Protein AF-A0A9W8YPA5-F1 (afdb_monomer_lite)

Foldseek 3Di:
DDDDDDDDDDDPDQPFDQDQNDTDGDDPCPDDDDPDDDDDDDDDDDDDDDDDDDDDDDDDDDDDDDDDDDDDDDDDDDDDDDDDDDDDDDDDDDDDDDDDDDDDDDDDDDDDDDDDDDDDDDDDDDDDDDDDDDDDDDDDDDDDDDDDDDDDDDDDDDDDDDDDDDDDDDDDDDDDDDDDDDDDDDDDPPDPPPPPPDPPDPDPDPPPPFPPDPAKDKWKKKFFADPPVPGPPPFPFWDQAPNTIITIDIDICDPVCVVVPFAEEEEQADADPAWDQDRRDGPDIGGPLQRLSVNFCVQVDPGRIYGYCRRTQDPDDLCNQQVLLCLLVVQLRHPEYEYAWAFPDLVLLVLLQDPDDLVPDDLVVLVSNLVRQLPIQSLQALVVLLSLLSHPWYKYFHSPDDPPDPPDPDDTRIHILLSNLVSLVVSVVSNCVVVVHALLVCCVPRVSSNLSNVSSVCNSPDHQQLFALLLQLLSSLSHDDPDQVSLLSSSQSRNDSDGDGSVDDDPDLQVSQVVSVVSCVVSQAPQLLQFLAQADLDPLRLSHHGSGRGHGQFSADKDRFGWGWDQDPVRWIWIFQKFKFAFDPAAAPQALVLLQVCCVPRPPPDGCDDGRLVNLQVVVVSRVSRVRQADSDWTHTNFHIKTFRYDDPNPAWIKIFHPRMARPFGGKIWTWDADPSGIHTTITTTGGDRDSVSIGIGTDD

Organism: NCBI:txid1191159

Secondary structure (DSSP, 8-state):
---------------EEEETTEEEE------PPP----------------------------------------------------------------------------------------------------------------------------------------------------------------------------TT---SSTT-EEEEEEEEPPPGGG--TT---EEEETTEEEEEEEEEE-TTTTTTSPP-EEE-----S-EEE-SSSTT-EEETTHHHHHHHHHHH---S-EE-HHHHS-SS-THHHHHHHHHHHHHHHSSEEEEEE--SSHHHHHHHHS---GGGS-HHHHHHHHHHHHH-HHHHBHHHHHHHHH-S-EEEEETT---SSTT---PPPEEEHHHHHHHHHHHHHHHHHHHT--HHHHHHHSHHHHHHHHHHHHHHH--TTTS-HHHHHHHHTTSB-S-HHHHHHHHHHHH------TTS--SSHHHHHHHHHHHHHHTT--GGGSBSSPBP-STT-TTSBPSS---BS--S---S----EEE-TTS-EEEEEEEEEE-BSS--HHHHHHHHHHHHHHSTT----S-HHHHHHHHHHHHHHTT--S-S--EE-SSEEEEESS---TTS-EEEEESSS-BTTEEEEEEEEEETTEEEEEEEEEEE---GGG-EEEE--

pLDDT: mean 71.4, std 28.91, range [20.55, 98.69]

Sequence (701 aa):
MRTNTFIHSCLVLATTYTVYGLTIPVGHNTTQPAIANGPHSGPDCANVTIPTNSTNVDVNFKAAKAKPKPKTTPKTTPKKTTTSKTTTTSKTTSVAKPTTTSKTTSKTTSLAKTTAKTTSTTSSKPVSTSSAATDRGLRSTSTKASKSLALPTSLLSSVASVATSLLGGGGVGGSVPSATSTASGAVETLNPFIPVTELAVNATTPADGTLDGPDNLRLRLIVPAPPTDDMPALVNATVVLNGREWYITELFKTPENAATFPNYTAISYRWYDGRLPNPFFDGFLMSNLTLPSLASAMRNSDQEAFWIDCFSIPATNPLKGAILDLLSNIFSAAHEVIVPLGLKDRDTMAILANGTDLATLPETTLQSVMSDLNQEEWVNSIWTYKESLSAKTYTFTDRDFTSYNETSSVTEPSAKETKFFNKVSSVSQAYMTTMGLNDFDMRLEMRNVDALVELGLDRTLNAAYERSVFTSMASLDRRFVESEGNFFWGLYGAITEDLIPADKPHATLAEKYDRFFDACEAKNDYSFIYTSTTRRNTTGRTFYPKSANLDSILNWPTSPAYQTANVTADGSIKLDGIVSLPKKDTLGTVGQNFIEEWFSTNVPNITANGTDASVAAKVFQIIQKMDFKGSDQYILTNDGIFFPQQEVPTTNATVLVTSQLGWSFGAPGLAQFTLDNGTNYIPGAFVGSVVKSKAKSIVMA

Radius of gyration: 34.25 Å; chains: 1; bounding box: 108×103×109 Å

Structure (mmCIF, N/CA/C/O backbone):
data_AF-A0A9W8YPA5-F1
#
_entry.id   AF-A0A9W8YPA5-F1
#
loop_
_atom_site.group_PDB
_atom_site.id
_atom_site.type_symbol
_atom_site.label_atom_id
_atom_site.label_alt_id
_atom_site.label_comp_id
_atom_site.label_asym_id
_atom_site.label_entity_id
_atom_site.label_seq_id
_atom_site.pdbx_PDB_ins_code
_atom_site.Cartn_x
_atom_site.Cartn_y
_atom_site.Cartn_z
_atom_site.occupancy
_atom_site.B_iso_or_equiv
_atom_site.auth_seq_id
_atom_site.auth_comp_id
_atom_site.auth_asym_id
_atom_site.auth_atom_id
_atom_site.pdbx_PDB_model_num
ATOM 1 N N . MET A 1 1 ? -4.539 48.429 15.811 1.00 28.52 1 MET A N 1
ATOM 2 C CA . MET A 1 1 ? -3.369 48.987 15.099 1.00 28.52 1 MET A CA 1
ATOM 3 C C . MET A 1 1 ? -2.247 47.968 15.171 1.00 28.52 1 MET A C 1
ATOM 5 O O . MET A 1 1 ? -1.956 47.482 16.254 1.00 28.52 1 MET A O 1
ATOM 9 N N . ARG A 1 2 ? -1.747 47.569 13.998 1.00 27.94 2 ARG A N 1
ATOM 10 C CA . ARG A 1 2 ? -0.699 46.565 13.759 1.00 27.94 2 ARG A CA 1
ATOM 11 C C . ARG A 1 2 ? 0.693 47.181 13.932 1.00 27.94 2 ARG A C 1
ATOM 13 O O . ARG A 1 2 ? 0.823 48.335 13.550 1.00 27.94 2 ARG A O 1
ATOM 20 N N . THR A 1 3 ? 1.650 46.365 14.401 1.00 21.91 3 THR A N 1
ATOM 21 C CA . THR A 1 3 ? 3.144 46.371 14.281 1.00 21.91 3 THR A CA 1
ATOM 22 C C . THR A 1 3 ? 3.690 45.764 15.584 1.00 21.91 3 THR A C 1
ATOM 24 O O . THR A 1 3 ? 3.171 46.118 16.634 1.00 21.91 3 THR A O 1
ATOM 27 N N . ASN A 1 4 ? 4.659 44.854 15.695 1.00 21.94 4 ASN A N 1
ATOM 28 C CA . ASN A 1 4 ? 5.790 44.332 14.910 1.00 21.94 4 ASN A CA 1
ATOM 29 C C . ASN A 1 4 ? 5.958 42.834 15.331 1.00 21.94 4 ASN A C 1
ATOM 31 O O . ASN A 1 4 ? 5.315 42.416 16.287 1.00 21.94 4 ASN A O 1
ATOM 35 N N . THR A 1 5 ? 6.729 41.931 14.717 1.00 22.69 5 THR A N 1
ATOM 36 C CA . THR A 1 5 ? 8.128 42.034 14.281 1.00 22.69 5 THR A CA 1
ATOM 37 C C . THR A 1 5 ? 8.460 40.824 13.396 1.00 22.69 5 THR A C 1
ATOM 39 O O . THR A 1 5 ? 8.180 39.687 13.767 1.00 22.69 5 THR A O 1
ATOM 42 N N . PHE A 1 6 ? 9.076 41.079 12.241 1.00 22.08 6 PHE A N 1
ATOM 43 C CA . PHE A 1 6 ? 9.699 40.091 11.356 1.00 22.08 6 PHE A CA 1
ATOM 44 C C . PHE A 1 6 ? 11.031 39.616 11.963 1.00 22.08 6 PHE A C 1
ATOM 46 O O . PHE A 1 6 ? 11.869 40.450 12.304 1.00 22.08 6 PHE A O 1
ATOM 53 N N . ILE A 1 7 ? 11.261 38.303 12.035 1.00 22.06 7 ILE A N 1
ATOM 54 C CA . ILE A 1 7 ? 12.593 37.723 12.261 1.00 22.06 7 ILE A CA 1
ATOM 55 C C . ILE A 1 7 ? 13.003 36.998 10.977 1.00 22.06 7 ILE A C 1
ATOM 57 O O . ILE A 1 7 ? 12.414 35.989 10.606 1.00 22.06 7 ILE A O 1
ATOM 61 N N . HIS A 1 8 ? 14.016 37.540 10.299 1.00 21.11 8 HIS A N 1
ATOM 62 C CA . HIS A 1 8 ? 14.831 36.809 9.333 1.00 21.11 8 HIS A CA 1
ATOM 63 C C . HIS A 1 8 ? 15.805 35.920 10.112 1.00 21.11 8 HIS A C 1
ATOM 65 O O . HIS A 1 8 ? 16.559 36.404 10.957 1.00 21.11 8 HIS A O 1
ATOM 71 N N . SER A 1 9 ? 15.817 34.625 9.827 1.00 22.59 9 SER A N 1
ATOM 72 C CA . SER A 1 9 ? 16.901 33.726 10.215 1.00 22.59 9 SER A CA 1
ATOM 73 C C . SER A 1 9 ? 17.075 32.697 9.110 1.00 22.59 9 SER A C 1
ATOM 75 O O . SER A 1 9 ? 16.120 32.030 8.724 1.00 22.59 9 SER A O 1
ATOM 77 N N . CYS A 1 10 ? 18.294 32.631 8.572 1.00 20.55 10 CYS A N 1
ATOM 78 C CA . CYS A 1 10 ? 18.728 31.645 7.595 1.00 20.55 10 CYS A CA 1
ATOM 79 C C . CYS A 1 10 ? 18.519 30.241 8.171 1.00 20.55 10 CYS A C 1
ATOM 81 O O . CYS A 1 10 ? 19.287 29.797 9.024 1.00 20.55 10 CYS A O 1
ATOM 83 N N . LEU A 1 11 ? 17.464 29.572 7.716 1.00 20.84 11 LEU A N 1
ATOM 84 C CA . LEU A 1 11 ? 17.171 28.184 8.026 1.00 20.84 11 LEU A CA 1
ATOM 85 C C . LEU A 1 11 ? 17.600 27.354 6.816 1.00 20.84 11 LEU A C 1
ATOM 87 O O . LEU A 1 11 ? 17.140 27.588 5.700 1.00 20.84 11 LEU A O 1
ATOM 91 N N . VAL A 1 12 ? 18.497 26.398 7.036 1.00 21.91 12 VAL A N 1
ATOM 92 C CA . VAL A 1 12 ? 18.694 25.282 6.109 1.00 21.91 12 VAL A CA 1
ATOM 93 C C . VAL A 1 12 ? 17.328 24.605 5.972 1.00 21.91 12 VAL A C 1
ATOM 95 O O . VAL A 1 12 ? 16.783 24.130 6.968 1.00 21.91 12 VAL A O 1
ATOM 98 N N . LEU A 1 13 ? 16.736 24.659 4.777 1.00 25.56 13 LEU A N 1
ATOM 99 C CA . LEU A 1 13 ? 15.423 24.088 4.477 1.00 25.56 13 LEU A CA 1
ATOM 100 C C . LEU A 1 13 ? 15.491 22.563 4.629 1.00 25.56 13 LEU A C 1
ATOM 102 O O . LEU A 1 13 ? 15.842 21.855 3.692 1.00 25.56 13 LEU A O 1
ATOM 106 N N . ALA A 1 14 ? 15.153 22.053 5.811 1.00 28.27 14 ALA A N 1
ATOM 107 C CA . ALA A 1 14 ? 14.615 20.709 5.921 1.00 28.27 14 ALA A CA 1
ATOM 108 C C . ALA A 1 14 ? 13.191 20.775 5.360 1.00 28.27 14 ALA A C 1
ATOM 110 O O . ALA A 1 14 ? 12.298 21.343 5.990 1.00 28.27 14 ALA A O 1
ATOM 111 N N . THR A 1 15 ? 12.985 20.280 4.143 1.00 43.06 15 THR A N 1
ATOM 112 C CA . THR A 1 15 ? 11.649 20.172 3.557 1.00 43.06 15 THR A CA 1
ATOM 113 C C . THR A 1 15 ? 10.856 19.202 4.430 1.00 43.06 15 THR A C 1
ATOM 115 O O . THR A 1 15 ? 11.193 18.029 4.517 1.00 43.06 15 THR A O 1
ATOM 118 N N . THR A 1 16 ? 9.843 19.667 5.151 1.00 39.44 16 THR A N 1
ATOM 119 C CA . THR A 1 16 ? 8.891 18.773 5.820 1.00 39.44 16 THR A CA 1
ATOM 120 C C . THR A 1 16 ? 7.701 18.587 4.900 1.00 39.44 16 THR A C 1
ATOM 122 O O . THR A 1 16 ? 7.065 19.576 4.532 1.00 39.44 16 THR A O 1
ATOM 125 N N . TYR A 1 17 ? 7.388 17.347 4.541 1.00 45.62 17 TYR A N 1
ATOM 126 C CA . TYR A 1 17 ? 6.157 17.037 3.822 1.00 45.62 17 TYR A CA 1
ATOM 127 C C . TYR A 1 17 ? 5.062 16.758 4.841 1.00 45.62 17 TYR A C 1
ATOM 129 O O . TYR A 1 17 ? 5.274 15.992 5.779 1.00 45.62 17 TYR A O 1
ATOM 137 N N . THR A 1 18 ? 3.907 17.396 4.674 1.00 49.38 18 THR A N 1
ATOM 138 C CA . THR A 1 18 ? 2.695 17.003 5.393 1.00 49.38 18 THR A CA 1
ATOM 139 C C . THR A 1 18 ? 1.778 16.335 4.387 1.00 49.38 18 THR A C 1
ATOM 141 O O . THR A 1 18 ? 1.303 17.000 3.473 1.00 49.38 18 THR A O 1
ATOM 144 N N . VAL A 1 19 ? 1.569 15.030 4.536 1.00 56.84 19 VAL A N 1
ATOM 145 C CA . VAL A 1 19 ? 0.597 14.265 3.744 1.00 56.84 19 VAL A CA 1
ATOM 146 C C . VAL A 1 19 ? -0.425 13.713 4.737 1.00 56.84 19 VAL A C 1
ATOM 148 O O . VAL A 1 19 ? -0.029 13.114 5.736 1.00 56.84 19 VAL A O 1
ATOM 151 N N . TYR A 1 20 ? -1.720 13.981 4.545 1.00 54.31 20 TYR A N 1
ATOM 152 C CA . TYR A 1 20 ? -2.794 13.565 5.468 1.00 54.31 20 TYR A CA 1
ATOM 153 C C . TYR A 1 20 ? -2.621 14.031 6.928 1.00 54.31 20 TYR A C 1
ATOM 155 O O . TYR A 1 20 ? -3.011 13.344 7.877 1.00 54.31 20 TYR A O 1
ATOM 163 N N . GLY A 1 21 ? -1.989 15.192 7.135 1.00 56.94 21 GLY A N 1
ATOM 164 C CA . GLY A 1 21 ? -1.672 15.713 8.472 1.00 56.94 21 GLY A CA 1
ATOM 165 C C . GLY A 1 21 ? -0.482 15.034 9.167 1.00 56.94 21 GLY A C 1
ATOM 166 O O . GLY A 1 21 ? -0.150 15.401 10.292 1.00 56.94 21 GLY A O 1
ATOM 167 N N . LEU A 1 22 ? 0.195 14.080 8.518 1.00 54.84 22 LEU A N 1
ATOM 168 C CA . LEU A 1 22 ? 1.447 13.498 9.004 1.00 54.84 22 LEU A CA 1
ATOM 169 C C . LEU A 1 22 ? 2.622 14.355 8.528 1.00 54.84 22 LEU A C 1
ATOM 171 O O . LEU A 1 22 ? 2.995 14.307 7.358 1.00 54.84 22 LEU A O 1
ATOM 175 N N . THR A 1 23 ? 3.209 15.146 9.428 1.00 52.50 23 THR A N 1
ATOM 176 C CA . THR A 1 23 ? 4.437 15.895 9.136 1.00 52.50 23 THR A CA 1
ATOM 177 C C . THR A 1 23 ? 5.644 14.971 9.235 1.00 52.50 23 THR A C 1
ATOM 179 O O . THR A 1 23 ? 5.987 14.488 10.315 1.00 52.50 23 THR A O 1
ATOM 182 N N . ILE A 1 24 ? 6.314 14.754 8.108 1.00 49.38 24 ILE A N 1
ATOM 183 C CA . ILE A 1 24 ? 7.494 13.899 8.007 1.00 49.38 24 ILE A CA 1
ATOM 184 C C . ILE A 1 24 ? 8.727 14.776 7.776 1.00 49.38 24 ILE A C 1
ATOM 186 O O . ILE A 1 24 ? 8.766 15.541 6.805 1.00 49.38 24 ILE A O 1
ATOM 190 N N . PRO A 1 25 ? 9.747 14.690 8.646 1.00 39.53 25 PRO A N 1
ATOM 191 C CA . PRO A 1 25 ? 11.025 15.334 8.396 1.00 39.53 25 PRO A CA 1
ATOM 192 C C . PRO A 1 25 ? 11.759 14.597 7.273 1.00 39.53 25 PRO A C 1
ATOM 194 O O . PRO A 1 25 ? 12.055 13.410 7.398 1.00 39.53 25 PRO A O 1
ATOM 197 N N . VAL A 1 26 ? 12.094 15.295 6.184 1.00 41.19 26 VAL A N 1
ATOM 198 C CA . VAL A 1 26 ? 13.008 14.750 5.173 1.00 41.19 26 VAL A CA 1
ATOM 199 C C . VAL A 1 26 ? 14.410 14.768 5.763 1.00 41.19 26 VAL A C 1
ATOM 201 O O . VAL A 1 26 ? 15.096 15.791 5.782 1.00 41.19 26 VAL A O 1
ATOM 204 N N . GLY A 1 27 ? 14.840 13.622 6.282 1.00 36.97 27 GLY A N 1
ATOM 205 C CA . GLY A 1 27 ? 16.255 13.377 6.495 1.00 36.97 27 GLY A CA 1
ATOM 206 C C . GLY A 1 27 ? 16.931 13.255 5.134 1.00 36.97 27 GLY A C 1
ATOM 207 O O . GLY A 1 27 ? 16.564 12.391 4.341 1.00 36.97 27 GLY A O 1
ATOM 208 N N . HIS A 1 28 ? 17.940 14.081 4.854 1.00 32.62 28 HIS A N 1
ATOM 209 C CA . HIS A 1 28 ? 18.928 13.741 3.832 1.00 32.62 28 HIS A CA 1
ATOM 210 C C . HIS A 1 28 ? 19.694 12.505 4.319 1.00 32.62 28 HIS A C 1
ATOM 212 O O . HIS A 1 28 ? 20.737 12.615 4.957 1.00 32.62 28 HIS A O 1
ATOM 218 N N . ASN A 1 29 ? 19.145 11.317 4.075 1.00 32.53 29 ASN A N 1
ATOM 219 C CA . ASN A 1 29 ? 19.810 10.059 4.372 1.00 32.53 29 ASN A CA 1
ATOM 220 C C . ASN A 1 29 ? 20.784 9.755 3.225 1.00 32.53 29 ASN A C 1
ATOM 222 O O . ASN A 1 29 ? 20.465 9.033 2.289 1.00 32.53 29 ASN A O 1
ATOM 226 N N . THR A 1 30 ? 21.984 10.339 3.270 1.00 31.34 30 THR A N 1
ATOM 227 C CA . THR A 1 30 ? 23.103 9.962 2.383 1.00 31.34 30 THR A CA 1
ATOM 228 C C . THR A 1 30 ? 23.998 8.879 2.987 1.00 31.34 30 THR A C 1
ATOM 230 O O . THR A 1 30 ? 25.139 8.715 2.568 1.00 31.34 30 THR A O 1
ATOM 233 N N . THR A 1 31 ? 23.514 8.113 3.963 1.00 31.66 31 THR A N 1
ATOM 234 C CA . THR A 1 31 ? 24.258 6.975 4.516 1.00 31.66 31 THR A CA 1
ATOM 235 C C . THR A 1 31 ? 23.343 5.772 4.673 1.00 31.66 31 THR A C 1
ATOM 237 O O . THR A 1 31 ? 22.636 5.643 5.669 1.00 31.66 31 THR A O 1
ATOM 240 N N . GLN A 1 32 ? 23.385 4.876 3.684 1.00 33.22 32 GLN A N 1
ATOM 241 C CA . GLN A 1 32 ? 23.069 3.466 3.902 1.00 33.22 32 GLN A CA 1
ATOM 242 C C . GLN A 1 32 ? 24.050 2.880 4.936 1.00 33.22 32 GLN A C 1
ATOM 244 O O . GLN A 1 32 ? 25.225 3.267 4.946 1.00 33.22 32 GLN A O 1
ATOM 249 N N . PRO A 1 33 ? 23.621 1.940 5.793 1.00 28.73 33 PRO A N 1
ATOM 250 C CA . PRO A 1 33 ? 24.537 1.221 6.663 1.00 28.73 33 PRO A CA 1
ATOM 251 C C . PRO A 1 33 ? 25.428 0.303 5.816 1.00 28.73 33 PRO A C 1
ATOM 253 O O . PRO A 1 33 ? 24.956 -0.625 5.162 1.00 28.73 33 PRO A O 1
ATOM 256 N N . ALA A 1 34 ? 26.735 0.564 5.833 1.00 27.72 34 ALA A N 1
ATOM 257 C CA . ALA A 1 34 ? 27.724 -0.368 5.318 1.00 27.72 34 ALA A CA 1
ATOM 258 C C . ALA A 1 34 ? 27.703 -1.641 6.178 1.00 27.72 34 ALA A C 1
ATOM 260 O O . ALA A 1 34 ? 27.959 -1.593 7.383 1.00 27.72 34 ALA A O 1
ATOM 261 N N . ILE A 1 35 ? 27.415 -2.780 5.552 1.00 28.59 35 ILE A N 1
ATOM 262 C CA . ILE A 1 35 ? 27.630 -4.098 6.148 1.00 28.59 35 ILE A CA 1
ATOM 263 C C . ILE A 1 35 ? 29.146 -4.270 6.308 1.00 28.59 35 ILE A C 1
ATOM 265 O O . ILE A 1 35 ? 29.886 -4.370 5.330 1.00 28.59 35 ILE A O 1
ATOM 269 N N . ALA A 1 36 ? 29.615 -4.239 7.553 1.00 26.89 36 ALA A N 1
ATOM 270 C CA . ALA A 1 36 ? 31.018 -4.401 7.898 1.00 26.89 36 ALA A CA 1
ATOM 271 C C . ALA A 1 36 ? 31.411 -5.886 7.863 1.00 26.89 36 ALA A C 1
ATOM 273 O O . ALA A 1 36 ? 30.930 -6.667 8.678 1.00 26.89 36 ALA A O 1
ATOM 274 N N . ASN A 1 37 ? 32.345 -6.249 6.982 1.00 28.20 37 ASN A N 1
ATOM 275 C CA . ASN A 1 37 ? 33.154 -7.462 7.110 1.00 28.20 37 ASN A CA 1
ATOM 276 C C . ASN A 1 37 ? 34.641 -7.074 7.131 1.00 28.20 37 ASN A C 1
ATOM 278 O O . ASN A 1 37 ? 35.075 -6.195 6.391 1.00 28.20 37 ASN A O 1
ATOM 282 N N . GLY A 1 38 ? 35.374 -7.684 8.068 1.00 26.16 38 GLY A N 1
ATOM 283 C CA . GLY A 1 38 ? 36.734 -7.334 8.487 1.00 26.16 38 GLY A CA 1
ATOM 284 C C . GLY A 1 38 ? 37.875 -7.776 7.548 1.00 26.16 38 GLY A C 1
ATOM 285 O O . GLY A 1 38 ? 37.683 -7.884 6.344 1.00 26.16 38 GLY A O 1
ATOM 286 N N . PRO A 1 39 ? 39.104 -7.944 8.075 1.00 30.05 39 PRO A N 1
ATOM 287 C CA . PRO A 1 39 ? 40.247 -7.140 7.649 1.00 30.05 39 PRO A CA 1
ATOM 288 C C . PRO A 1 39 ? 41.161 -7.855 6.649 1.00 30.05 39 PRO A C 1
ATOM 290 O O . PRO A 1 39 ? 41.503 -9.019 6.841 1.00 30.05 39 PRO A O 1
ATOM 293 N N . HIS A 1 40 ? 41.678 -7.114 5.665 1.00 28.56 40 HIS A N 1
ATOM 294 C CA . HIS A 1 40 ? 42.859 -7.525 4.910 1.00 28.56 40 HIS A CA 1
ATOM 295 C C . HIS A 1 40 ? 43.855 -6.379 4.709 1.00 28.56 40 HIS A C 1
ATOM 297 O O . HIS A 1 40 ? 43.523 -5.199 4.651 1.00 28.56 40 HIS A O 1
ATOM 303 N N . SER A 1 41 ? 45.113 -6.793 4.706 1.00 27.45 41 SER A N 1
ATOM 304 C CA . SER A 1 41 ? 46.341 -6.053 4.943 1.00 27.45 41 SER A CA 1
ATOM 305 C C . SER A 1 41 ? 47.120 -5.800 3.644 1.00 27.45 41 SER A C 1
ATOM 307 O O . SER A 1 41 ? 47.632 -6.768 3.096 1.00 27.45 41 SER A O 1
ATOM 309 N N . GLY A 1 42 ? 47.261 -4.520 3.253 1.00 23.14 42 GLY A N 1
ATOM 310 C CA . GLY A 1 42 ? 48.307 -3.893 2.398 1.00 23.14 42 GLY A CA 1
ATOM 311 C C . GLY A 1 42 ? 48.637 -4.488 1.007 1.00 23.14 42 GLY A C 1
ATOM 312 O O . GLY A 1 42 ? 48.106 -5.532 0.648 1.00 23.14 42 GLY A O 1
ATOM 313 N N . PRO A 1 43 ? 49.591 -3.902 0.240 1.00 32.22 43 PRO A N 1
ATOM 314 C CA . PRO A 1 43 ? 50.113 -2.525 0.244 1.00 32.22 43 PRO A CA 1
ATOM 315 C C . PRO A 1 43 ? 50.081 -1.825 -1.150 1.00 32.22 43 PRO A C 1
ATOM 317 O O . PRO A 1 43 ? 49.846 -2.458 -2.170 1.00 32.22 43 PRO A O 1
ATOM 320 N N . ASP A 1 44 ? 50.349 -0.511 -1.132 1.00 24.59 44 ASP A N 1
ATOM 321 C CA . ASP A 1 44 ? 50.907 0.385 -2.170 1.00 24.59 44 ASP A CA 1
ATOM 322 C C . ASP A 1 44 ? 50.496 0.268 -3.654 1.00 24.59 44 ASP A C 1
ATOM 324 O O . ASP A 1 44 ? 50.835 -0.695 -4.330 1.00 24.59 44 ASP A O 1
ATOM 328 N N . CYS A 1 45 ? 49.957 1.369 -4.211 1.00 23.88 45 CYS A N 1
ATOM 329 C CA . CYS A 1 45 ? 50.590 2.080 -5.337 1.00 23.88 45 CYS A CA 1
ATOM 330 C C . CYS A 1 45 ? 49.879 3.394 -5.745 1.00 23.88 45 CYS A C 1
ATOM 332 O O . CYS A 1 45 ? 48.682 3.431 -5.999 1.00 23.88 45 CYS A O 1
ATOM 334 N N . ALA A 1 46 ? 50.723 4.416 -5.931 1.00 25.78 46 ALA A N 1
ATOM 335 C CA . ALA A 1 46 ? 50.689 5.475 -6.949 1.00 25.78 46 ALA A CA 1
ATOM 336 C C . ALA A 1 46 ? 49.711 6.671 -6.845 1.00 25.78 46 ALA A C 1
ATOM 338 O O . ALA A 1 46 ? 48.504 6.595 -7.044 1.00 25.78 46 ALA A O 1
ATOM 339 N N . ASN A 1 47 ? 50.353 7.832 -6.666 1.00 25.70 47 ASN A N 1
ATOM 340 C CA . ASN A 1 47 ? 49.878 9.194 -6.890 1.00 25.70 47 ASN A CA 1
ATOM 341 C C . ASN A 1 47 ? 49.270 9.405 -8.287 1.00 25.70 47 ASN A C 1
ATOM 343 O O . ASN A 1 47 ? 49.917 9.091 -9.286 1.00 25.70 47 ASN A O 1
ATOM 347 N N . VAL A 1 48 ? 48.133 10.104 -8.357 1.00 24.94 48 VAL A N 1
ATOM 348 C CA . VAL A 1 48 ? 47.713 10.846 -9.556 1.00 24.94 48 VAL A CA 1
ATOM 349 C C . VAL A 1 48 ? 47.261 12.248 -9.149 1.00 24.94 48 VAL A C 1
ATOM 351 O O . VAL A 1 48 ? 46.357 12.439 -8.339 1.00 24.94 48 VAL A O 1
ATOM 354 N N . THR A 1 49 ? 47.956 13.232 -9.706 1.00 23.91 49 THR A N 1
ATOM 355 C CA . THR A 1 49 ? 47.725 14.672 -9.588 1.00 23.91 49 THR A CA 1
ATOM 356 C C . THR A 1 49 ? 46.603 15.098 -10.540 1.00 23.91 49 THR A C 1
ATOM 358 O O . THR A 1 49 ? 46.629 14.723 -11.708 1.00 23.91 49 THR A O 1
ATOM 361 N N . ILE A 1 50 ? 45.656 15.921 -10.077 1.00 27.03 50 ILE A N 1
ATOM 362 C CA . ILE A 1 50 ? 44.646 16.573 -10.932 1.00 27.03 50 ILE A CA 1
ATOM 363 C C . ILE A 1 50 ? 45.002 18.065 -11.054 1.00 27.03 50 ILE A C 1
ATOM 365 O O . ILE A 1 50 ? 45.215 18.710 -10.023 1.00 27.03 50 ILE A O 1
ATOM 369 N N . PRO A 1 51 ? 45.076 18.639 -12.270 1.00 27.91 51 PRO A N 1
ATOM 370 C CA . PRO A 1 51 ? 45.356 20.054 -12.456 1.00 27.91 51 PRO A CA 1
ATOM 371 C C . PRO A 1 51 ? 44.088 20.899 -12.276 1.00 27.91 51 PRO A C 1
ATOM 373 O O . PRO A 1 51 ? 43.040 20.633 -12.860 1.00 27.91 51 PRO A O 1
ATOM 376 N N . THR A 1 52 ? 44.212 21.969 -11.496 1.00 28.81 52 THR A N 1
ATOM 377 C CA . THR A 1 52 ? 43.249 23.071 -11.439 1.00 28.81 52 THR A CA 1
ATOM 378 C C . THR A 1 52 ? 43.483 24.011 -12.616 1.00 28.81 52 THR A C 1
ATOM 380 O O . THR A 1 52 ? 44.566 24.586 -12.713 1.00 28.81 52 THR A O 1
ATOM 383 N N . ASN A 1 53 ? 42.468 24.226 -13.454 1.00 27.48 53 ASN A N 1
ATOM 384 C CA . ASN A 1 53 ? 42.413 25.387 -14.336 1.00 27.48 53 ASN A CA 1
ATOM 385 C C . ASN A 1 53 ? 41.155 26.211 -14.061 1.00 27.48 53 ASN A C 1
ATOM 387 O O . ASN A 1 53 ? 40.037 25.713 -13.977 1.00 27.48 53 ASN A O 1
ATOM 391 N N . SER A 1 54 ? 41.431 27.493 -13.875 1.00 26.67 54 SER A N 1
ATOM 392 C CA . SER A 1 54 ? 40.569 28.613 -13.547 1.00 26.67 54 SER A CA 1
ATOM 393 C C . SER A 1 54 ? 39.741 29.109 -14.729 1.00 26.67 54 SER A C 1
ATOM 395 O O . SER A 1 54 ? 40.284 29.226 -15.823 1.00 26.67 54 SER A O 1
ATOM 397 N N . THR A 1 55 ? 38.549 29.634 -14.445 1.00 27.67 55 THR A N 1
ATOM 398 C CA . THR A 1 55 ? 38.096 30.919 -15.008 1.00 27.67 55 THR A CA 1
ATOM 399 C C . THR A 1 55 ? 37.207 31.638 -13.997 1.00 27.67 55 THR A C 1
ATOM 401 O O . THR A 1 55 ? 36.188 31.112 -13.560 1.00 27.67 55 THR A O 1
ATOM 404 N N . ASN A 1 56 ? 37.646 32.842 -13.628 1.00 25.83 56 ASN A N 1
ATOM 405 C CA . ASN A 1 56 ? 36.934 33.839 -12.836 1.00 25.83 56 ASN A CA 1
ATOM 406 C C . ASN A 1 56 ? 35.765 34.444 -13.623 1.00 25.83 56 ASN A C 1
ATOM 408 O O . ASN A 1 56 ? 35.948 34.765 -14.795 1.00 25.83 56 ASN A O 1
ATOM 412 N N . VAL A 1 57 ? 34.670 34.766 -12.928 1.00 24.94 57 VAL A N 1
ATOM 413 C CA . VAL A 1 57 ? 34.007 36.077 -13.043 1.00 24.94 57 VAL A CA 1
ATOM 414 C C . VAL A 1 57 ? 33.578 36.515 -11.636 1.00 24.94 57 VAL A C 1
ATOM 416 O O . VAL A 1 57 ? 32.786 35.847 -10.977 1.00 24.94 57 VAL A O 1
ATOM 419 N N . ASP A 1 58 ? 34.154 37.631 -11.190 1.00 24.23 58 ASP A N 1
ATOM 420 C CA . ASP A 1 58 ? 33.866 38.366 -9.955 1.00 24.23 58 ASP A CA 1
ATOM 421 C C . ASP A 1 58 ? 32.493 39.049 -9.984 1.00 24.23 58 ASP A C 1
ATOM 423 O O . ASP A 1 58 ? 32.179 39.689 -10.984 1.00 24.23 58 ASP A O 1
ATOM 427 N N . VAL A 1 59 ? 31.792 39.106 -8.837 1.00 24.22 59 VAL A N 1
ATOM 428 C CA . VAL A 1 59 ? 31.198 40.365 -8.334 1.00 24.22 59 VAL A CA 1
ATOM 429 C C . VAL A 1 59 ? 31.231 40.417 -6.791 1.00 24.22 59 VAL A C 1
ATOM 431 O O . VAL A 1 59 ? 30.770 39.522 -6.090 1.00 24.22 59 VAL A O 1
ATOM 434 N N . ASN A 1 60 ? 31.797 41.520 -6.294 1.00 22.62 60 ASN A N 1
ATOM 435 C CA . ASN A 1 60 ? 32.019 41.974 -4.913 1.00 22.62 60 ASN A CA 1
ATOM 436 C C . ASN A 1 60 ? 30.752 42.158 -4.037 1.00 22.62 60 ASN A C 1
ATOM 438 O O . ASN A 1 60 ? 29.735 42.614 -4.543 1.00 22.62 60 ASN A O 1
ATOM 442 N N . PHE A 1 61 ? 30.863 42.016 -2.699 1.00 23.81 61 PHE A N 1
ATOM 443 C CA . PHE A 1 61 ? 31.094 43.151 -1.767 1.00 23.81 61 PHE A CA 1
ATOM 444 C C . PHE A 1 61 ? 31.204 42.752 -0.265 1.00 23.81 61 PHE A C 1
ATOM 446 O O . PHE A 1 61 ? 30.271 42.246 0.343 1.00 23.81 61 PHE A O 1
ATOM 453 N N . LYS A 1 62 ? 32.360 43.121 0.319 1.00 24.83 62 LYS A N 1
ATOM 454 C CA . LYS A 1 62 ? 32.667 43.629 1.685 1.00 24.83 62 LYS A CA 1
ATOM 455 C C . LYS A 1 62 ? 32.143 42.916 2.954 1.00 24.83 62 LYS A C 1
ATOM 457 O O . LYS A 1 62 ? 31.024 43.134 3.397 1.00 24.83 62 LYS A O 1
ATOM 462 N N . ALA A 1 63 ? 33.091 42.326 3.694 1.00 23.77 63 ALA A N 1
ATOM 463 C CA . ALA A 1 63 ? 33.049 42.167 5.152 1.00 23.77 63 ALA A CA 1
ATOM 464 C C . ALA A 1 63 ? 34.064 43.113 5.830 1.00 23.77 63 ALA A C 1
ATOM 466 O O . ALA A 1 63 ? 35.232 43.173 5.434 1.00 23.77 63 ALA A O 1
ATOM 467 N N . ALA A 1 64 ? 33.631 43.841 6.863 1.00 26.06 64 ALA A N 1
ATOM 468 C CA . ALA A 1 64 ? 34.494 44.663 7.710 1.00 26.06 64 ALA A CA 1
ATOM 469 C C . ALA A 1 64 ? 34.970 43.865 8.938 1.00 26.06 64 ALA A C 1
ATOM 471 O O . ALA A 1 64 ? 34.175 43.286 9.674 1.00 26.06 64 ALA A O 1
ATOM 472 N N . LYS A 1 65 ? 36.290 43.859 9.156 1.00 27.91 65 LYS A N 1
ATOM 473 C CA . LYS A 1 65 ? 36.975 43.346 10.352 1.00 27.91 65 LYS A CA 1
ATOM 474 C C . LYS A 1 65 ? 36.887 44.353 11.503 1.00 27.91 65 LYS A C 1
ATOM 476 O O . LYS A 1 65 ? 37.129 45.536 11.283 1.00 27.91 65 LYS A O 1
ATOM 481 N N . ALA A 1 66 ? 36.776 43.862 12.737 1.00 26.89 66 ALA A N 1
ATOM 482 C CA . ALA A 1 66 ? 37.367 44.523 13.901 1.00 26.89 66 ALA A CA 1
ATOM 483 C C . ALA A 1 66 ? 37.916 43.493 14.904 1.00 26.89 66 ALA A C 1
ATOM 485 O O . ALA A 1 66 ? 37.378 42.403 15.074 1.00 26.89 66 ALA A O 1
ATOM 486 N N . LYS A 1 67 ? 39.065 43.849 15.482 1.00 29.47 67 LYS A N 1
ATOM 487 C CA . LYS A 1 67 ? 40.017 43.044 16.264 1.00 29.47 67 LYS A CA 1
ATOM 488 C C . LYS A 1 67 ? 39.695 43.009 17.781 1.00 29.47 67 LYS A C 1
ATOM 490 O O . LYS A 1 67 ? 38.861 43.783 18.234 1.00 29.47 67 LYS A O 1
ATOM 495 N N . PRO A 1 68 ? 40.396 42.157 18.566 1.00 47.28 68 PRO A N 1
ATOM 496 C CA . PRO A 1 68 ? 40.069 41.790 19.954 1.00 47.28 68 PRO A CA 1
ATOM 497 C C . PRO A 1 68 ? 40.970 42.442 21.031 1.00 47.28 68 PRO A C 1
ATOM 499 O O . PRO A 1 68 ? 42.045 42.934 20.682 1.00 47.28 68 PRO A O 1
ATOM 502 N N . LYS A 1 69 ? 40.568 42.325 22.322 1.00 28.12 69 LYS A N 1
ATOM 503 C CA . LYS A 1 69 ? 41.349 42.199 23.606 1.00 28.12 69 LYS A CA 1
ATOM 504 C C . LYS A 1 69 ? 40.617 42.893 24.805 1.00 28.12 69 LYS A C 1
ATOM 506 O O . LYS A 1 69 ? 39.763 43.723 24.537 1.00 28.12 69 LYS A O 1
ATOM 511 N N . PRO A 1 70 ? 41.012 42.722 26.098 1.00 40.75 70 PRO A N 1
ATOM 512 C CA . PRO A 1 70 ? 41.177 41.485 26.891 1.00 40.75 70 PRO A CA 1
ATOM 513 C C . PRO A 1 70 ? 40.699 41.586 28.387 1.00 40.75 70 PRO A C 1
ATOM 515 O O . PRO A 1 70 ? 40.458 42.667 28.899 1.00 40.75 70 PRO A O 1
ATOM 518 N N . LYS A 1 71 ? 40.687 40.431 29.090 1.00 31.94 71 LYS A N 1
ATOM 519 C CA . LYS A 1 71 ? 40.900 40.147 30.548 1.00 31.94 71 LYS A CA 1
ATOM 520 C C . LYS A 1 71 ? 40.308 41.059 31.655 1.00 31.94 71 LYS A C 1
ATOM 522 O O . LYS A 1 71 ? 40.715 42.204 31.779 1.00 31.94 71 LYS A O 1
ATOM 527 N N . THR A 1 72 ? 39.619 40.453 32.640 1.00 28.12 72 THR A N 1
ATOM 528 C CA . THR A 1 72 ? 40.017 40.394 34.083 1.00 28.12 72 THR A CA 1
ATOM 529 C C . THR A 1 72 ? 38.994 39.628 34.958 1.00 28.12 72 THR A C 1
ATOM 531 O O . THR A 1 72 ? 37.789 39.774 34.802 1.00 28.12 72 THR A O 1
ATOM 534 N N . THR A 1 73 ? 39.495 38.786 35.869 1.00 30.00 73 THR A N 1
ATOM 535 C CA . THR A 1 73 ? 38.820 38.066 36.987 1.00 30.00 73 THR A CA 1
ATOM 536 C C . THR A 1 73 ? 38.953 38.885 38.303 1.00 30.00 73 THR A C 1
ATOM 538 O O . THR A 1 73 ? 39.620 39.918 38.257 1.00 30.00 73 THR A O 1
ATOM 541 N N . PRO A 1 74 ? 38.603 38.408 39.529 1.00 50.56 74 PRO A N 1
ATOM 542 C CA . PRO A 1 74 ? 37.427 37.692 40.088 1.00 50.56 74 PRO A CA 1
ATOM 543 C C . PRO A 1 74 ? 36.914 38.327 41.430 1.00 50.56 74 PRO A C 1
ATOM 545 O O . PRO A 1 74 ? 37.562 39.226 41.959 1.00 50.56 74 PRO A O 1
ATOM 548 N N . LYS A 1 75 ? 35.834 37.811 42.070 1.00 29.69 75 LYS A N 1
ATOM 549 C CA . LYS A 1 75 ? 35.608 37.928 43.547 1.00 29.69 75 LYS A CA 1
ATOM 550 C C . LYS A 1 75 ? 34.565 36.940 44.153 1.00 29.69 75 LYS A C 1
ATOM 552 O O . LYS A 1 75 ? 33.375 37.054 43.902 1.00 29.69 75 LYS A O 1
ATOM 557 N N . THR A 1 76 ? 35.077 35.984 44.947 1.00 28.78 76 THR A N 1
ATOM 558 C CA . THR A 1 76 ? 34.730 35.567 46.345 1.00 28.78 76 THR A CA 1
ATOM 559 C C . THR A 1 76 ? 33.289 35.260 46.854 1.00 28.78 76 THR A C 1
ATOM 561 O O . THR A 1 76 ? 32.546 36.194 47.128 1.00 28.78 76 THR A O 1
ATOM 564 N N . THR A 1 77 ? 33.037 33.950 47.127 1.00 30.22 77 THR A N 1
ATOM 565 C CA . THR A 1 77 ? 32.613 33.222 48.391 1.00 30.22 77 THR A CA 1
ATOM 566 C C . THR A 1 77 ? 31.350 33.605 49.223 1.00 30.22 77 THR A C 1
ATOM 568 O O . THR A 1 77 ? 30.869 34.720 49.084 1.00 30.22 77 THR A O 1
ATOM 571 N N . PRO A 1 78 ? 30.888 32.819 50.255 1.00 47.38 78 PRO A N 1
ATOM 572 C CA . PRO A 1 78 ? 30.853 31.347 50.527 1.00 47.38 78 PRO A CA 1
ATOM 573 C C . PRO A 1 78 ? 29.547 30.809 51.221 1.00 47.38 78 PRO A C 1
ATOM 575 O O . PRO A 1 78 ? 28.815 31.584 51.830 1.00 47.38 78 PRO A O 1
ATOM 578 N N . LYS A 1 79 ? 29.345 29.468 51.282 1.00 29.61 79 LYS A N 1
ATOM 579 C CA . LYS A 1 79 ? 28.765 28.619 52.391 1.00 29.61 79 LYS A CA 1
ATOM 580 C C . LYS A 1 79 ? 28.195 27.301 51.811 1.00 29.61 79 LYS A C 1
ATOM 582 O O . LYS A 1 79 ? 27.684 27.333 50.709 1.00 29.61 79 LYS A O 1
ATOM 587 N N . LYS A 1 80 ? 28.151 26.127 52.456 1.00 30.67 80 LYS A N 1
ATOM 588 C CA . LYS A 1 80 ? 28.641 25.583 53.736 1.00 30.67 80 LYS A CA 1
ATOM 589 C C . LYS A 1 80 ? 28.587 24.040 53.619 1.00 30.67 80 LYS A C 1
ATOM 591 O O . LYS A 1 80 ? 27.657 23.493 53.046 1.00 30.67 80 LYS A O 1
ATOM 596 N N . THR A 1 81 ? 29.608 23.410 54.182 1.00 29.38 81 THR A N 1
ATOM 597 C CA . THR A 1 81 ? 29.823 22.029 54.655 1.00 29.38 81 THR A CA 1
ATOM 598 C C . THR A 1 81 ? 28.608 21.104 54.843 1.00 29.38 81 THR A C 1
ATOM 600 O O . THR A 1 81 ? 27.686 21.480 55.558 1.00 29.38 81 THR A O 1
ATOM 603 N N . THR A 1 82 ? 28.707 19.827 54.435 1.00 31.30 82 THR A N 1
ATOM 604 C CA . THR A 1 82 ? 28.755 18.679 55.379 1.00 31.30 82 THR A CA 1
ATOM 605 C C . THR A 1 82 ? 29.340 17.410 54.738 1.00 31.30 82 THR A C 1
ATOM 607 O O . THR A 1 82 ? 29.365 17.237 53.526 1.00 31.30 82 THR A O 1
ATOM 610 N N . THR A 1 83 ? 29.881 16.575 55.613 1.00 30.09 83 THR A N 1
ATOM 611 C CA . THR A 1 83 ? 30.896 15.533 55.456 1.00 30.09 83 THR A CA 1
ATOM 612 C C . THR A 1 83 ? 30.279 14.138 55.297 1.00 30.09 83 THR A C 1
ATOM 614 O O . THR A 1 83 ? 29.310 13.834 55.982 1.00 30.09 83 THR A O 1
ATOM 617 N N . SER A 1 84 ? 30.904 13.237 54.534 1.00 29.16 84 SER A N 1
ATOM 618 C CA . SER A 1 84 ? 31.276 11.891 55.023 1.00 29.16 84 SER A CA 1
ATOM 619 C C . SER A 1 84 ? 32.110 11.124 53.987 1.00 29.16 84 SER A C 1
ATOM 621 O O . SER A 1 84 ? 31.735 10.954 52.833 1.00 29.16 84 SER A O 1
ATOM 623 N N . LYS A 1 85 ? 33.293 10.692 54.434 1.00 30.94 85 LYS A N 1
ATOM 624 C CA . LYS A 1 85 ? 34.165 9.703 53.793 1.00 30.94 85 LYS A CA 1
ATOM 625 C C . LYS A 1 85 ? 33.669 8.309 54.166 1.00 30.94 85 LYS A C 1
ATOM 627 O O . LYS A 1 85 ? 33.463 8.069 55.352 1.00 30.94 85 LYS A O 1
ATOM 632 N N . THR A 1 86 ? 33.681 7.357 53.237 1.00 28.86 86 THR A N 1
ATOM 633 C CA . THR A 1 86 ? 34.238 6.020 53.511 1.00 28.86 86 THR A CA 1
ATOM 634 C C . THR A 1 86 ? 34.810 5.426 52.224 1.00 28.86 86 THR A C 1
ATOM 636 O O . THR A 1 86 ? 34.314 5.658 51.126 1.00 28.86 86 THR A O 1
ATOM 639 N N . THR A 1 87 ? 35.933 4.749 52.400 1.00 28.77 87 THR A N 1
ATOM 640 C CA . THR A 1 87 ? 36.952 4.373 51.427 1.00 28.77 87 THR A CA 1
ATOM 641 C C . THR A 1 87 ? 36.715 2.959 50.876 1.00 28.77 87 THR A C 1
ATOM 643 O O . THR A 1 87 ? 36.268 2.088 51.612 1.00 28.77 87 THR A O 1
ATOM 646 N N . THR A 1 88 ? 37.124 2.744 49.617 1.00 27.78 88 THR A N 1
ATOM 647 C CA . THR A 1 88 ? 37.701 1.507 49.027 1.00 27.78 88 THR A CA 1
ATOM 648 C C . THR A 1 88 ? 37.051 0.152 49.310 1.00 27.78 88 THR A C 1
ATOM 650 O O . THR A 1 88 ? 37.246 -0.411 50.379 1.00 27.78 88 THR A O 1
ATOM 653 N N . THR A 1 89 ? 36.521 -0.496 48.267 1.00 28.55 89 THR A N 1
ATOM 654 C CA . THR A 1 89 ? 37.138 -1.674 47.604 1.00 28.55 89 THR A CA 1
ATOM 655 C C . THR A 1 89 ? 36.218 -2.175 46.486 1.00 28.55 89 THR A C 1
ATOM 657 O O . THR A 1 89 ? 35.089 -2.568 46.748 1.00 28.55 89 THR A O 1
ATOM 660 N N . SER A 1 90 ? 36.701 -2.245 45.246 1.00 29.36 90 SER A N 1
ATOM 661 C CA . SER A 1 90 ? 36.093 -3.100 44.219 1.00 29.36 90 SER A CA 1
ATOM 662 C C . SER A 1 90 ? 37.191 -3.875 43.503 1.00 29.36 90 SER A C 1
ATOM 664 O O . SER A 1 90 ? 38.004 -3.344 42.750 1.00 29.36 90 SER A O 1
ATOM 666 N N . LYS A 1 91 ? 37.222 -5.160 43.860 1.00 29.17 91 LYS A N 1
ATOM 667 C CA . LYS A 1 91 ? 38.013 -6.231 43.271 1.00 29.17 91 LYS A CA 1
ATOM 668 C C . LYS A 1 91 ? 37.627 -6.434 41.809 1.00 29.17 91 LYS A C 1
ATOM 670 O O . LYS A 1 91 ? 36.455 -6.580 41.474 1.00 29.17 91 LYS A O 1
ATOM 675 N N . THR A 1 92 ? 38.656 -6.542 40.987 1.00 30.81 92 THR A N 1
ATOM 676 C CA . THR A 1 92 ? 38.696 -7.289 39.735 1.00 30.81 92 THR A CA 1
ATOM 677 C C . THR A 1 92 ? 38.295 -8.743 39.993 1.00 30.81 92 THR A C 1
ATOM 679 O O . THR A 1 92 ? 38.893 -9.407 40.839 1.00 30.81 92 THR A O 1
ATOM 682 N N . THR A 1 93 ? 37.326 -9.256 39.236 1.00 29.69 93 THR A N 1
ATOM 683 C CA . THR A 1 93 ? 37.095 -10.702 39.124 1.00 29.69 93 THR A CA 1
ATOM 684 C C . THR A 1 93 ? 36.820 -11.048 37.671 1.00 29.69 93 THR A C 1
ATOM 686 O O . THR A 1 93 ? 35.764 -10.757 37.122 1.00 29.69 93 THR A O 1
ATOM 689 N N . SER A 1 94 ? 37.832 -11.650 37.063 1.00 28.98 94 SER A N 1
ATOM 690 C CA . SER A 1 94 ? 37.780 -12.480 35.870 1.00 28.98 94 SER A CA 1
ATOM 691 C C . SER A 1 94 ? 37.160 -13.836 36.217 1.00 28.98 94 SER A C 1
ATOM 693 O O . SER A 1 94 ? 37.671 -14.497 37.120 1.00 28.98 94 SER A O 1
ATOM 695 N N . VAL A 1 95 ? 36.136 -14.287 35.493 1.00 29.91 95 VAL A N 1
ATOM 696 C CA . VAL A 1 95 ? 35.694 -15.697 35.444 1.00 29.91 95 VAL A CA 1
ATOM 697 C C . VAL A 1 95 ? 35.115 -15.901 34.038 1.00 29.91 95 VAL A C 1
ATOM 699 O O . VAL A 1 95 ? 34.169 -15.227 33.656 1.00 29.91 95 VAL A O 1
ATOM 702 N N . ALA A 1 96 ? 35.884 -16.493 33.129 1.00 28.67 96 ALA A N 1
ATOM 703 C CA . ALA A 1 96 ? 35.947 -17.924 32.815 1.00 28.67 96 ALA A CA 1
ATOM 704 C C . ALA A 1 96 ? 34.755 -18.417 31.972 1.00 28.67 96 ALA A C 1
ATOM 706 O O . ALA A 1 96 ? 33.622 -18.554 32.421 1.00 28.67 96 ALA A O 1
ATOM 707 N N . LYS A 1 97 ? 35.103 -18.699 30.718 1.00 31.02 97 LYS A N 1
ATOM 708 C CA . LYS A 1 97 ? 34.365 -19.408 29.676 1.00 31.02 97 LYS A CA 1
ATOM 709 C C . LYS A 1 97 ? 34.204 -20.887 30.071 1.00 31.02 97 LYS A C 1
ATOM 711 O O . LYS A 1 97 ? 35.218 -21.497 30.411 1.00 31.02 97 LYS A O 1
ATOM 716 N N . PRO A 1 98 ? 33.016 -21.501 29.943 1.00 34.69 98 PRO A N 1
ATOM 717 C CA . PRO A 1 98 ? 32.905 -22.946 29.858 1.00 34.69 98 PRO A CA 1
ATOM 718 C C . PRO A 1 98 ? 32.583 -23.367 28.423 1.00 34.69 98 PRO A C 1
ATOM 720 O O . PRO A 1 98 ? 31.495 -23.151 27.897 1.00 34.69 98 PRO A O 1
ATOM 723 N N . THR A 1 99 ? 33.565 -24.004 27.801 1.00 29.75 99 THR A N 1
ATOM 724 C CA . THR A 1 99 ? 33.400 -24.955 26.704 1.00 29.75 99 THR A CA 1
ATOM 725 C C . THR A 1 99 ? 32.628 -26.168 27.223 1.00 29.75 99 THR A C 1
ATOM 727 O O . THR A 1 99 ? 33.097 -26.827 28.146 1.00 29.75 99 THR A O 1
ATOM 730 N N . THR A 1 100 ? 31.493 -26.513 26.614 1.00 29.64 100 THR A N 1
ATOM 731 C CA . THR A 1 100 ? 30.946 -27.877 26.692 1.00 29.64 100 THR A CA 1
ATOM 732 C C . THR A 1 100 ? 30.388 -28.313 25.341 1.00 29.64 100 THR A C 1
ATOM 734 O O . THR A 1 100 ? 29.385 -27.823 24.840 1.00 29.64 100 THR A O 1
ATOM 737 N N . THR A 1 101 ? 31.108 -29.260 24.752 1.00 30.94 101 THR A N 1
ATOM 738 C CA . THR A 1 101 ? 30.679 -30.227 23.744 1.00 30.94 101 THR A CA 1
ATOM 739 C C . THR A 1 101 ? 29.485 -31.035 24.252 1.00 30.94 101 THR A C 1
ATOM 741 O O . THR A 1 101 ? 29.561 -31.613 25.335 1.00 30.94 101 THR A O 1
ATOM 744 N N . SER A 1 102 ? 28.433 -31.167 23.443 1.00 29.06 102 SER A N 1
ATOM 745 C CA . SER A 1 102 ? 27.357 -32.136 23.667 1.00 29.06 102 SER A CA 1
ATOM 746 C C . SER A 1 102 ? 26.947 -32.774 22.342 1.00 29.06 102 SER A C 1
ATOM 748 O O . SER A 1 102 ? 26.362 -32.129 21.478 1.00 29.06 102 SER A O 1
ATOM 750 N N . LYS A 1 103 ? 27.297 -34.057 22.209 1.00 31.52 103 LYS A N 1
ATOM 751 C CA . LYS A 1 103 ? 26.805 -35.005 21.206 1.00 31.52 103 LYS A CA 1
ATOM 752 C C . LYS A 1 103 ? 25.297 -35.189 21.379 1.00 31.52 103 LYS A C 1
ATOM 754 O O . LYS A 1 103 ? 24.864 -35.546 22.471 1.00 31.52 103 LYS A O 1
ATOM 759 N N . THR A 1 104 ? 24.529 -35.066 20.302 1.00 28.19 104 THR A N 1
ATOM 760 C CA . THR A 1 104 ? 23.120 -35.475 20.285 1.00 28.19 104 THR A CA 1
ATOM 761 C C . THR A 1 104 ? 23.006 -36.841 19.622 1.00 28.19 104 THR A C 1
ATOM 763 O O . THR A 1 104 ? 23.171 -36.988 18.415 1.00 28.19 104 THR A O 1
ATOM 766 N N . THR A 1 105 ? 22.766 -37.859 20.442 1.00 29.41 105 THR A N 1
ATOM 767 C CA . THR A 1 105 ? 22.337 -39.197 20.040 1.00 29.41 105 THR A CA 1
ATOM 768 C C . THR A 1 105 ? 20.839 -39.178 19.753 1.00 29.41 105 THR A C 1
ATOM 770 O O . THR A 1 105 ? 20.028 -38.864 20.623 1.00 29.41 105 THR A O 1
ATOM 773 N N . SER A 1 106 ? 20.469 -39.548 18.532 1.00 28.12 106 SER A N 1
ATOM 774 C CA . SER A 1 106 ? 19.099 -39.786 18.087 1.00 28.12 106 SER A CA 1
ATOM 775 C C . SER A 1 106 ? 18.527 -41.014 18.804 1.00 28.12 106 SER A C 1
ATOM 777 O O . SER A 1 106 ? 19.062 -42.116 18.683 1.00 28.12 106 SER A O 1
ATOM 779 N N . LYS A 1 107 ? 17.430 -40.840 19.548 1.00 27.27 107 LYS A N 1
ATOM 780 C CA . LYS A 1 107 ? 16.613 -41.942 20.072 1.00 27.27 107 LYS A CA 1
ATOM 781 C C . LYS A 1 107 ? 15.225 -41.877 19.448 1.00 27.27 107 LYS A C 1
ATOM 783 O O . LYS A 1 107 ? 14.363 -41.107 19.860 1.00 27.27 107 LYS A O 1
ATOM 788 N N . THR A 1 108 ? 15.047 -42.706 18.431 1.00 29.55 108 THR A N 1
ATOM 789 C CA . THR A 1 108 ? 13.775 -43.069 17.816 1.00 29.55 108 THR A CA 1
ATOM 790 C C . THR A 1 108 ? 12.954 -43.859 18.833 1.00 29.55 108 THR A C 1
ATOM 792 O O . THR A 1 108 ? 13.423 -44.882 19.330 1.00 29.55 108 THR A O 1
ATOM 795 N N . THR A 1 109 ? 11.733 -43.418 19.134 1.00 28.92 109 THR A N 1
ATOM 796 C CA . THR A 1 109 ? 10.753 -44.263 19.831 1.00 28.92 109 THR A CA 1
ATOM 797 C C . THR A 1 109 ? 9.484 -44.292 18.997 1.00 28.92 109 THR A C 1
ATOM 799 O O . THR A 1 109 ? 8.758 -43.308 18.898 1.00 28.92 109 THR A O 1
ATOM 802 N N . SER A 1 110 ? 9.282 -45.425 18.335 1.00 28.70 110 SER A N 1
ATOM 803 C CA . SER A 1 110 ? 8.055 -45.828 17.667 1.00 28.70 110 SER A CA 1
ATOM 804 C C . SER A 1 110 ? 7.003 -46.189 18.717 1.00 28.70 110 SER A C 1
ATOM 806 O O . SER A 1 110 ? 7.299 -46.927 19.658 1.00 28.70 110 SER A O 1
ATOM 808 N N . LEU A 1 111 ? 5.765 -45.718 18.547 1.00 28.56 111 LEU A N 1
ATOM 809 C CA . LEU A 1 111 ? 4.616 -46.295 19.244 1.00 28.56 111 LEU A CA 1
ATOM 810 C C . LEU A 1 111 ? 3.564 -46.785 18.252 1.00 28.56 111 LEU A C 1
ATOM 812 O O . LEU A 1 111 ? 3.337 -46.208 17.191 1.00 28.56 111 LEU A O 1
ATOM 816 N N . ALA A 1 112 ? 3.006 -47.929 18.625 1.00 28.73 112 ALA A N 1
ATOM 817 C CA . ALA A 1 112 ? 2.300 -48.890 17.808 1.00 28.73 112 ALA A CA 1
ATOM 818 C C . ALA A 1 112 ? 0.942 -48.412 17.276 1.00 28.73 112 ALA A C 1
ATOM 820 O O . ALA A 1 112 ? 0.151 -47.784 17.976 1.00 28.73 112 ALA A O 1
ATOM 821 N N . LYS A 1 113 ? 0.651 -48.847 16.043 1.00 28.98 113 LYS A N 1
ATOM 822 C CA . LYS A 1 113 ? -0.703 -49.028 15.515 1.00 28.98 113 LYS A CA 1
ATOM 823 C C . LYS A 1 113 ? -1.400 -50.138 16.302 1.00 28.98 113 LYS A C 1
ATOM 825 O O . LYS A 1 113 ? -0.918 -51.270 16.300 1.00 28.98 113 LYS A O 1
ATOM 830 N N . THR A 1 114 ? -2.576 -49.844 16.846 1.00 28.78 114 THR A N 1
ATOM 831 C CA . THR A 1 114 ? -3.536 -50.871 17.263 1.00 28.78 114 THR A CA 1
ATOM 832 C C . THR A 1 114 ? -4.777 -50.746 16.395 1.00 28.78 114 THR A C 1
ATOM 834 O O . THR A 1 114 ? -5.555 -49.802 16.498 1.00 28.78 114 THR A O 1
ATOM 837 N N . THR A 1 115 ? -4.918 -51.705 15.491 1.00 29.73 115 THR A N 1
ATOM 838 C CA . THR A 1 115 ? -6.076 -51.922 14.632 1.00 29.73 115 THR A CA 1
ATOM 839 C C . THR A 1 115 ? -7.184 -52.560 15.469 1.00 29.73 115 THR A C 1
ATOM 841 O O . THR A 1 115 ? -6.976 -53.637 16.024 1.00 29.73 115 THR A O 1
ATOM 844 N N . ALA A 1 116 ? -8.366 -51.949 15.533 1.00 29.86 116 ALA A N 1
ATOM 845 C CA . ALA A 1 116 ? -9.575 -52.623 15.996 1.00 29.86 116 ALA A CA 1
ATOM 846 C C . ALA A 1 116 ? -10.721 -52.355 15.018 1.00 29.86 116 ALA A C 1
ATOM 848 O O . ALA A 1 116 ? -10.994 -51.232 14.605 1.00 29.86 116 ALA A O 1
ATOM 849 N N . LYS A 1 117 ? -11.318 -53.467 14.613 1.00 29.02 117 LYS A N 1
ATOM 850 C CA . LYS A 1 117 ? -12.270 -53.702 13.537 1.00 29.02 117 LYS A CA 1
ATOM 851 C C . LYS A 1 117 ? -13.608 -53.998 14.196 1.00 29.02 117 LYS A C 1
ATOM 853 O O . LYS A 1 117 ? -13.654 -54.994 14.905 1.00 29.02 117 LYS A O 1
ATOM 858 N N . THR A 1 118 ? -14.675 -53.250 13.901 1.00 28.64 118 THR A N 1
ATOM 859 C CA . THR A 1 118 ? -16.046 -53.783 14.046 1.00 28.64 118 THR A CA 1
ATOM 860 C C . THR A 1 118 ? -17.095 -52.975 13.273 1.00 28.64 118 THR A C 1
ATOM 862 O O . THR A 1 118 ? -17.404 -51.839 13.608 1.00 28.64 118 THR A O 1
ATOM 865 N N . THR A 1 119 ? -17.615 -53.641 12.237 1.00 29.16 119 THR A N 1
ATOM 866 C CA . THR A 1 119 ? -19.036 -53.837 11.879 1.00 29.16 119 THR A CA 1
ATOM 867 C C . THR A 1 119 ? -19.988 -52.656 11.679 1.00 29.16 119 THR A C 1
ATOM 869 O O . THR A 1 119 ? -20.443 -51.996 12.605 1.00 29.16 119 THR A O 1
ATOM 872 N N . SER A 1 120 ? -20.420 -52.580 10.421 1.00 27.92 120 SER A N 1
ATOM 873 C CA . SER A 1 120 ? -21.703 -52.107 9.910 1.00 27.92 120 SER A CA 1
ATOM 874 C C . SER A 1 120 ? -22.931 -52.724 10.594 1.00 27.92 120 SER A C 1
ATOM 876 O O . SER A 1 120 ? -22.998 -53.947 10.720 1.00 27.92 120 SER A O 1
ATOM 878 N N . THR A 1 121 ? -23.964 -51.911 10.820 1.00 29.56 121 THR A N 1
ATOM 879 C CA . THR A 1 121 ? -25.373 -52.326 10.702 1.00 29.56 121 THR A CA 1
ATOM 880 C C . THR A 1 121 ? -26.227 -51.166 10.197 1.00 29.56 121 THR A C 1
ATOM 882 O O . THR A 1 121 ? -26.031 -50.008 10.549 1.00 29.56 121 THR A O 1
ATOM 885 N N . THR A 1 122 ? -27.139 -51.534 9.311 1.00 30.47 122 THR A N 1
ATOM 886 C CA . THR A 1 122 ? -28.041 -50.758 8.464 1.00 30.47 122 THR A CA 1
ATOM 887 C C . THR A 1 122 ? -29.365 -50.387 9.148 1.00 30.47 122 THR A C 1
ATOM 889 O O . THR A 1 122 ? -29.799 -51.053 10.081 1.00 30.47 122 THR A O 1
ATOM 892 N N . SER A 1 123 ? -30.069 -49.429 8.521 1.00 28.03 123 SER A N 1
ATOM 893 C CA . SER A 1 123 ? -31.540 -49.302 8.432 1.00 28.03 123 SER A CA 1
ATOM 894 C C . SER A 1 123 ? -32.325 -48.718 9.624 1.00 28.03 123 SER A C 1
ATOM 896 O O . SER A 1 123 ? -32.542 -49.387 10.629 1.00 28.03 123 SER A O 1
ATOM 898 N N . SER A 1 124 ? -32.984 -47.567 9.417 1.00 29.92 124 SER A N 1
ATOM 899 C CA . SER A 1 124 ? -34.448 -47.522 9.189 1.00 29.92 124 SER A CA 1
ATOM 900 C C . SER A 1 124 ? -34.991 -46.096 8.945 1.00 29.92 124 SER A C 1
ATOM 902 O O . SER A 1 124 ? -34.309 -45.097 9.134 1.00 29.92 124 SER A O 1
ATOM 904 N N . LYS A 1 125 ? -36.209 -46.079 8.393 1.00 30.08 125 LYS A N 1
ATOM 905 C CA . LYS A 1 125 ? -36.965 -45.064 7.634 1.00 30.08 125 LYS A CA 1
ATOM 906 C C . LYS A 1 125 ? -37.535 -43.857 8.421 1.00 30.08 125 LYS A C 1
ATOM 908 O O . LYS A 1 125 ? -37.566 -43.892 9.646 1.00 30.08 125 LYS A O 1
ATOM 913 N N . PRO A 1 126 ? -38.071 -42.839 7.701 1.00 40.56 126 PRO A N 1
ATOM 914 C CA . PRO A 1 126 ? -38.638 -41.608 8.255 1.00 40.56 126 PRO A CA 1
ATOM 915 C C . PRO A 1 126 ? -40.138 -41.729 8.579 1.00 40.56 126 PRO A C 1
ATOM 917 O O . PRO A 1 126 ? -40.848 -42.532 7.970 1.00 40.56 126 PRO A O 1
ATOM 920 N N . VAL A 1 127 ? -40.632 -40.877 9.484 1.00 29.31 127 VAL A N 1
ATOM 921 C CA . VAL A 1 127 ? -42.066 -40.687 9.758 1.00 29.31 127 VAL A CA 1
ATOM 922 C C . VAL A 1 127 ? -42.411 -39.197 9.727 1.00 29.31 127 VAL A C 1
ATOM 924 O O . VAL A 1 127 ? -41.769 -38.372 10.370 1.00 29.31 127 VAL A O 1
ATOM 927 N N . SER A 1 128 ? -43.443 -38.890 8.947 1.00 33.22 128 SER A N 1
ATOM 928 C CA . SER A 1 128 ? -44.149 -37.619 8.788 1.00 33.22 128 SER A CA 1
ATOM 929 C C . SER A 1 128 ? -45.442 -37.595 9.612 1.00 33.22 128 SER A C 1
ATOM 931 O O . SER A 1 128 ? -46.148 -38.596 9.580 1.00 33.22 128 SER A O 1
ATOM 933 N N . THR A 1 129 ? -45.813 -36.446 10.193 1.00 30.17 129 THR A N 1
ATOM 934 C CA . THR A 1 129 ? -47.199 -35.992 10.514 1.00 30.17 129 THR A CA 1
ATOM 935 C C . THR A 1 129 ? -47.109 -34.509 10.924 1.00 30.17 129 THR A C 1
ATOM 937 O O . THR A 1 129 ? -46.346 -34.193 11.829 1.00 30.17 129 THR A O 1
ATOM 940 N N . SER A 1 130 ? -47.591 -33.524 10.156 1.00 30.08 130 SER A N 1
ATOM 941 C CA . SER A 1 130 ? -48.974 -33.022 9.971 1.00 30.08 130 SER A CA 1
ATOM 942 C C . SER A 1 130 ? -49.603 -32.279 11.170 1.00 30.08 130 SER A C 1
ATOM 944 O O . SER A 1 130 ? -49.993 -32.899 12.151 1.00 30.08 130 SER A O 1
ATOM 946 N N . SER A 1 131 ? -49.756 -30.958 10.983 1.00 29.80 131 SER A N 1
ATOM 947 C CA . SER A 1 131 ? -50.874 -30.051 11.335 1.00 29.80 131 SER A CA 1
ATOM 948 C C . SER A 1 131 ? -51.564 -30.100 12.709 1.00 29.80 131 SER A C 1
ATOM 950 O O . SER A 1 131 ? -52.204 -31.090 13.042 1.00 29.80 131 SER A O 1
ATOM 952 N N . ALA A 1 132 ? -51.681 -28.928 13.349 1.00 28.34 132 ALA A N 1
ATOM 953 C CA . ALA A 1 132 ? -52.973 -28.363 13.766 1.00 28.34 132 ALA A CA 1
ATOM 954 C C . ALA A 1 132 ? -52.837 -26.872 14.125 1.00 28.34 132 ALA A C 1
ATOM 956 O O . ALA A 1 132 ? -51.913 -26.460 14.818 1.00 28.34 132 ALA A O 1
ATOM 957 N N . ALA A 1 133 ? -53.785 -26.086 13.622 1.00 30.73 133 ALA A N 1
ATOM 958 C CA . ALA A 1 133 ? -53.975 -24.667 13.873 1.00 30.73 133 ALA A CA 1
ATOM 959 C C . ALA A 1 133 ? -54.596 -24.398 15.253 1.00 30.73 133 ALA A C 1
ATOM 961 O O . ALA A 1 133 ? -55.383 -25.203 15.755 1.00 30.73 133 ALA A O 1
ATOM 962 N N . THR A 1 134 ? -54.361 -23.207 15.809 1.00 30.48 134 THR A N 1
ATOM 963 C CA . THR A 1 134 ? -55.393 -22.514 16.591 1.00 30.48 134 THR A CA 1
ATOM 964 C C . THR A 1 134 ? -55.217 -21.000 16.524 1.00 30.48 134 THR A C 1
ATOM 966 O O . THR A 1 134 ? -54.113 -20.468 16.497 1.00 30.48 134 THR A O 1
ATOM 969 N N . ASP A 1 135 ? -56.376 -20.370 16.432 1.00 28.92 135 ASP A N 1
ATOM 970 C CA . ASP A 1 135 ? -56.719 -18.993 16.105 1.00 28.92 135 ASP A CA 1
ATOM 971 C C . ASP A 1 135 ? -56.904 -18.130 17.380 1.00 28.92 135 ASP A C 1
ATOM 973 O O . ASP A 1 135 ? -56.952 -18.676 18.486 1.00 28.92 135 ASP A O 1
ATOM 977 N N . ARG A 1 136 ? -57.128 -16.815 17.185 1.00 27.80 136 ARG A N 1
ATOM 978 C CA . ARG A 1 136 ? -57.353 -15.667 18.114 1.00 27.80 136 ARG A CA 1
ATOM 979 C C . ARG A 1 136 ? -56.110 -14.779 18.296 1.00 27.80 136 ARG A C 1
ATOM 981 O O . ARG A 1 136 ? -55.111 -15.224 18.833 1.00 27.80 136 ARG A O 1
ATOM 988 N N . GLY A 1 137 ? -56.071 -13.491 17.946 1.00 26.06 137 GLY A N 1
ATOM 989 C CA . GLY A 1 137 ? -57.108 -12.512 17.603 1.00 26.06 137 GLY A CA 1
ATOM 990 C C . GLY A 1 137 ? -57.150 -11.388 18.651 1.00 26.06 137 GLY A C 1
ATOM 991 O O . GLY A 1 137 ? -57.526 -11.675 19.779 1.00 26.06 137 GLY A O 1
ATOM 992 N N . LEU A 1 138 ? -56.761 -10.153 18.265 1.00 27.23 138 LEU A N 1
ATOM 993 C CA . LEU A 1 138 ? -57.110 -8.801 18.797 1.00 27.23 138 LEU A CA 1
ATOM 994 C C . LEU A 1 138 ? -55.988 -7.805 18.386 1.00 27.23 138 LEU A C 1
ATOM 996 O O . LEU A 1 138 ? -54.862 -7.944 18.836 1.00 27.23 138 LEU A O 1
ATOM 1000 N N . ARG A 1 139 ? -56.123 -6.953 17.357 1.00 28.02 139 ARG A N 1
ATOM 1001 C CA . ARG A 1 139 ? -56.890 -5.688 17.194 1.00 28.02 139 ARG A CA 1
ATOM 1002 C C . ARG A 1 139 ? -56.309 -4.475 17.959 1.00 28.02 139 ARG A C 1
ATOM 1004 O O . ARG A 1 139 ? -56.545 -4.337 19.149 1.00 28.02 139 ARG A O 1
ATOM 1011 N N . SER A 1 140 ? -55.643 -3.560 17.239 1.00 27.45 140 SER A N 1
ATOM 1012 C CA . SER A 1 140 ? -55.812 -2.077 17.257 1.00 27.45 140 SER A CA 1
ATOM 1013 C C . SER A 1 140 ? -54.689 -1.431 16.409 1.00 27.45 140 SER A C 1
ATOM 1015 O O . SER A 1 140 ? -53.514 -1.679 16.633 1.00 27.45 140 SER A O 1
ATOM 1017 N N . THR A 1 141 ? -54.976 -0.933 15.202 1.00 28.86 141 THR A N 1
ATOM 1018 C CA . THR A 1 141 ? -55.300 0.465 14.830 1.00 28.86 141 THR A CA 1
ATOM 1019 C C . THR A 1 141 ? -54.261 1.516 15.227 1.00 28.86 141 THR A C 1
ATOM 1021 O O . THR A 1 141 ? -54.242 1.950 16.373 1.00 28.86 141 THR A O 1
ATOM 1024 N N . SER A 1 142 ? -53.528 2.045 14.240 1.00 27.03 142 SER A N 1
ATOM 1025 C CA . SER A 1 142 ? -53.169 3.469 14.188 1.00 27.03 142 SER A CA 1
ATOM 1026 C C . SER A 1 142 ? -52.679 3.872 12.790 1.00 27.03 142 SER A C 1
ATOM 1028 O O . SER A 1 142 ? -51.662 3.412 12.285 1.00 27.03 142 SER A O 1
ATOM 1030 N N . THR A 1 143 ? -53.474 4.731 12.168 1.00 28.05 143 THR A N 1
ATOM 1031 C CA . THR A 1 143 ? -53.249 5.522 10.956 1.00 28.05 143 THR A CA 1
ATOM 1032 C C . THR A 1 143 ? -52.184 6.614 11.145 1.00 28.05 143 THR A C 1
ATOM 1034 O O . THR A 1 143 ? -52.274 7.332 12.138 1.00 28.05 143 THR A O 1
ATOM 1037 N N . LYS A 1 144 ? -51.328 6.878 10.141 1.00 28.30 144 LYS A N 1
ATOM 1038 C CA . LYS A 1 144 ? -51.259 8.154 9.374 1.00 28.30 144 LYS A CA 1
ATOM 1039 C C . LYS A 1 144 ? -49.911 8.396 8.668 1.00 28.30 144 LYS A C 1
ATOM 1041 O O . LYS A 1 144 ? -48.852 8.314 9.270 1.00 28.30 144 LYS A O 1
ATOM 1046 N N . ALA A 1 145 ? -50.062 8.903 7.440 1.00 27.56 145 ALA A N 1
ATOM 1047 C CA . ALA A 1 145 ? -49.264 9.941 6.780 1.00 27.56 145 ALA A CA 1
ATOM 1048 C C . ALA A 1 145 ? -47.855 9.594 6.265 1.00 27.56 145 ALA A C 1
ATOM 1050 O O . ALA A 1 145 ? -46.842 10.017 6.812 1.00 27.56 145 ALA A O 1
ATOM 1051 N N . SER A 1 146 ? -47.815 8.999 5.073 1.00 27.45 146 SER A N 1
ATOM 1052 C CA . SER A 1 146 ? -46.695 9.139 4.140 1.00 27.45 146 SER A CA 1
ATOM 1053 C C . SER A 1 146 ? -46.679 10.571 3.583 1.00 27.45 146 SER A C 1
ATOM 1055 O O . SER A 1 146 ? -47.413 10.897 2.651 1.00 27.45 146 SER A O 1
ATOM 1057 N N . LYS A 1 147 ? -45.868 11.453 4.177 1.00 27.41 147 LYS A N 1
ATOM 1058 C CA . LYS A 1 147 ? -45.443 12.703 3.533 1.00 27.41 147 LYS A CA 1
ATOM 1059 C C . LYS A 1 147 ? -44.156 12.426 2.762 1.00 27.41 147 LYS A C 1
ATOM 1061 O O . LYS A 1 147 ? -43.091 12.284 3.349 1.00 27.41 147 LYS A O 1
ATOM 1066 N N . SER A 1 148 ? -44.299 12.363 1.443 1.00 28.41 148 SER A N 1
ATOM 1067 C CA . SER A 1 148 ? -43.230 12.562 0.467 1.00 28.41 148 SER A CA 1
ATOM 1068 C C . SER A 1 148 ? -42.565 13.916 0.732 1.00 28.41 148 SER A C 1
ATOM 1070 O O . SER A 1 148 ? -43.208 14.952 0.546 1.00 28.41 148 SER A O 1
ATOM 1072 N N . LEU A 1 149 ? -41.305 13.916 1.173 1.00 25.78 149 LEU A N 1
ATOM 1073 C CA . LEU A 1 149 ? -40.463 15.108 1.153 1.00 25.78 149 LEU A CA 1
ATOM 1074 C C . LEU A 1 149 ? -39.575 15.043 -0.089 1.00 25.78 149 LEU A C 1
ATOM 1076 O O . LEU A 1 149 ? -38.765 14.135 -0.248 1.00 25.78 149 LEU A O 1
ATOM 1080 N N . ALA A 1 150 ? -39.797 16.010 -0.972 1.00 25.61 150 ALA A N 1
ATOM 1081 C CA . ALA A 1 150 ? -39.022 16.254 -2.170 1.00 25.61 150 ALA A CA 1
ATOM 1082 C C . ALA A 1 150 ? -37.580 16.653 -1.816 1.00 25.61 150 ALA A C 1
ATOM 1084 O O . ALA A 1 150 ? -37.360 17.522 -0.972 1.00 25.61 150 ALA A O 1
ATOM 1085 N N . LEU A 1 151 ? -36.616 16.040 -2.502 1.00 27.06 151 LEU A N 1
ATOM 1086 C CA . LEU A 1 151 ? -35.250 16.543 -2.632 1.00 27.06 151 LEU A CA 1
ATOM 1087 C C . LEU A 1 151 ? -35.225 17.614 -3.738 1.00 27.06 151 LEU A C 1
ATOM 1089 O O . LEU A 1 151 ? -35.862 17.414 -4.776 1.00 27.06 151 LEU A O 1
ATOM 1093 N N . PRO A 1 152 ? -34.523 18.745 -3.554 1.00 27.56 152 PRO A N 1
ATOM 1094 C CA . PRO A 1 152 ? -34.427 19.772 -4.579 1.00 27.56 152 PRO A CA 1
ATOM 1095 C C . PRO A 1 152 ? -33.479 19.329 -5.701 1.00 27.56 152 PRO A C 1
ATOM 1097 O O . PRO A 1 152 ? -32.274 19.185 -5.515 1.00 27.56 152 PRO A O 1
ATOM 1100 N N . THR A 1 153 ? -34.042 19.150 -6.893 1.00 28.78 153 THR A N 1
ATOM 1101 C CA . THR A 1 153 ? -33.324 19.143 -8.168 1.00 28.78 153 THR A CA 1
ATOM 1102 C C . THR A 1 153 ? -32.888 20.565 -8.515 1.00 28.78 153 THR A C 1
ATOM 1104 O O . THR A 1 153 ? -33.711 21.378 -8.936 1.00 28.78 153 THR A O 1
ATOM 1107 N N . SER A 1 154 ? -31.598 20.863 -8.389 1.00 27.09 154 SER A N 1
ATOM 1108 C CA . SER A 1 154 ? -30.985 22.015 -9.055 1.00 27.09 154 SER A CA 1
ATOM 1109 C C . SER A 1 154 ? -29.505 21.747 -9.317 1.00 27.09 154 SER A C 1
ATOM 1111 O O . SER A 1 154 ? -28.689 22.005 -8.441 1.00 27.09 154 SER A O 1
ATOM 1113 N N . LEU A 1 155 ? -29.194 21.192 -10.495 1.00 27.66 155 LEU A N 1
ATOM 1114 C CA . LEU A 1 155 ? -27.962 21.378 -11.291 1.00 27.66 155 LEU A CA 1
ATOM 1115 C C . LEU A 1 155 ? -27.886 20.282 -12.367 1.00 27.66 155 LEU A C 1
ATOM 1117 O O . LEU A 1 155 ? -27.098 19.353 -12.281 1.00 27.66 155 LEU A O 1
ATOM 1121 N N . LEU A 1 156 ? -28.749 20.382 -13.379 1.00 26.53 156 LEU A N 1
ATOM 1122 C CA . LEU A 1 156 ? -28.599 19.694 -14.665 1.00 26.53 156 LEU A CA 1
ATOM 1123 C C . LEU A 1 156 ? -29.313 20.550 -15.714 1.00 26.53 156 LEU A C 1
ATOM 1125 O O . LEU A 1 156 ? -30.478 20.345 -16.042 1.00 26.53 156 LEU A O 1
ATOM 1129 N N . SER A 1 157 ? -28.621 21.577 -16.196 1.00 24.61 157 SER A N 1
ATOM 1130 C CA . SER A 1 157 ? -29.055 22.345 -17.360 1.00 24.61 157 SER A CA 1
ATOM 1131 C C . SER A 1 157 ? -27.844 22.956 -18.051 1.00 24.61 157 SER A C 1
ATOM 1133 O O . SER A 1 157 ? -27.526 24.105 -17.770 1.00 24.61 157 SER A O 1
ATOM 1135 N N . SER A 1 158 ? -27.187 22.195 -18.936 1.00 24.58 158 SER A N 1
ATOM 1136 C CA . SER A 1 158 ? -26.490 22.744 -20.118 1.00 24.58 158 SER A CA 1
ATOM 1137 C C . SER A 1 158 ? -25.644 21.697 -20.857 1.00 24.58 158 SER A C 1
ATOM 1139 O O . SER A 1 158 ? -24.428 21.801 -20.835 1.00 24.58 158 SER A O 1
ATOM 1141 N N . VAL A 1 159 ? -26.257 20.736 -21.563 1.00 26.58 159 VAL A N 1
ATOM 1142 C CA . VAL A 1 159 ? -25.684 20.192 -22.818 1.00 26.58 159 VAL A CA 1
ATOM 1143 C C . VAL A 1 159 ? -26.827 19.694 -23.714 1.00 26.58 159 VAL A C 1
ATOM 1145 O O . VAL A 1 159 ? -27.191 18.527 -23.673 1.00 26.58 159 VAL A O 1
ATOM 1148 N N . ALA A 1 160 ? -27.424 20.589 -24.504 1.00 24.41 160 ALA A N 1
ATOM 1149 C CA . ALA A 1 160 ? -28.150 20.241 -25.732 1.00 24.41 160 ALA A CA 1
ATOM 1150 C C . ALA A 1 160 ? -28.502 21.521 -26.502 1.00 24.41 160 ALA A C 1
ATOM 1152 O O . ALA A 1 160 ? -29.560 22.103 -26.291 1.00 24.41 160 ALA A O 1
ATOM 1153 N N . SER A 1 161 ? -27.591 21.976 -27.365 1.00 23.30 161 SER A N 1
ATOM 1154 C CA . SER A 1 161 ? -27.884 22.753 -28.581 1.00 23.30 161 SER A CA 1
ATOM 1155 C C . SER A 1 161 ? -26.576 23.319 -29.120 1.00 23.30 161 SER A C 1
ATOM 1157 O O . SER A 1 161 ? -26.125 24.330 -28.605 1.00 23.30 161 SER A O 1
ATOM 1159 N N . VAL A 1 162 ? -25.998 22.698 -30.150 1.00 24.16 162 VAL A N 1
ATOM 1160 C CA . VAL A 1 162 ? -25.709 23.350 -31.442 1.00 24.16 162 VAL A CA 1
ATOM 1161 C C . VAL A 1 162 ? -25.485 22.232 -32.461 1.00 24.16 162 VAL A C 1
ATOM 1163 O O . VAL A 1 162 ? -24.453 21.570 -32.466 1.00 24.16 162 VAL A O 1
ATOM 1166 N N . ALA A 1 163 ? -26.454 22.045 -33.351 1.00 23.78 163 ALA A N 1
ATOM 1167 C CA . ALA A 1 163 ? -26.232 21.430 -34.651 1.00 23.78 163 ALA A CA 1
ATOM 1168 C C . ALA A 1 163 ? -27.187 22.078 -35.657 1.00 23.78 163 ALA A C 1
ATOM 1170 O O . ALA A 1 163 ? -28.298 21.596 -35.844 1.00 23.78 163 ALA A O 1
ATOM 1171 N N . THR A 1 164 ? -26.772 23.177 -36.299 1.00 25.20 164 THR A N 1
ATOM 1172 C CA . THR A 1 164 ? -27.139 23.475 -37.697 1.00 25.20 164 THR A CA 1
ATOM 1173 C C . THR A 1 164 ? -26.203 24.537 -38.288 1.00 25.20 164 THR A C 1
ATOM 1175 O O . THR A 1 164 ? -26.277 25.708 -37.935 1.00 25.20 164 THR A O 1
ATOM 1178 N N . SER A 1 165 ? -25.315 24.132 -39.196 1.00 24.33 165 SER A N 1
ATOM 1179 C CA . SER A 1 165 ? -25.179 24.687 -40.556 1.00 24.33 165 SER A CA 1
ATOM 1180 C C . SER A 1 165 ? -23.809 24.336 -41.142 1.00 24.33 165 SER A C 1
ATOM 1182 O O . SER A 1 165 ? -22.781 24.841 -40.711 1.00 24.33 165 SER A O 1
ATOM 1184 N N . LEU A 1 166 ? -23.805 23.453 -42.140 1.00 24.28 166 LEU A N 1
ATOM 1185 C CA . LEU A 1 166 ? -23.240 23.736 -43.461 1.00 24.28 166 LEU A CA 1
ATOM 1186 C C . LEU A 1 166 ? -23.618 22.589 -44.405 1.00 24.28 166 LEU A C 1
ATOM 1188 O O . LEU A 1 166 ? -23.241 21.435 -44.229 1.00 24.28 166 LEU A O 1
ATOM 1192 N N . LEU A 1 167 ? -24.461 22.952 -45.368 1.00 26.47 167 LEU A N 1
ATOM 1193 C CA . LEU A 1 167 ? -24.891 22.156 -46.507 1.00 26.47 167 LEU A CA 1
ATOM 1194 C C . LEU A 1 167 ? -23.817 22.172 -47.602 1.00 26.47 167 LEU A C 1
ATOM 1196 O O . LEU A 1 167 ? -23.242 23.220 -47.885 1.00 26.47 167 LEU A O 1
ATOM 1200 N N . GLY A 1 168 ? -23.684 21.030 -48.279 1.00 24.62 168 GLY A N 1
ATOM 1201 C CA . GLY A 1 168 ? -23.063 20.853 -49.597 1.00 24.62 168 GLY A CA 1
ATOM 1202 C C . GLY A 1 168 ? -22.053 19.704 -49.582 1.00 24.62 168 GLY A C 1
ATOM 1203 O O . GLY A 1 168 ? -21.068 19.786 -48.870 1.00 24.62 168 GLY A O 1
ATOM 1204 N N . GLY A 1 169 ? -22.192 18.592 -50.302 1.00 25.16 169 GLY A N 1
ATOM 1205 C CA . GLY A 1 169 ? -23.163 18.127 -51.291 1.00 25.16 169 GLY A CA 1
ATOM 1206 C C . GLY A 1 169 ? -22.633 16.818 -51.920 1.00 25.16 169 GLY A C 1
ATOM 1207 O O . GLY A 1 169 ? -21.428 16.592 -51.909 1.00 25.16 169 GLY A O 1
ATOM 1208 N N . GLY A 1 170 ? -23.533 15.988 -52.472 1.00 25.42 170 GLY A N 1
ATOM 1209 C CA . GLY A 1 170 ? -23.250 14.758 -53.251 1.00 25.42 170 GLY A CA 1
ATOM 1210 C C . GLY A 1 170 ? -23.136 13.495 -52.384 1.00 25.42 170 GLY A C 1
ATOM 1211 O O . GLY A 1 170 ? -22.211 13.383 -51.598 1.00 25.42 170 GLY A O 1
ATOM 1212 N N . GLY A 1 171 ? -24.096 12.558 -52.360 1.00 25.14 171 GLY A N 1
ATOM 1213 C CA . GLY A 1 171 ? -24.516 11.678 -53.470 1.00 25.14 171 GLY A CA 1
ATOM 1214 C C . GLY A 1 171 ? -23.451 10.582 -53.634 1.00 25.14 171 GLY A C 1
ATOM 1215 O O . GLY A 1 171 ? -22.322 10.920 -53.948 1.00 25.14 171 GLY A O 1
ATOM 1216 N N . VAL A 1 172 ? -23.653 9.283 -53.390 1.00 29.44 172 VAL A N 1
ATOM 1217 C CA . VAL A 1 172 ? -24.622 8.304 -53.930 1.00 29.44 172 VAL A CA 1
ATOM 1218 C C . VAL A 1 172 ? -24.481 7.049 -53.027 1.00 29.44 172 VAL A C 1
ATOM 1220 O O . VAL A 1 172 ? -23.360 6.663 -52.728 1.00 29.44 172 VAL A O 1
ATOM 1223 N N . GLY A 1 173 ? -25.520 6.509 -52.379 1.00 26.59 173 GLY A N 1
ATOM 1224 C CA . GLY A 1 173 ? -26.399 5.445 -52.893 1.00 26.59 173 GLY A CA 1
ATOM 1225 C C . GLY A 1 173 ? -25.920 4.033 -52.489 1.00 26.59 173 GLY A C 1
ATOM 1226 O O . GLY A 1 173 ? -24.863 3.608 -52.934 1.00 26.59 173 GLY A O 1
ATOM 1227 N N . GLY A 1 174 ? -26.698 3.289 -51.683 1.00 27.64 174 GLY A N 1
ATOM 1228 C CA . GLY A 1 174 ? -26.407 1.867 -51.416 1.00 27.64 174 GLY A CA 1
ATOM 1229 C C . GLY A 1 174 ? -27.090 1.223 -50.201 1.00 27.64 174 GLY A C 1
ATOM 1230 O O . GLY A 1 174 ? -26.448 1.006 -49.186 1.00 27.64 174 GLY A O 1
ATOM 1231 N N . SER A 1 175 ? -28.386 0.926 -50.339 1.00 27.62 175 SER A N 1
ATOM 1232 C CA . SER A 1 175 ? -29.148 -0.216 -49.778 1.00 27.62 175 SER A CA 1
ATOM 1233 C C . SER A 1 175 ? -28.766 -0.880 -48.435 1.00 27.62 175 SER A C 1
ATOM 1235 O O . SER A 1 175 ? -27.778 -1.599 -48.314 1.00 27.62 175 SER A O 1
ATOM 1237 N N . VAL A 1 176 ? -29.726 -0.786 -47.511 1.00 28.84 176 VAL A N 1
ATOM 1238 C CA . VAL A 1 176 ? -29.999 -1.651 -46.345 1.00 28.84 176 VAL A CA 1
ATOM 1239 C C . VAL A 1 176 ? -30.468 -3.052 -46.797 1.00 28.84 176 VAL A C 1
ATOM 1241 O O . VAL A 1 176 ? -31.106 -3.161 -47.848 1.00 28.84 176 VAL A O 1
ATOM 1244 N N . PRO A 1 177 ? -30.273 -4.105 -45.976 1.00 32.75 177 PRO A N 1
ATOM 1245 C CA . PRO A 1 177 ? -31.463 -4.826 -45.523 1.00 32.75 177 PRO A CA 1
ATOM 1246 C C . PRO A 1 177 ? -31.520 -5.026 -44.000 1.00 32.75 177 PRO A C 1
ATOM 1248 O O . PRO A 1 177 ? -30.534 -5.282 -43.317 1.00 32.75 177 PRO A O 1
ATOM 1251 N N . SER A 1 178 ? -32.752 -4.898 -43.517 1.00 27.11 178 SER A N 1
ATOM 1252 C CA . SER A 1 178 ? -33.249 -5.206 -42.181 1.00 27.11 178 SER A CA 1
ATOM 1253 C C . SER A 1 178 ? -33.245 -6.716 -41.921 1.00 27.11 178 SER A C 1
ATOM 1255 O O . SER A 1 178 ? -33.635 -7.480 -42.804 1.00 27.11 178 SER A O 1
ATOM 1257 N N . ALA A 1 179 ? -32.915 -7.130 -40.694 1.00 26.30 179 ALA A N 1
ATOM 1258 C CA . ALA A 1 179 ? -33.470 -8.343 -40.100 1.00 26.30 179 ALA A CA 1
ATOM 1259 C C . ALA A 1 179 ? -33.579 -8.222 -38.569 1.00 26.30 179 ALA A C 1
ATOM 1261 O O . ALA A 1 179 ? -32.685 -7.752 -37.870 1.00 26.30 179 ALA A O 1
ATOM 1262 N N . THR A 1 180 ? -34.743 -8.641 -38.097 1.00 25.38 180 THR A N 1
ATOM 1263 C CA . THR A 1 180 ? -35.338 -8.608 -36.760 1.00 25.38 180 THR A CA 1
ATOM 1264 C C . THR A 1 180 ? -34.909 -9.750 -35.831 1.00 25.38 180 THR A C 1
ATOM 1266 O O . THR A 1 180 ? -34.782 -10.879 -36.286 1.00 25.38 180 THR A O 1
ATOM 1269 N N . SER A 1 181 ? -34.922 -9.458 -34.518 1.00 25.94 181 SER A N 1
ATOM 1270 C CA . SER A 1 181 ? -35.203 -10.341 -33.357 1.00 25.94 181 SER A CA 1
ATOM 1271 C C . SER A 1 181 ? -34.266 -11.541 -33.126 1.00 25.94 181 SER A C 1
ATOM 1273 O O . SER A 1 181 ? -34.059 -12.368 -33.998 1.00 25.94 181 SER A O 1
ATOM 1275 N N . THR A 1 182 ? -33.741 -11.788 -31.930 1.00 25.45 182 THR A N 1
ATOM 1276 C CA . THR A 1 182 ? -34.510 -12.234 -30.758 1.00 25.45 182 THR A CA 1
ATOM 1277 C C . THR A 1 182 ? -33.590 -12.265 -29.536 1.00 25.45 182 THR A C 1
ATOM 1279 O O . THR A 1 182 ? -32.432 -12.662 -29.629 1.00 25.45 182 THR A O 1
ATOM 1282 N N . ALA A 1 183 ? -34.125 -11.877 -28.381 1.00 28.28 183 ALA A N 1
ATOM 1283 C CA . ALA A 1 183 ? -33.513 -12.136 -27.088 1.00 28.28 183 ALA A CA 1
ATOM 1284 C C . ALA A 1 183 ? -33.684 -13.620 -26.724 1.00 28.28 183 ALA A C 1
ATOM 1286 O O . ALA A 1 183 ? -34.804 -14.129 -26.710 1.00 28.28 183 ALA A O 1
ATOM 1287 N N . SER A 1 184 ? -32.585 -14.291 -26.388 1.00 24.67 184 SER A N 1
ATOM 1288 C CA . SER A 1 184 ? -32.578 -15.527 -25.607 1.00 24.67 184 SER A CA 1
ATOM 1289 C C . SER A 1 184 ? -31.308 -15.535 -24.772 1.00 24.67 184 SER A C 1
ATOM 1291 O O . SER A 1 184 ? -30.211 -15.414 -25.310 1.00 24.67 184 SER A O 1
ATOM 1293 N N . GLY A 1 185 ? -31.474 -15.641 -23.455 1.00 36.59 185 GLY A N 1
ATOM 1294 C CA . GLY A 1 185 ? -30.373 -15.711 -22.509 1.00 36.59 185 GLY A CA 1
ATOM 1295 C C . GLY A 1 185 ? -29.478 -16.916 -22.783 1.00 36.59 185 GLY A C 1
ATOM 1296 O O . GLY A 1 185 ? -29.953 -18.043 -22.908 1.00 36.59 185 GLY A O 1
ATOM 1297 N N . ALA A 1 186 ? -28.180 -16.655 -22.832 1.00 23.33 186 ALA A N 1
ATOM 1298 C CA . ALA A 1 186 ? -27.140 -17.647 -22.664 1.00 23.33 186 ALA A CA 1
ATOM 1299 C C . ALA A 1 186 ? -26.111 -17.039 -21.711 1.00 23.33 186 ALA A C 1
ATOM 1301 O O . ALA A 1 186 ? -25.616 -15.936 -21.930 1.00 23.33 186 ALA A O 1
ATOM 1302 N N . VAL A 1 187 ? -25.864 -17.742 -20.610 1.00 27.38 187 VAL A N 1
ATOM 1303 C CA . VAL A 1 187 ? -24.755 -17.482 -19.696 1.00 27.38 187 VAL A CA 1
ATOM 1304 C C . VAL A 1 187 ? -23.474 -17.649 -20.508 1.00 27.38 187 VAL A C 1
ATOM 1306 O O . VAL A 1 187 ? -23.141 -18.753 -20.932 1.00 27.38 187 VAL A O 1
ATOM 1309 N N . GLU A 1 188 ? -22.805 -16.536 -20.778 1.00 22.55 188 GLU A N 1
ATOM 1310 C CA . GLU A 1 188 ? -21.584 -16.483 -21.566 1.00 22.55 188 GLU A CA 1
ATOM 1311 C C . GLU A 1 188 ? -20.395 -16.820 -20.654 1.00 22.55 188 GLU A C 1
ATOM 1313 O O . GLU A 1 188 ? -19.835 -15.978 -19.957 1.00 22.55 188 GLU A O 1
ATOM 1318 N N . THR A 1 189 ? -20.032 -18.100 -20.606 1.00 28.22 189 THR A N 1
ATOM 1319 C CA . THR A 1 189 ? -18.727 -18.543 -20.108 1.00 28.22 189 THR A CA 1
ATOM 1320 C C . THR A 1 189 ? -17.662 -18.199 -21.149 1.00 28.22 189 THR A C 1
ATOM 1322 O O . THR A 1 189 ? -17.360 -19.012 -22.023 1.00 28.22 189 THR A O 1
ATOM 1325 N N . LEU A 1 190 ? -17.091 -16.998 -21.063 1.00 22.55 190 LEU A N 1
ATOM 1326 C CA . LEU A 1 190 ? -15.883 -16.609 -21.792 1.00 22.55 190 LEU A CA 1
ATOM 1327 C C . LEU A 1 190 ? -14.666 -16.758 -20.880 1.00 22.55 190 LEU A C 1
ATOM 1329 O O . LEU A 1 190 ? -14.278 -15.832 -20.175 1.00 22.55 190 LEU A O 1
ATOM 1333 N N . ASN A 1 191 ? -14.069 -17.949 -20.898 1.00 29.94 191 ASN A N 1
ATOM 1334 C CA . ASN A 1 191 ? -12.651 -18.130 -20.605 1.00 29.94 191 ASN A CA 1
ATOM 1335 C C . ASN A 1 191 ? -12.186 -19.483 -21.167 1.00 29.94 191 ASN A C 1
ATOM 1337 O O . ASN A 1 191 ? -12.495 -20.514 -20.570 1.00 29.94 191 ASN A O 1
ATOM 1341 N N . PRO A 1 192 ? -11.441 -19.544 -22.282 1.00 27.50 192 PRO A N 1
ATOM 1342 C CA . PRO A 1 192 ? -10.610 -20.690 -22.570 1.00 27.50 192 PRO A CA 1
ATOM 1343 C C . PRO A 1 192 ? -9.188 -20.357 -22.110 1.00 27.50 192 PRO A C 1
ATOM 1345 O O . PRO A 1 192 ? -8.297 -20.115 -22.920 1.00 27.50 192 PRO A O 1
ATOM 1348 N N . PHE A 1 193 ? -8.944 -20.411 -20.797 1.00 36.75 193 PHE A N 1
ATOM 1349 C CA . PHE A 1 193 ? -7.692 -21.041 -20.391 1.00 36.75 193 PHE A CA 1
ATOM 1350 C C . PHE A 1 193 ? -7.810 -22.483 -20.877 1.00 36.75 193 PHE A C 1
ATOM 1352 O O . PHE A 1 193 ? -8.742 -23.195 -20.503 1.00 36.75 193 PHE A O 1
ATOM 1359 N N . ILE A 1 194 ? -6.933 -22.849 -21.808 1.00 26.72 194 ILE A N 1
ATOM 1360 C CA . ILE A 1 194 ? -6.854 -24.173 -22.422 1.00 26.72 194 ILE A CA 1
ATOM 1361 C C . ILE A 1 194 ? -7.049 -25.236 -21.324 1.00 26.72 194 ILE A C 1
ATOM 1363 O O . ILE A 1 194 ? -6.339 -25.173 -20.315 1.00 26.72 194 ILE A O 1
ATOM 1367 N N . PRO A 1 195 ? -7.988 -26.195 -21.467 1.00 22.38 195 PRO A N 1
ATOM 1368 C CA . PRO A 1 195 ? -8.036 -27.324 -20.553 1.00 22.38 195 PRO A CA 1
ATOM 1369 C C . PRO A 1 195 ? -6.674 -28.007 -20.624 1.00 22.38 195 PRO A C 1
ATOM 1371 O O . PRO A 1 195 ? -6.223 -28.384 -21.704 1.00 22.38 195 PRO A O 1
ATOM 1374 N N . VAL A 1 196 ? -6.003 -28.113 -19.479 1.00 27.73 196 VAL A N 1
ATOM 1375 C CA . VAL A 1 196 ? -4.721 -28.804 -19.346 1.00 27.73 196 VAL A CA 1
ATOM 1376 C C . VAL A 1 196 ? -4.958 -30.288 -19.637 1.00 27.73 196 VAL A C 1
ATOM 1378 O O . VAL A 1 196 ? -5.168 -31.092 -18.738 1.00 27.73 196 VAL A O 1
ATOM 1381 N N . THR A 1 197 ? -4.974 -30.666 -20.911 1.00 24.72 197 THR A N 1
ATOM 1382 C CA . THR A 1 197 ? -4.593 -32.011 -21.322 1.00 24.72 197 THR A CA 1
ATOM 1383 C C . THR A 1 197 ? -3.077 -32.047 -21.294 1.00 24.72 197 THR A C 1
ATOM 1385 O O . THR A 1 197 ? -2.436 -31.285 -22.017 1.00 24.72 197 THR A O 1
ATOM 1388 N N . GLU A 1 198 ? -2.532 -32.891 -20.417 1.00 27.58 198 GLU A N 1
ATOM 1389 C CA . GLU A 1 198 ? -1.112 -33.217 -20.288 1.00 27.58 198 GLU A CA 1
ATOM 1390 C C . GLU A 1 198 ? -0.484 -33.497 -21.662 1.00 27.58 198 GLU A C 1
ATOM 1392 O O . GLU A 1 198 ? -0.482 -34.618 -22.165 1.00 27.58 198 GLU A O 1
ATOM 1397 N N . LEU A 1 199 ? 0.076 -32.463 -22.282 1.00 23.98 199 LEU A N 1
ATOM 1398 C CA . LEU A 1 199 ? 1.093 -32.616 -23.305 1.00 23.98 199 LEU A CA 1
ATOM 1399 C C . LEU A 1 199 ? 2.418 -32.688 -22.559 1.00 23.98 199 LEU A C 1
ATOM 1401 O O . LEU A 1 199 ? 3.004 -31.673 -22.187 1.00 23.98 199 LEU A O 1
ATOM 1405 N N . ALA A 1 200 ? 2.849 -33.921 -22.296 1.00 26.22 200 ALA A N 1
ATOM 1406 C CA . ALA A 1 200 ? 4.196 -34.230 -21.852 1.00 26.22 200 ALA A CA 1
ATOM 1407 C C . ALA A 1 200 ? 5.182 -33.775 -22.937 1.00 26.22 200 ALA A C 1
ATOM 1409 O O . ALA A 1 200 ? 5.509 -34.510 -23.868 1.00 26.22 200 ALA A O 1
ATOM 1410 N N . VAL A 1 201 ? 5.624 -32.524 -22.843 1.00 25.19 201 VAL A N 1
ATOM 1411 C CA . VAL A 1 201 ? 6.769 -32.029 -23.598 1.00 25.19 201 VAL A CA 1
ATOM 1412 C C . VAL A 1 201 ? 8.005 -32.410 -22.799 1.00 25.19 201 VAL A C 1
ATOM 1414 O O . VAL A 1 201 ? 8.189 -31.962 -21.668 1.00 25.19 201 VAL A O 1
ATOM 1417 N N . ASN A 1 202 ? 8.831 -33.269 -23.396 1.00 25.03 202 ASN A N 1
ATOM 1418 C CA . ASN A 1 202 ? 10.145 -33.660 -22.899 1.00 25.03 202 ASN A CA 1
ATOM 1419 C C . ASN A 1 202 ? 11.074 -32.437 -22.841 1.00 25.03 202 ASN A C 1
ATOM 1421 O O . ASN A 1 202 ? 11.909 -32.231 -23.717 1.00 25.03 202 ASN A O 1
ATOM 1425 N N . ALA A 1 203 ? 10.936 -31.627 -21.797 1.00 27.39 203 ALA A N 1
ATOM 1426 C CA . ALA A 1 203 ? 12.020 -30.800 -21.309 1.00 27.39 203 ALA A CA 1
ATOM 1427 C C . ALA A 1 203 ? 12.862 -31.687 -20.390 1.00 27.39 203 ALA A C 1
ATOM 1429 O O . ALA A 1 203 ? 12.381 -32.145 -19.351 1.00 27.39 203 ALA A O 1
ATOM 1430 N N . THR A 1 204 ? 14.108 -31.957 -20.780 1.00 26.92 204 THR A N 1
ATOM 1431 C CA . THR A 1 204 ? 15.143 -32.518 -19.904 1.00 26.92 204 THR A CA 1
ATOM 1432 C C . THR A 1 204 ? 15.362 -31.569 -18.731 1.00 26.92 204 THR A C 1
ATOM 1434 O O . THR A 1 204 ? 16.220 -30.693 -18.747 1.00 26.92 204 THR A O 1
ATOM 1437 N N . THR A 1 205 ? 14.515 -31.732 -17.726 1.00 33.06 205 THR A N 1
ATOM 1438 C CA . THR A 1 205 ? 14.685 -31.210 -16.378 1.00 33.06 205 THR A CA 1
ATOM 1439 C C . THR A 1 205 ? 15.653 -32.172 -15.686 1.00 33.06 205 THR A C 1
ATOM 1441 O O . THR A 1 205 ? 15.513 -33.385 -15.886 1.00 33.06 205 THR A O 1
ATOM 1444 N N . PRO A 1 206 ? 16.637 -31.707 -14.898 1.00 33.72 206 PRO A N 1
ATOM 1445 C CA . PRO A 1 206 ? 17.310 -32.582 -13.946 1.00 33.72 206 PRO A CA 1
ATOM 1446 C C . PRO A 1 206 ? 16.243 -33.337 -13.145 1.00 33.72 206 PRO A C 1
ATOM 1448 O O . PRO A 1 206 ? 15.251 -32.748 -12.716 1.00 33.72 206 PRO A O 1
ATOM 1451 N N . ALA A 1 207 ? 16.400 -34.654 -13.029 1.00 35.53 207 ALA A N 1
ATOM 1452 C CA . ALA A 1 207 ? 15.366 -35.562 -12.534 1.00 35.53 207 ALA A CA 1
ATOM 1453 C C . ALA A 1 207 ? 14.981 -35.353 -11.055 1.00 35.53 207 ALA A C 1
ATOM 1455 O O . ALA A 1 207 ? 14.104 -36.059 -10.562 1.00 35.53 207 ALA A O 1
ATOM 1456 N N . ASP A 1 208 ? 15.624 -34.428 -10.340 1.00 39.75 208 ASP A N 1
ATOM 1457 C CA . ASP A 1 208 ? 15.370 -34.190 -8.922 1.00 39.75 208 ASP A CA 1
ATOM 1458 C C . ASP A 1 208 ? 14.348 -33.080 -8.645 1.00 39.75 208 ASP A C 1
ATOM 1460 O O . ASP A 1 208 ? 13.753 -33.090 -7.571 1.00 39.75 208 ASP A O 1
ATOM 1464 N N . GLY A 1 209 ? 14.088 -32.156 -9.581 1.00 42.25 209 GLY A N 1
ATOM 1465 C CA . GLY A 1 209 ? 13.145 -31.048 -9.371 1.00 42.25 209 GLY A CA 1
ATOM 1466 C C . GLY A 1 209 ? 13.449 -30.183 -8.138 1.00 42.25 209 GLY A C 1
ATOM 1467 O O . GLY A 1 209 ? 12.631 -29.341 -7.763 1.00 42.25 209 GLY A O 1
ATOM 1468 N N . THR A 1 210 ? 14.603 -30.378 -7.499 1.00 41.38 210 THR A N 1
ATOM 1469 C CA . THR A 1 210 ? 15.029 -29.633 -6.326 1.00 41.38 210 THR A CA 1
ATOM 1470 C C . THR A 1 210 ? 15.700 -28.368 -6.817 1.00 41.38 210 THR A C 1
ATOM 1472 O O . THR A 1 210 ? 16.683 -28.423 -7.548 1.00 41.38 210 THR A O 1
ATOM 1475 N N . LEU A 1 211 ? 15.170 -27.206 -6.431 1.00 50.06 211 LEU A N 1
ATOM 1476 C CA . LEU A 1 211 ? 15.971 -25.987 -6.453 1.00 50.06 211 LEU A CA 1
ATOM 1477 C C . LEU A 1 211 ? 17.242 -26.285 -5.645 1.00 50.06 211 LEU A C 1
ATOM 1479 O O . LEU A 1 211 ? 17.144 -26.641 -4.469 1.00 50.06 211 LEU A O 1
ATOM 1483 N N . ASP A 1 212 ? 18.403 -26.224 -6.293 1.00 50.62 212 ASP A N 1
ATOM 1484 C CA . ASP A 1 212 ? 19.708 -26.432 -5.671 1.00 50.62 212 ASP A CA 1
ATOM 1485 C C . ASP A 1 212 ? 19.885 -25.433 -4.516 1.00 50.62 212 ASP A C 1
ATOM 1487 O O . ASP A 1 212 ? 20.302 -24.311 -4.741 1.00 50.62 212 ASP A O 1
ATOM 1491 N N . GLY A 1 213 ? 19.543 -25.796 -3.281 1.00 50.75 213 GLY A N 1
ATOM 1492 C CA . GLY A 1 213 ? 19.695 -24.939 -2.098 1.00 50.75 213 GLY A CA 1
ATOM 1493 C C . GLY A 1 213 ? 18.817 -23.664 -2.060 1.00 50.75 213 GLY A C 1
ATOM 1494 O O . GLY A 1 213 ? 18.357 -23.160 -3.082 1.00 50.75 213 GLY A O 1
ATOM 1495 N N . PRO A 1 214 ? 18.569 -23.104 -0.861 1.00 50.56 214 PRO A N 1
ATOM 1496 C CA . PRO A 1 214 ? 17.769 -21.884 -0.695 1.00 50.56 214 PRO A CA 1
ATOM 1497 C C . PRO A 1 214 ? 18.449 -20.614 -1.243 1.00 50.56 214 PRO A C 1
ATOM 1499 O O . PRO A 1 214 ? 17.772 -19.612 -1.442 1.00 50.56 214 PRO A O 1
ATOM 1502 N N . ASP A 1 215 ? 19.758 -20.651 -1.512 1.00 54.59 215 ASP A N 1
ATOM 1503 C CA . ASP A 1 215 ? 20.548 -19.462 -1.864 1.00 54.59 215 ASP A CA 1
ATOM 1504 C C . ASP A 1 215 ? 20.751 -19.269 -3.377 1.00 54.59 215 ASP A C 1
ATOM 1506 O O . ASP A 1 215 ? 21.310 -18.253 -3.802 1.00 54.59 215 ASP A O 1
ATOM 1510 N N . ASN A 1 216 ? 20.311 -20.220 -4.208 1.00 65.94 216 ASN A N 1
ATOM 1511 C CA . ASN A 1 216 ? 20.539 -20.155 -5.647 1.00 65.94 216 ASN A CA 1
ATOM 1512 C C . ASN A 1 216 ? 19.383 -19.465 -6.372 1.00 65.94 216 ASN A C 1
ATOM 1514 O O . ASN A 1 216 ? 18.244 -19.934 -6.384 1.00 65.94 216 ASN A O 1
ATOM 1518 N N . LEU A 1 217 ? 19.694 -18.365 -7.057 1.00 70.06 217 LEU A N 1
ATOM 1519 C CA . LEU A 1 217 ? 18.728 -17.633 -7.867 1.00 70.06 217 LEU A CA 1
ATOM 1520 C C . LEU A 1 217 ? 18.857 -18.060 -9.334 1.00 70.06 217 LEU A C 1
ATOM 1522 O O . LEU A 1 217 ? 19.787 -17.661 -10.035 1.00 70.06 217 LEU A O 1
ATOM 1526 N N . ARG A 1 218 ? 17.904 -18.864 -9.811 1.00 77.50 218 ARG A N 1
ATOM 1527 C CA . ARG A 1 218 ? 17.770 -19.207 -11.234 1.00 77.50 218 ARG A CA 1
ATOM 1528 C C . ARG A 1 218 ? 17.051 -18.077 -11.967 1.00 77.50 218 ARG A C 1
ATOM 1530 O O . ARG A 1 218 ? 15.906 -17.760 -11.654 1.00 77.50 218 ARG A O 1
ATOM 1537 N N . LEU A 1 219 ? 17.711 -17.491 -12.958 1.00 84.31 219 LEU A N 1
ATOM 1538 C CA . LEU A 1 219 ? 17.225 -16.354 -13.731 1.00 84.31 219 LEU A CA 1
ATOM 1539 C C . LEU A 1 219 ? 17.324 -16.634 -15.221 1.00 84.31 219 LEU A C 1
ATOM 1541 O O . LEU A 1 219 ? 18.341 -17.115 -15.709 1.00 84.31 219 LEU A O 1
ATOM 1545 N N . ARG A 1 220 ? 16.288 -16.249 -15.960 1.00 88.81 220 ARG A N 1
ATOM 1546 C CA . ARG A 1 220 ? 16.372 -16.119 -17.411 1.00 88.81 220 ARG A CA 1
ATOM 1547 C C . ARG A 1 220 ? 16.505 -14.656 -17.771 1.00 88.81 220 ARG A C 1
ATOM 1549 O O . ARG A 1 220 ? 15.661 -13.856 -17.366 1.00 88.81 220 ARG A O 1
ATOM 1556 N N . LEU A 1 221 ? 17.559 -14.314 -18.497 1.00 92.44 221 LEU A N 1
ATOM 1557 C CA . LEU A 1 221 ? 17.851 -12.940 -18.893 1.00 92.44 221 LEU A CA 1
ATOM 1558 C C . LEU A 1 221 ? 17.905 -12.837 -20.408 1.00 92.44 221 LEU A C 1
ATOM 1560 O O . LEU A 1 221 ? 18.398 -13.739 -21.085 1.00 92.44 221 LEU A O 1
ATOM 1564 N N . ILE A 1 222 ? 17.432 -11.714 -20.922 1.00 94.19 222 ILE A N 1
ATOM 1565 C CA . ILE A 1 222 ? 17.579 -11.332 -22.318 1.00 94.19 222 ILE A CA 1
ATOM 1566 C C . ILE A 1 222 ? 18.901 -10.603 -22.448 1.00 94.19 222 ILE A C 1
ATOM 1568 O O . ILE A 1 222 ? 19.118 -9.603 -21.763 1.00 94.19 222 ILE A O 1
ATOM 1572 N N . VAL A 1 223 ? 19.770 -11.109 -23.312 1.00 93.50 223 VAL A N 1
ATOM 1573 C CA . VAL A 1 223 ? 21.104 -10.551 -23.544 1.00 93.50 223 VAL A CA 1
ATOM 1574 C C . VAL A 1 223 ? 21.375 -10.458 -25.052 1.00 93.50 223 VAL A C 1
ATOM 1576 O O . VAL A 1 223 ? 20.677 -11.106 -25.841 1.00 93.50 223 VAL A O 1
ATOM 1579 N N . PRO A 1 224 ? 22.351 -9.647 -25.485 1.00 92.69 224 PRO A N 1
ATOM 1580 C CA . PRO A 1 224 ? 22.742 -9.548 -26.880 1.00 92.69 224 PRO A CA 1
ATOM 1581 C C . PRO A 1 224 ? 23.136 -10.900 -27.447 1.00 92.69 224 PRO A C 1
ATOM 1583 O O . PRO A 1 224 ? 23.914 -11.618 -26.820 1.00 92.69 224 PRO A O 1
ATOM 1586 N N . ALA A 1 225 ? 22.652 -11.221 -28.644 1.00 88.19 225 ALA A N 1
ATOM 1587 C CA . ALA A 1 225 ? 23.128 -12.396 -29.357 1.00 88.19 225 ALA A CA 1
ATOM 1588 C C . ALA A 1 225 ? 24.643 -12.275 -29.609 1.00 88.19 225 ALA A C 1
ATOM 1590 O O . ALA A 1 225 ? 25.100 -11.213 -30.056 1.00 88.19 225 ALA A O 1
ATOM 1591 N N . PRO A 1 226 ? 25.443 -13.316 -29.305 1.00 83.25 226 PRO A N 1
ATOM 1592 C CA . PRO A 1 226 ? 26.815 -13.373 -29.782 1.00 83.25 226 PRO A CA 1
ATOM 1593 C C . PRO A 1 226 ? 26.829 -13.389 -31.322 1.00 83.25 226 PRO A C 1
ATOM 1595 O O . PRO A 1 226 ? 25.805 -13.679 -31.950 1.00 83.25 226 PRO A O 1
ATOM 1598 N N . PRO A 1 227 ? 27.976 -13.093 -31.957 1.00 78.88 227 PRO A N 1
ATOM 1599 C CA . PRO A 1 227 ? 28.139 -13.290 -33.394 1.00 78.88 227 PRO A CA 1
ATOM 1600 C C . PRO A 1 227 ? 27.683 -14.699 -33.803 1.00 78.88 227 PRO A C 1
ATOM 1602 O O . PRO A 1 227 ? 27.887 -15.654 -33.056 1.00 78.88 227 PRO A O 1
ATOM 1605 N N . THR A 1 228 ? 27.079 -14.839 -34.985 1.00 68.75 228 THR A N 1
ATOM 1606 C CA . THR A 1 228 ? 26.418 -16.075 -35.455 1.00 68.75 228 THR A CA 1
ATOM 1607 C C . THR A 1 228 ? 27.270 -17.345 -35.368 1.00 68.75 228 THR A C 1
ATOM 1609 O O . THR A 1 228 ? 26.709 -18.429 -35.234 1.00 68.75 228 THR A O 1
ATOM 1612 N N . ASP A 1 229 ? 28.597 -17.222 -35.402 1.00 66.56 229 ASP A N 1
ATOM 1613 C CA . ASP A 1 229 ? 29.532 -18.352 -35.321 1.00 66.56 229 ASP A CA 1
ATOM 1614 C C . ASP A 1 229 ? 29.707 -18.903 -33.886 1.00 66.56 229 ASP A C 1
ATOM 1616 O O . ASP A 1 229 ? 30.120 -20.050 -33.720 1.00 66.56 229 ASP A O 1
ATOM 1620 N N . ASP A 1 230 ? 29.337 -18.124 -32.860 1.00 64.69 230 ASP A N 1
ATOM 1621 C CA . ASP A 1 230 ? 29.470 -18.445 -31.428 1.00 64.69 230 ASP A CA 1
ATOM 1622 C C . ASP A 1 230 ? 28.113 -18.703 -30.741 1.00 64.69 230 ASP A C 1
ATOM 1624 O O . ASP A 1 230 ? 28.025 -18.807 -29.513 1.00 64.69 230 ASP A O 1
ATOM 1628 N N . MET A 1 231 ? 27.027 -18.794 -31.515 1.00 65.69 231 MET A N 1
ATOM 1629 C CA . MET A 1 231 ? 25.697 -19.053 -30.966 1.00 65.69 231 MET A CA 1
ATOM 1630 C C . MET A 1 231 ? 25.631 -20.456 -30.347 1.00 65.69 231 MET A C 1
ATOM 1632 O O . MET A 1 231 ? 25.914 -21.449 -31.026 1.00 65.69 231 MET A O 1
ATOM 1636 N N . PRO A 1 232 ? 25.222 -20.587 -29.070 1.00 66.94 232 PRO A N 1
ATOM 1637 C CA . PRO A 1 232 ? 25.000 -21.893 -28.476 1.00 66.94 232 PRO A CA 1
ATOM 1638 C C . PRO A 1 232 ? 23.986 -22.678 -29.313 1.00 66.94 232 PRO A C 1
ATOM 1640 O O . PRO A 1 232 ? 22.931 -22.153 -29.662 1.00 66.94 232 PRO A O 1
ATOM 1643 N N . ALA A 1 233 ? 24.246 -23.966 -29.550 1.00 56.97 233 ALA A N 1
ATOM 1644 C CA . ALA A 1 233 ? 23.352 -24.859 -30.304 1.00 56.97 233 ALA A CA 1
ATOM 1645 C C . ALA A 1 233 ? 21.927 -25.000 -29.709 1.00 56.97 233 ALA A C 1
ATOM 1647 O O . ALA A 1 233 ? 21.079 -25.668 -30.289 1.00 56.97 233 ALA A O 1
ATOM 1648 N N . LEU A 1 234 ? 21.685 -24.401 -28.538 1.00 54.44 234 LEU A N 1
ATOM 1649 C CA . LEU A 1 234 ? 20.427 -24.379 -27.791 1.00 54.44 234 LEU A CA 1
ATOM 1650 C C . LEU A 1 234 ? 19.634 -23.069 -27.956 1.00 54.44 234 LEU A C 1
ATOM 1652 O O . LEU A 1 234 ? 18.545 -22.956 -27.390 1.00 54.44 234 LEU A O 1
ATOM 1656 N N . VAL A 1 235 ? 20.150 -22.072 -28.686 1.00 63.25 235 VAL A N 1
ATOM 1657 C CA . VAL A 1 235 ? 19.402 -20.835 -28.941 1.00 63.25 235 VAL A CA 1
ATOM 1658 C C . VAL A 1 235 ? 18.438 -21.060 -30.099 1.00 63.25 235 VAL A C 1
ATOM 1660 O O . VAL A 1 235 ? 18.811 -20.996 -31.265 1.00 63.25 235 VAL A O 1
ATOM 1663 N N . ASN A 1 236 ? 17.179 -21.333 -29.761 1.00 65.75 236 ASN A N 1
ATOM 1664 C CA . ASN A 1 236 ? 16.151 -21.662 -30.750 1.00 65.75 236 ASN A CA 1
ATOM 1665 C C . ASN A 1 236 ? 15.393 -20.435 -31.287 1.00 65.75 236 ASN A C 1
ATOM 1667 O O . ASN A 1 236 ? 14.646 -20.574 -32.250 1.00 65.75 236 ASN A O 1
ATOM 1671 N N . ALA A 1 237 ? 15.561 -19.254 -30.680 1.00 82.94 237 ALA A N 1
ATOM 1672 C CA . ALA A 1 237 ? 14.859 -18.038 -31.084 1.00 82.94 237 ALA A CA 1
ATOM 1673 C C . ALA A 1 237 ? 15.613 -16.762 -30.682 1.00 82.94 237 ALA A C 1
ATOM 1675 O O . ALA A 1 237 ? 16.164 -16.670 -29.579 1.00 82.94 237 ALA A O 1
ATOM 1676 N N . THR A 1 238 ? 15.582 -15.766 -31.565 1.00 89.19 238 THR A N 1
ATOM 1677 C CA . THR A 1 238 ? 16.107 -14.416 -31.343 1.00 89.19 238 THR A CA 1
ATOM 1678 C C . THR A 1 238 ? 15.050 -13.368 -31.694 1.00 89.19 238 THR A C 1
ATOM 1680 O O . THR A 1 238 ? 14.085 -13.641 -32.411 1.00 89.19 238 THR A O 1
ATOM 1683 N N . VAL A 1 239 ? 15.217 -12.148 -31.183 1.00 90.56 239 VAL A N 1
ATOM 1684 C CA . VAL A 1 239 ? 14.392 -10.990 -31.552 1.00 90.56 239 VAL A CA 1
ATOM 1685 C C . VAL A 1 239 ? 15.285 -9.798 -31.874 1.00 90.56 239 VAL A C 1
ATOM 1687 O O . VAL A 1 239 ? 16.277 -9.554 -31.189 1.00 90.56 239 VAL A O 1
ATOM 1690 N N . VAL A 1 240 ? 14.927 -9.029 -32.903 1.00 91.19 240 VAL A N 1
ATOM 1691 C CA . VAL A 1 240 ? 15.620 -7.780 -33.241 1.00 91.19 240 VAL A CA 1
ATOM 1692 C C . VAL A 1 240 ? 14.871 -6.605 -32.620 1.00 91.19 240 VAL A C 1
ATOM 1694 O O . VAL A 1 240 ? 13.721 -6.343 -32.968 1.00 91.19 240 VAL A O 1
ATOM 1697 N N . LEU A 1 241 ? 15.525 -5.883 -31.710 1.00 90.25 241 LEU A N 1
ATOM 1698 C CA . LEU A 1 241 ? 14.997 -4.694 -31.037 1.00 90.25 241 LEU A CA 1
ATOM 1699 C C . LEU A 1 241 ? 16.062 -3.601 -31.012 1.00 90.25 241 LEU A C 1
ATOM 1701 O O . LEU A 1 241 ? 17.229 -3.870 -30.728 1.00 90.25 241 LEU A O 1
ATOM 1705 N N . ASN A 1 242 ? 15.657 -2.365 -31.322 1.00 87.19 242 ASN A N 1
ATOM 1706 C CA . ASN A 1 242 ? 16.554 -1.207 -31.435 1.00 87.19 242 ASN A CA 1
ATOM 1707 C C . ASN A 1 242 ? 17.784 -1.486 -32.331 1.00 87.19 242 ASN A C 1
ATOM 1709 O O . ASN A 1 242 ? 18.899 -1.076 -32.023 1.00 87.19 242 ASN A O 1
ATOM 1713 N N . GLY A 1 243 ? 17.586 -2.229 -33.428 1.00 87.94 243 GLY A N 1
ATOM 1714 C CA . GLY A 1 243 ? 18.644 -2.573 -34.386 1.00 87.94 243 GLY A CA 1
ATOM 1715 C C . GLY A 1 243 ? 19.653 -3.625 -33.907 1.00 87.94 243 GLY A C 1
ATOM 1716 O O . GLY A 1 243 ? 20.617 -3.888 -34.621 1.00 87.94 243 GLY A O 1
ATOM 1717 N N . ARG A 1 244 ? 19.445 -4.237 -32.734 1.00 90.69 244 ARG A N 1
ATOM 1718 C CA . ARG A 1 244 ? 20.305 -5.288 -32.171 1.00 90.69 244 ARG A CA 1
ATOM 1719 C C . ARG A 1 244 ? 19.528 -6.592 -32.018 1.00 90.69 244 ARG A C 1
ATOM 1721 O O . ARG A 1 244 ? 18.329 -6.568 -31.753 1.00 90.69 244 ARG A O 1
ATOM 1728 N N . GLU A 1 245 ? 20.209 -7.716 -32.202 1.00 91.94 245 GLU A N 1
ATOM 1729 C CA . GLU A 1 245 ? 19.648 -9.053 -32.005 1.00 91.94 245 GLU A CA 1
ATOM 1730 C C . GLU A 1 245 ? 19.836 -9.513 -30.553 1.00 91.94 245 GLU A C 1
ATOM 1732 O O . GLU A 1 245 ? 20.906 -9.334 -29.965 1.00 91.94 245 GLU A O 1
ATOM 1737 N N . TRP A 1 246 ? 18.786 -10.090 -29.970 1.00 92.69 246 TRP A N 1
ATOM 1738 C CA . TRP A 1 246 ? 18.715 -10.484 -28.564 1.00 92.69 246 TRP A CA 1
ATOM 1739 C C . TRP A 1 246 ? 18.213 -11.917 -28.418 1.00 92.69 246 TRP A C 1
ATOM 1741 O O . TRP A 1 246 ? 17.358 -12.359 -29.187 1.00 92.69 246 TRP A O 1
ATOM 1751 N N . TYR A 1 247 ? 18.695 -12.619 -27.393 1.00 91.81 247 TYR A N 1
ATOM 1752 C CA . TYR A 1 247 ? 18.278 -13.984 -27.073 1.00 91.81 247 TYR A CA 1
ATOM 1753 C C . TYR A 1 247 ? 18.110 -14.196 -25.565 1.00 91.81 247 TYR A C 1
ATOM 1755 O O . TYR A 1 247 ? 18.589 -13.403 -24.754 1.00 91.81 247 TYR A O 1
ATOM 1763 N N . ILE A 1 248 ? 17.413 -15.272 -25.189 1.00 89.31 248 ILE A N 1
ATOM 1764 C CA . ILE A 1 248 ? 17.212 -15.657 -23.788 1.00 89.31 248 ILE A CA 1
ATOM 1765 C C . ILE A 1 248 ? 18.338 -16.592 -23.340 1.00 89.31 248 ILE A C 1
ATOM 1767 O O . ILE A 1 248 ? 18.579 -17.636 -23.945 1.00 89.31 248 ILE A O 1
ATOM 1771 N N . THR A 1 249 ? 18.964 -16.248 -22.221 1.00 88.25 249 THR A N 1
ATOM 1772 C CA . THR A 1 249 ? 19.889 -17.106 -21.471 1.00 88.25 249 THR A CA 1
ATOM 1773 C C . THR A 1 249 ? 19.208 -17.685 -20.242 1.00 88.25 249 THR A C 1
ATOM 1775 O O . THR A 1 249 ? 18.225 -17.134 -19.748 1.00 88.25 249 THR A O 1
ATOM 1778 N N . GLU A 1 250 ? 19.753 -18.776 -19.712 1.00 84.00 250 GLU A N 1
ATOM 1779 C CA . GLU A 1 250 ? 19.403 -19.300 -18.396 1.00 84.00 250 GLU A CA 1
ATOM 1780 C C . GLU A 1 250 ? 20.658 -19.314 -17.523 1.00 84.00 250 GLU A C 1
ATOM 1782 O O . GLU A 1 250 ? 21.659 -19.941 -17.863 1.00 84.00 250 GLU A O 1
ATOM 1787 N N . LEU A 1 251 ? 20.609 -18.574 -16.420 1.00 79.94 251 LEU A N 1
ATOM 1788 C CA . LEU A 1 251 ? 21.723 -18.339 -15.516 1.00 79.94 251 LEU A CA 1
ATOM 1789 C C . LEU A 1 251 ? 21.335 -18.757 -14.101 1.00 79.94 251 LEU A C 1
ATOM 1791 O O . LEU A 1 251 ? 20.187 -18.625 -13.679 1.00 79.94 251 LEU A O 1
ATOM 1795 N N . PHE A 1 252 ? 22.322 -19.212 -13.344 1.00 79.44 252 PHE A N 1
ATOM 1796 C CA . PHE A 1 252 ? 22.181 -19.518 -11.928 1.00 79.44 252 PHE A CA 1
ATOM 1797 C C . PHE A 1 252 ? 23.109 -18.593 -11.178 1.00 79.44 252 PHE A C 1
ATOM 1799 O O . PHE A 1 252 ? 24.303 -18.594 -11.453 1.00 79.44 252 PHE A O 1
ATOM 1806 N N . LYS A 1 253 ? 22.581 -17.798 -10.257 1.00 73.12 253 LYS A N 1
ATOM 1807 C CA . LYS A 1 253 ? 23.407 -17.090 -9.292 1.00 73.12 253 LYS A CA 1
ATOM 1808 C C . LYS A 1 253 ? 23.602 -18.003 -8.096 1.00 73.12 253 LYS A C 1
ATOM 1810 O O . LYS A 1 253 ? 22.630 -18.331 -7.425 1.00 73.12 253 LYS A O 1
ATOM 1815 N N . THR A 1 254 ? 24.841 -18.376 -7.843 1.00 76.50 254 THR A N 1
ATOM 1816 C CA . THR A 1 254 ? 25.268 -19.150 -6.683 1.00 76.50 254 THR A CA 1
ATOM 1817 C C . THR A 1 254 ? 26.289 -18.329 -5.893 1.00 76.50 254 THR A C 1
ATOM 1819 O O . THR A 1 254 ? 26.860 -17.373 -6.439 1.00 76.50 254 THR A O 1
ATOM 1822 N N . PRO A 1 255 ? 26.564 -18.654 -4.618 1.00 76.06 255 PRO A N 1
ATOM 1823 C CA . PRO A 1 255 ? 27.638 -18.002 -3.869 1.00 76.06 255 PRO A CA 1
ATOM 1824 C C . PRO A 1 255 ? 28.983 -18.013 -4.616 1.00 76.06 255 PRO A C 1
ATOM 1826 O O . PRO A 1 255 ? 29.734 -17.041 -4.556 1.00 76.06 255 PRO A O 1
ATOM 1829 N N . GLU A 1 256 ? 29.265 -19.077 -5.371 1.00 78.62 256 GLU A N 1
ATOM 1830 C CA . GLU A 1 256 ? 30.517 -19.271 -6.107 1.00 78.62 256 GLU A CA 1
ATOM 1831 C C . GLU A 1 256 ? 30.647 -18.364 -7.335 1.00 78.62 256 GLU A C 1
ATOM 1833 O O . GLU A 1 256 ? 31.763 -17.990 -7.698 1.00 78.62 256 GLU A O 1
ATOM 1838 N N . ASN A 1 257 ? 29.535 -17.995 -7.979 1.00 80.81 257 ASN A N 1
ATOM 1839 C CA . ASN A 1 257 ? 29.550 -17.166 -9.188 1.00 80.81 257 ASN A CA 1
ATOM 1840 C C . ASN A 1 257 ? 28.912 -15.782 -9.000 1.00 80.81 257 ASN A C 1
ATOM 1842 O O . ASN A 1 257 ? 28.783 -15.026 -9.960 1.00 80.81 257 ASN A O 1
ATOM 1846 N N . ALA A 1 258 ? 28.558 -15.408 -7.769 1.00 78.81 258 ALA A N 1
ATOM 1847 C CA . ALA A 1 258 ? 27.905 -14.137 -7.476 1.00 78.81 258 ALA A CA 1
ATOM 1848 C C . ALA A 1 258 ? 28.680 -12.915 -8.005 1.00 78.81 258 ALA A C 1
ATOM 1850 O O . ALA A 1 258 ? 28.058 -11.921 -8.371 1.00 78.81 258 ALA A O 1
ATOM 1851 N N . ALA A 1 259 ? 30.016 -12.993 -8.060 1.00 81.06 259 ALA A N 1
ATOM 1852 C CA . ALA A 1 259 ? 30.885 -11.930 -8.571 1.00 81.06 259 ALA A CA 1
ATOM 1853 C C . ALA A 1 259 ? 30.930 -11.842 -10.108 1.00 81.06 259 ALA A C 1
ATOM 1855 O O . ALA A 1 259 ? 31.261 -10.790 -10.645 1.00 81.06 259 ALA A O 1
ATOM 1856 N N . THR A 1 260 ? 30.632 -12.937 -10.810 1.00 81.75 260 THR A N 1
ATOM 1857 C CA . THR A 1 260 ? 30.618 -13.008 -12.280 1.00 81.75 260 THR A CA 1
ATOM 1858 C C . THR A 1 260 ? 29.204 -13.008 -12.854 1.00 81.75 260 THR A C 1
ATOM 1860 O O . THR A 1 260 ? 29.035 -12.969 -14.071 1.00 81.75 260 THR A O 1
ATOM 1863 N N . PHE A 1 261 ? 28.187 -13.034 -11.992 1.00 84.12 261 PHE A N 1
ATOM 1864 C CA . PHE A 1 261 ? 26.796 -12.899 -12.386 1.00 84.12 261 PHE A CA 1
ATOM 1865 C C . PHE A 1 261 ? 26.559 -11.507 -12.999 1.00 84.12 261 PHE A C 1
ATOM 1867 O O . PHE A 1 261 ? 26.941 -10.507 -12.382 1.00 84.12 261 PHE A O 1
ATOM 1874 N N . PRO A 1 262 ? 25.947 -11.405 -14.193 1.00 89.69 262 PRO A N 1
ATOM 1875 C CA . PRO A 1 262 ? 25.796 -10.125 -14.870 1.00 89.69 262 PRO A CA 1
ATOM 1876 C C . PRO A 1 262 ? 24.895 -9.180 -14.072 1.00 89.69 262 PRO A C 1
ATOM 1878 O O . PRO A 1 262 ? 23.856 -9.578 -13.537 1.00 89.69 262 PRO A O 1
ATOM 1881 N N . ASN A 1 263 ? 25.273 -7.902 -14.044 1.00 93.75 263 ASN A N 1
ATOM 1882 C CA . ASN A 1 263 ? 24.327 -6.853 -13.690 1.00 93.75 263 ASN A CA 1
ATOM 1883 C C . ASN A 1 263 ? 23.210 -6.842 -14.731 1.00 93.75 263 ASN A C 1
ATOM 1885 O O . ASN A 1 263 ? 23.463 -7.007 -15.924 1.00 93.75 263 ASN A O 1
ATOM 1889 N N . TYR A 1 264 ? 21.979 -6.661 -14.271 1.00 96.06 264 TYR A N 1
ATOM 1890 C CA . TYR A 1 264 ? 20.817 -6.667 -15.142 1.00 96.06 264 TYR A CA 1
ATOM 1891 C C . TYR A 1 264 ? 19.798 -5.624 -14.712 1.00 96.06 264 TYR A C 1
ATOM 1893 O O . TYR A 1 264 ? 19.733 -5.237 -13.541 1.00 96.06 264 TYR A O 1
ATOM 1901 N N . THR A 1 265 ? 18.984 -5.218 -15.675 1.00 97.44 265 THR A N 1
ATOM 1902 C CA . THR A 1 265 ? 17.853 -4.318 -15.485 1.00 97.44 265 THR A CA 1
ATOM 1903 C C . THR A 1 265 ? 16.573 -5.130 -15.433 1.00 97.44 265 THR A C 1
ATOM 1905 O O . THR A 1 265 ? 16.277 -5.890 -16.357 1.00 97.44 265 THR A O 1
ATOM 1908 N N . ALA A 1 266 ? 15.808 -4.988 -14.353 1.00 97.12 266 ALA A N 1
ATOM 1909 C CA . ALA A 1 266 ? 14.459 -5.539 -14.296 1.00 97.12 266 ALA A CA 1
ATOM 1910 C C . ALA A 1 266 ? 13.466 -4.535 -14.888 1.00 97.12 266 ALA A C 1
ATOM 1912 O O . ALA A 1 266 ? 13.610 -3.322 -14.723 1.00 97.12 266 ALA A O 1
ATOM 1913 N N . ILE A 1 267 ? 12.459 -5.041 -15.591 1.00 97.12 267 ILE A N 1
ATOM 1914 C CA . ILE A 1 267 ? 11.439 -4.219 -16.238 1.00 97.12 267 ILE A CA 1
ATOM 1915 C C . ILE A 1 267 ? 10.122 -4.438 -15.509 1.00 97.12 267 ILE A C 1
ATOM 1917 O O . ILE A 1 267 ? 9.603 -5.553 -15.468 1.00 97.12 267 ILE A O 1
ATOM 1921 N N . SER A 1 268 ? 9.597 -3.359 -14.940 1.00 95.75 268 SER A N 1
ATOM 1922 C CA . SER A 1 268 ? 8.342 -3.341 -14.197 1.00 95.75 268 SER A CA 1
ATOM 1923 C C . SER A 1 268 ? 7.266 -2.709 -15.077 1.00 95.75 268 SER A C 1
ATOM 1925 O O . SER A 1 268 ? 7.292 -1.513 -15.360 1.00 95.75 268 SER A O 1
ATOM 1927 N N . TYR A 1 269 ? 6.348 -3.533 -15.573 1.00 94.06 269 TYR A N 1
ATOM 1928 C CA . TYR A 1 269 ? 5.243 -3.126 -16.443 1.00 94.06 269 TYR A CA 1
ATOM 1929 C C . TYR A 1 269 ? 4.038 -4.034 -16.191 1.00 94.06 269 TYR A C 1
ATOM 1931 O O . TYR A 1 269 ? 4.148 -5.073 -15.541 1.00 94.06 269 TYR A O 1
ATOM 1939 N N . ARG A 1 270 ? 2.872 -3.650 -16.710 1.00 89.56 270 ARG A N 1
ATOM 1940 C CA . ARG A 1 270 ? 1.648 -4.440 -16.577 1.00 89.56 270 ARG A CA 1
ATOM 1941 C C . ARG A 1 270 ? 1.296 -5.160 -17.878 1.00 89.56 270 ARG A C 1
ATOM 1943 O O . ARG A 1 270 ? 1.467 -4.626 -18.974 1.00 89.56 270 ARG A O 1
ATOM 1950 N N . TRP A 1 271 ? 0.777 -6.380 -17.746 1.00 85.44 271 TRP A N 1
ATOM 1951 C CA . TRP A 1 271 ? 0.137 -7.086 -18.850 1.00 85.44 271 TRP A CA 1
ATOM 1952 C C . TRP A 1 271 ? -1.247 -6.496 -19.101 1.00 85.44 271 TRP A C 1
ATOM 1954 O O . TRP A 1 271 ? -2.039 -6.352 -18.171 1.00 85.44 271 TRP A O 1
ATOM 1964 N N . TYR A 1 272 ? -1.541 -6.204 -20.363 1.00 77.56 272 TYR A N 1
ATOM 1965 C CA . TYR A 1 272 ? -2.865 -5.765 -20.793 1.00 77.56 272 TYR A CA 1
ATOM 1966 C C . TYR A 1 272 ? -3.561 -6.849 -21.598 1.00 77.56 272 TYR A C 1
ATOM 1968 O O . TYR A 1 272 ? -2.912 -7.833 -21.908 1.00 77.56 272 TYR A O 1
ATOM 1976 N N . ASP A 1 273 ? -4.834 -6.690 -21.972 1.00 77.06 273 ASP A N 1
ATOM 1977 C CA . ASP A 1 273 ? -5.626 -7.680 -22.729 1.00 77.06 273 ASP A CA 1
ATOM 1978 C C . ASP A 1 273 ? -5.144 -7.906 -24.169 1.00 77.06 273 ASP A C 1
ATOM 1980 O O . ASP A 1 273 ? -5.422 -8.947 -24.769 1.00 77.06 273 ASP A O 1
ATOM 1984 N N . GLY A 1 274 ? -4.362 -6.978 -24.723 1.00 87.69 274 GLY A N 1
ATOM 1985 C CA . GLY A 1 274 ? -3.735 -7.166 -26.025 1.00 87.69 274 GLY A CA 1
ATOM 1986 C C . GLY A 1 274 ? -2.792 -8.371 -26.011 1.00 87.69 274 GLY A C 1
ATOM 1987 O O . GLY A 1 274 ? -1.964 -8.528 -25.113 1.00 87.69 274 GLY A O 1
ATOM 1988 N N . ARG A 1 275 ? -2.924 -9.256 -27.001 1.00 92.06 275 ARG A N 1
ATOM 1989 C CA . ARG A 1 275 ? -2.087 -10.454 -27.140 1.00 92.06 275 ARG A CA 1
ATOM 1990 C C . ARG A 1 275 ? -1.372 -10.455 -28.480 1.00 92.06 275 ARG A C 1
ATOM 1992 O O . ARG A 1 275 ? -1.989 -10.187 -29.507 1.00 92.06 275 ARG A O 1
ATOM 1999 N N . LEU A 1 276 ? -0.093 -10.810 -28.463 1.00 94.25 276 LEU A N 1
ATOM 2000 C CA . LEU A 1 276 ? 0.719 -11.065 -29.653 1.00 94.25 276 LEU A CA 1
ATOM 2001 C C . LEU A 1 276 ? 1.418 -12.425 -29.525 1.00 94.25 276 LEU A C 1
ATOM 2003 O O . LEU A 1 276 ? 1.641 -12.876 -28.400 1.00 94.25 276 LEU A O 1
ATOM 2007 N N . PRO A 1 277 ? 1.778 -13.087 -30.638 1.00 93.12 277 PRO A N 1
ATOM 2008 C CA . PRO A 1 277 ? 2.635 -14.269 -30.594 1.00 93.12 277 PRO A CA 1
ATOM 2009 C C . PRO A 1 277 ? 3.951 -13.970 -29.870 1.00 93.12 277 PRO A C 1
ATOM 2011 O O . PRO A 1 277 ? 4.583 -12.945 -30.128 1.00 93.12 277 PRO A O 1
ATOM 2014 N N . ASN A 1 278 ? 4.355 -14.851 -28.959 1.00 91.31 278 ASN A N 1
ATOM 2015 C CA . ASN A 1 278 ? 5.619 -14.728 -28.248 1.00 91.31 278 ASN A CA 1
ATOM 2016 C C . ASN A 1 278 ? 6.780 -15.107 -29.191 1.00 91.31 278 ASN A C 1
ATOM 2018 O O . ASN A 1 278 ? 6.787 -16.229 -29.695 1.00 91.31 278 ASN A O 1
ATOM 2022 N N . PRO A 1 279 ? 7.766 -14.220 -29.427 1.00 90.50 279 PRO A N 1
ATOM 2023 C CA . PRO A 1 279 ? 8.848 -14.479 -30.376 1.00 90.50 279 PRO A CA 1
ATOM 2024 C C . PRO A 1 279 ? 9.859 -15.525 -29.891 1.00 90.50 279 PRO A C 1
ATOM 2026 O O . PRO A 1 279 ? 10.622 -16.035 -30.700 1.00 90.50 279 PRO A O 1
ATOM 2029 N N . PHE A 1 280 ? 9.888 -15.839 -28.592 1.00 87.25 280 PHE A N 1
ATOM 2030 C CA . PHE A 1 280 ? 10.823 -16.809 -28.016 1.00 87.25 280 PHE A CA 1
ATOM 2031 C C . PHE A 1 280 ? 10.191 -18.166 -27.703 1.00 87.25 280 PHE A C 1
ATOM 2033 O O . PHE A 1 280 ? 10.908 -19.152 -27.530 1.00 87.25 280 PHE A O 1
ATOM 2040 N N . PHE A 1 281 ? 8.863 -18.222 -27.587 1.00 86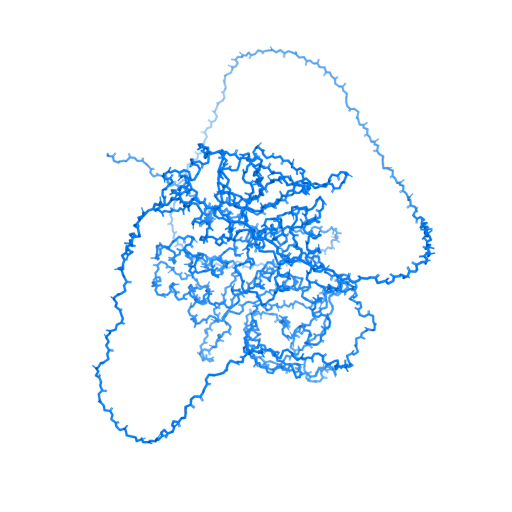.44 281 PHE A N 1
ATOM 2041 C CA . PHE A 1 281 ? 8.137 -19.424 -27.194 1.00 86.44 281 PHE A CA 1
ATOM 2042 C C . PHE A 1 281 ? 6.968 -19.673 -28.149 1.00 86.44 281 PHE A C 1
ATOM 2044 O O . PHE A 1 281 ? 5.878 -19.120 -27.980 1.00 86.44 281 PHE A O 1
ATOM 2051 N N . ASP A 1 282 ? 7.191 -20.550 -29.126 1.00 85.88 282 ASP A N 1
ATOM 2052 C CA . ASP A 1 282 ? 6.177 -20.947 -30.101 1.00 85.88 282 ASP A CA 1
ATOM 2053 C C . ASP A 1 282 ? 4.898 -21.459 -29.425 1.00 85.88 282 ASP A C 1
ATOM 2055 O O . ASP A 1 282 ? 4.930 -22.267 -28.495 1.00 85.88 282 ASP A O 1
ATOM 2059 N N . GLY A 1 283 ? 3.749 -20.985 -29.911 1.00 87.31 283 GLY A N 1
ATOM 2060 C CA . GLY A 1 283 ? 2.432 -21.354 -29.384 1.00 87.31 283 GLY A CA 1
ATOM 2061 C C . GLY A 1 283 ? 2.001 -20.593 -28.126 1.00 87.31 283 GLY A C 1
ATOM 2062 O O . GLY A 1 283 ? 0.863 -20.764 -27.689 1.00 87.31 283 GLY A O 1
ATOM 2063 N N . PHE A 1 284 ? 2.849 -19.721 -27.572 1.00 88.19 284 PHE A N 1
ATOM 2064 C CA . PHE A 1 284 ? 2.487 -18.856 -26.450 1.00 88.19 284 PHE A CA 1
ATOM 2065 C C . PHE A 1 284 ? 2.152 -17.445 -26.915 1.00 88.19 284 PHE A C 1
ATOM 2067 O O . PHE A 1 284 ? 2.701 -16.928 -27.887 1.00 88.19 284 PHE A O 1
ATOM 2074 N N . LEU A 1 285 ? 1.242 -16.808 -26.183 1.00 90.88 285 LEU A N 1
ATOM 2075 C CA . LEU A 1 285 ? 0.912 -15.403 -26.364 1.00 90.88 285 LEU A CA 1
ATOM 2076 C C . LEU A 1 285 ? 1.593 -14.571 -25.278 1.00 90.88 285 LEU A C 1
ATOM 2078 O O . LEU A 1 285 ? 1.700 -15.000 -24.130 1.00 90.88 285 LEU A O 1
ATOM 2082 N N . MET A 1 286 ? 2.011 -13.369 -25.648 1.00 92.00 286 MET A N 1
ATOM 2083 C CA . MET A 1 286 ? 2.533 -12.337 -24.756 1.00 92.00 286 MET A CA 1
ATOM 2084 C C . MET A 1 286 ? 1.629 -11.107 -24.762 1.00 92.00 286 MET A C 1
ATOM 2086 O O . MET A 1 286 ? 0.829 -10.930 -25.684 1.00 92.00 286 MET A O 1
ATOM 2090 N N . SER A 1 287 ? 1.783 -10.237 -23.763 1.00 92.38 287 SER A N 1
ATOM 2091 C CA . SER A 1 287 ? 1.190 -8.898 -23.803 1.00 92.38 287 SER A CA 1
ATOM 2092 C C . SER A 1 287 ? 1.733 -8.122 -25.009 1.00 92.38 287 SER A C 1
ATOM 2094 O O . SER A 1 287 ? 2.929 -8.158 -25.304 1.00 92.38 287 SER A O 1
ATOM 2096 N N . ASN A 1 288 ? 0.874 -7.369 -25.698 1.00 92.94 288 ASN A N 1
ATOM 2097 C CA . ASN A 1 288 ? 1.321 -6.456 -26.757 1.00 92.94 288 ASN A CA 1
ATOM 2098 C C . ASN A 1 288 ? 2.211 -5.312 -26.229 1.00 92.94 288 ASN A C 1
ATOM 2100 O O . ASN A 1 288 ? 2.861 -4.636 -27.023 1.00 92.94 288 ASN A O 1
ATOM 2104 N N . LEU A 1 289 ? 2.264 -5.119 -24.907 1.00 93.00 289 LEU A N 1
ATOM 2105 C CA . LEU A 1 289 ? 3.114 -4.133 -24.239 1.00 93.00 289 LEU A CA 1
ATOM 2106 C C . LEU A 1 289 ? 4.519 -4.659 -23.913 1.00 93.00 289 LEU A C 1
ATOM 2108 O O . LEU A 1 289 ? 5.409 -3.860 -23.639 1.00 93.00 289 LEU A O 1
ATOM 2112 N N . THR A 1 290 ? 4.755 -5.974 -23.970 1.00 94.06 290 THR A N 1
ATOM 2113 C CA . THR A 1 290 ? 6.037 -6.579 -23.570 1.00 94.06 290 THR A CA 1
ATOM 2114 C C . THR A 1 290 ? 7.210 -6.060 -24.408 1.00 94.06 290 THR A C 1
ATOM 2116 O O . THR A 1 290 ? 8.216 -5.619 -23.853 1.00 94.06 290 THR A O 1
ATOM 2119 N N . LEU A 1 291 ? 7.090 -6.071 -25.742 1.00 94.00 291 LEU A N 1
ATOM 2120 C CA . LEU A 1 291 ? 8.163 -5.598 -26.626 1.00 94.00 291 LEU A CA 1
ATOM 2121 C C . LEU A 1 291 ? 8.385 -4.075 -26.546 1.00 94.00 291 LEU A C 1
ATOM 2123 O O . LEU A 1 291 ? 9.545 -3.680 -26.430 1.00 94.00 291 LEU A O 1
ATOM 2127 N N . PRO A 1 292 ? 7.345 -3.211 -26.553 1.00 93.81 292 PRO A N 1
ATOM 2128 C CA . PRO A 1 292 ? 7.521 -1.777 -26.310 1.00 93.81 292 PRO A CA 1
ATOM 2129 C C . PRO A 1 292 ? 8.220 -1.460 -24.981 1.00 93.81 292 PRO A C 1
ATOM 2131 O O . PRO A 1 292 ? 9.158 -0.664 -24.958 1.00 93.81 292 PRO A O 1
ATOM 2134 N N . SER A 1 293 ? 7.829 -2.128 -23.889 1.00 95.62 293 SER A N 1
ATOM 2135 C CA . SER A 1 293 ? 8.456 -1.951 -22.574 1.00 95.62 293 SER A CA 1
ATOM 2136 C C . SER A 1 293 ? 9.928 -2.368 -22.577 1.00 95.62 293 SER A C 1
ATOM 2138 O O . SER A 1 293 ? 10.776 -1.639 -22.064 1.00 95.62 293 SER A O 1
ATOM 2140 N N . LEU A 1 294 ? 10.252 -3.501 -23.210 1.00 95.75 294 LEU A N 1
ATOM 2141 C CA . LEU A 1 294 ? 11.634 -3.953 -23.379 1.00 95.75 294 LEU A CA 1
ATOM 2142 C C . LEU A 1 294 ? 12.461 -2.965 -24.212 1.00 95.75 294 LEU A C 1
ATOM 2144 O O . LEU A 1 294 ? 13.574 -2.614 -23.826 1.00 95.75 294 LEU A O 1
ATOM 2148 N N . ALA A 1 295 ? 11.905 -2.462 -25.315 1.00 94.31 295 ALA A N 1
ATOM 2149 C CA . ALA A 1 295 ? 12.574 -1.485 -26.163 1.00 94.31 295 ALA A CA 1
ATOM 2150 C C . ALA A 1 295 ? 12.828 -0.154 -25.437 1.00 94.31 295 ALA A C 1
ATOM 2152 O O . ALA A 1 295 ? 13.909 0.411 -25.604 1.00 94.31 295 ALA A O 1
ATOM 2153 N N . SER A 1 296 ? 11.876 0.337 -24.630 1.00 94.31 296 SER A N 1
ATOM 2154 C CA . SER A 1 296 ? 12.067 1.535 -23.792 1.00 94.31 296 SER A CA 1
ATOM 2155 C C . SER A 1 296 ? 13.155 1.311 -22.744 1.00 94.31 296 SER A C 1
ATOM 2157 O O . SER A 1 296 ? 14.068 2.129 -22.631 1.00 94.31 296 SER A O 1
ATOM 2159 N N . ALA A 1 297 ? 13.154 0.168 -22.054 1.00 95.56 297 ALA A N 1
ATOM 2160 C CA . ALA A 1 297 ? 14.205 -0.155 -21.094 1.00 95.56 297 ALA A CA 1
ATOM 2161 C C . ALA A 1 297 ? 15.601 -0.203 -21.735 1.00 95.56 297 ALA A C 1
ATOM 2163 O O . ALA A 1 297 ? 16.539 0.376 -21.197 1.00 95.56 297 ALA A O 1
ATOM 2164 N N . MET A 1 298 ? 15.731 -0.804 -22.921 1.00 94.50 298 MET A N 1
ATOM 2165 C CA . MET A 1 298 ? 16.995 -0.850 -23.668 1.00 94.50 298 MET A CA 1
ATOM 2166 C C . MET A 1 298 ? 17.511 0.529 -24.099 1.00 94.50 298 MET A C 1
ATOM 2168 O O . MET A 1 298 ? 18.712 0.691 -24.278 1.00 94.50 298 MET A O 1
ATOM 2172 N N . ARG A 1 299 ? 16.635 1.525 -24.290 1.00 92.06 299 ARG A N 1
ATOM 2173 C CA . ARG A 1 299 ? 17.053 2.906 -24.607 1.00 92.06 299 ARG A CA 1
ATOM 2174 C C . ARG A 1 299 ? 17.493 3.698 -23.378 1.00 92.06 299 ARG A C 1
ATOM 2176 O O . ARG A 1 299 ? 18.209 4.682 -23.528 1.00 92.06 299 ARG A O 1
ATOM 2183 N N . ASN A 1 300 ? 17.041 3.297 -22.192 1.00 93.44 300 ASN A N 1
ATOM 2184 C CA . ASN A 1 300 ? 17.204 4.057 -20.952 1.00 93.44 300 ASN A CA 1
ATOM 2185 C C . ASN A 1 300 ? 18.090 3.355 -19.909 1.00 93.44 300 ASN A C 1
ATOM 2187 O O . ASN A 1 300 ? 18.216 3.859 -18.794 1.00 93.44 300 ASN A O 1
ATOM 2191 N N . SER A 1 301 ? 18.688 2.213 -20.255 1.00 94.12 301 SER A N 1
ATOM 2192 C CA . SER A 1 301 ? 19.615 1.469 -19.405 1.00 94.12 301 SER A CA 1
ATOM 2193 C C . SER A 1 301 ? 20.960 1.294 -20.092 1.00 94.12 301 SER A C 1
ATOM 2195 O O . SER A 1 301 ? 21.016 0.984 -21.280 1.00 94.12 301 SER A O 1
ATOM 2197 N N . ASP A 1 302 ? 22.032 1.391 -19.310 1.00 93.88 302 ASP A N 1
ATOM 2198 C CA . ASP A 1 302 ? 23.388 1.054 -19.757 1.00 93.88 302 ASP A CA 1
ATOM 2199 C C . ASP A 1 302 ? 23.696 -0.452 -19.611 1.00 93.88 302 ASP A C 1
ATOM 2201 O O . ASP A 1 302 ? 24.809 -0.895 -19.900 1.00 93.88 302 ASP A O 1
ATOM 2205 N N . GLN A 1 303 ? 22.743 -1.255 -19.117 1.00 94.94 303 GLN A N 1
ATOM 2206 C CA . GLN A 1 303 ? 22.924 -2.697 -18.939 1.00 94.94 303 GLN A CA 1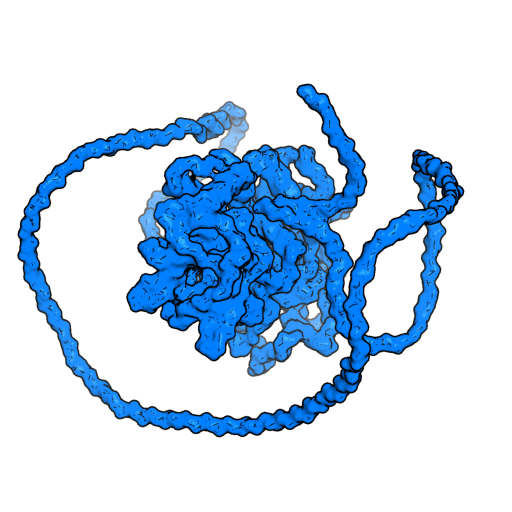
ATOM 2207 C C . GLN A 1 303 ? 22.695 -3.467 -20.247 1.00 94.94 303 GLN A C 1
ATOM 2209 O O . GLN A 1 303 ? 21.871 -3.097 -21.078 1.00 94.94 303 GLN A O 1
ATOM 2214 N N . GLU A 1 304 ? 23.381 -4.602 -20.393 1.00 94.50 304 GLU A N 1
ATOM 2215 C CA . GLU A 1 304 ? 23.193 -5.535 -21.515 1.00 94.50 304 GLU A CA 1
ATOM 2216 C C . GLU A 1 304 ? 22.423 -6.801 -21.117 1.00 94.50 304 GLU A C 1
ATOM 2218 O O . GLU A 1 304 ? 22.289 -7.723 -21.911 1.00 94.50 304 GLU A O 1
ATOM 2223 N N . ALA A 1 305 ? 21.904 -6.881 -19.896 1.00 95.69 305 ALA A N 1
ATOM 2224 C CA . ALA A 1 305 ? 21.064 -7.991 -19.473 1.00 95.69 305 ALA A CA 1
ATOM 2225 C C . ALA A 1 305 ? 19.739 -7.462 -18.934 1.00 95.69 305 ALA A C 1
ATOM 2227 O O . ALA A 1 305 ? 19.715 -6.560 -18.097 1.00 95.69 305 ALA A O 1
ATOM 2228 N N . PHE A 1 306 ? 18.635 -8.035 -19.406 1.00 96.56 306 PHE A N 1
ATOM 2229 C CA . PHE A 1 306 ? 17.291 -7.592 -19.054 1.00 96.56 306 PHE A CA 1
ATOM 2230 C C . PHE A 1 306 ? 16.463 -8.746 -18.507 1.00 96.56 306 PHE A C 1
ATOM 2232 O O . PHE A 1 306 ? 16.457 -9.847 -19.059 1.00 96.56 306 PHE A O 1
ATOM 2239 N N . TRP A 1 307 ? 15.732 -8.476 -17.434 1.00 96.06 307 TRP A N 1
ATOM 2240 C CA . TRP A 1 307 ? 14.710 -9.368 -16.911 1.00 96.06 307 TRP A CA 1
ATOM 2241 C C . TRP A 1 307 ? 13.334 -8.766 -17.186 1.00 96.06 307 TRP A C 1
ATOM 2243 O O . TRP A 1 307 ? 13.060 -7.626 -16.807 1.00 96.06 307 TRP A O 1
ATOM 2253 N N . ILE A 1 308 ? 12.468 -9.534 -17.841 1.00 94.44 308 ILE A N 1
ATOM 2254 C CA . ILE A 1 308 ? 11.074 -9.167 -18.091 1.00 94.44 308 ILE A CA 1
ATOM 2255 C C . ILE A 1 308 ? 10.225 -10.425 -17.991 1.00 94.44 308 ILE A C 1
ATOM 2257 O O . ILE A 1 308 ? 10.502 -11.435 -18.639 1.00 94.44 308 ILE A O 1
ATOM 2261 N N . ASP A 1 309 ? 9.202 -10.371 -17.150 1.00 90.00 309 ASP A N 1
ATOM 2262 C CA . ASP A 1 309 ? 8.431 -11.532 -16.708 1.00 90.00 309 ASP A CA 1
ATOM 2263 C C . ASP A 1 309 ? 7.973 -12.469 -17.845 1.00 90.00 309 ASP A C 1
ATOM 2265 O O . ASP A 1 309 ? 8.125 -13.683 -17.751 1.00 90.00 309 ASP A O 1
ATOM 2269 N N . CYS A 1 310 ? 7.501 -11.919 -18.961 1.00 90.50 310 CYS A N 1
ATOM 2270 C CA . CYS A 1 310 ? 6.958 -12.658 -20.095 1.00 90.50 310 CYS A CA 1
ATOM 2271 C C . CYS A 1 310 ? 7.973 -13.564 -20.797 1.00 90.50 310 CYS A C 1
ATOM 2273 O O . CYS A 1 310 ? 7.594 -14.552 -21.430 1.00 90.50 310 CYS A O 1
ATOM 2275 N N . PHE A 1 311 ? 9.252 -13.219 -20.717 1.00 90.19 311 PHE A N 1
ATOM 2276 C CA . PHE A 1 311 ? 10.330 -13.978 -21.342 1.00 90.19 311 PHE A CA 1
ATOM 2277 C C . PHE A 1 311 ? 11.157 -14.726 -20.297 1.00 90.19 311 PHE A C 1
ATOM 2279 O O . PHE A 1 311 ? 11.636 -15.837 -20.533 1.00 90.19 311 PHE A O 1
ATOM 2286 N N . SER A 1 312 ? 11.271 -14.141 -19.109 1.00 88.88 312 SER A N 1
ATOM 2287 C CA . SER A 1 312 ? 12.083 -14.663 -18.025 1.00 88.88 312 SER A CA 1
ATOM 2288 C C . SER A 1 312 ? 11.370 -15.719 -17.172 1.00 88.88 312 SER A C 1
ATOM 2290 O O . SER A 1 312 ? 12.036 -16.523 -16.518 1.00 88.88 312 SER A O 1
ATOM 2292 N N . ILE A 1 313 ? 10.035 -15.766 -17.185 1.00 82.94 313 ILE A N 1
ATOM 2293 C CA . ILE A 1 313 ? 9.242 -16.808 -16.523 1.00 82.94 313 ILE A CA 1
ATOM 2294 C C . ILE A 1 313 ? 8.854 -17.868 -17.570 1.00 82.94 313 ILE A C 1
ATOM 2296 O O . ILE A 1 313 ? 8.233 -17.531 -18.577 1.00 82.94 313 ILE A O 1
ATOM 2300 N N . PRO A 1 314 ? 9.191 -19.158 -17.374 1.00 71.94 314 PRO A N 1
ATOM 2301 C CA . PRO A 1 314 ? 8.828 -20.220 -18.308 1.00 71.94 314 PRO A CA 1
ATOM 2302 C C . PRO A 1 314 ? 7.311 -20.290 -18.541 1.00 71.94 314 PRO A C 1
ATOM 2304 O O . PRO A 1 314 ? 6.537 -20.372 -17.587 1.00 71.94 314 PRO A O 1
ATOM 2307 N N . ALA A 1 315 ? 6.896 -20.322 -19.809 1.00 64.88 315 ALA A N 1
ATOM 2308 C CA . ALA A 1 315 ? 5.482 -20.310 -20.186 1.00 64.88 315 ALA A CA 1
ATOM 2309 C C . ALA A 1 315 ? 4.740 -21.625 -19.849 1.00 64.88 315 ALA A C 1
ATOM 2311 O O . ALA A 1 315 ? 3.553 -21.611 -19.524 1.00 64.88 315 ALA A O 1
ATOM 2312 N N . THR A 1 316 ? 5.452 -22.757 -19.842 1.00 65.44 316 THR A N 1
ATOM 2313 C CA . THR A 1 316 ? 4.981 -24.068 -19.358 1.00 65.44 316 THR A CA 1
ATOM 2314 C C . THR A 1 316 ? 5.816 -24.534 -18.179 1.00 65.44 316 THR A C 1
ATOM 2316 O O . THR A 1 316 ? 6.927 -25.018 -18.408 1.00 65.44 316 THR A O 1
ATOM 2319 N N . ASN A 1 317 ? 5.330 -24.435 -16.933 1.00 59.84 317 ASN A N 1
ATOM 2320 C CA . ASN A 1 317 ? 5.919 -25.216 -15.836 1.00 59.84 317 ASN A CA 1
ATOM 2321 C C . ASN A 1 317 ? 5.201 -25.114 -14.465 1.00 59.84 317 ASN A C 1
ATOM 2323 O O . ASN A 1 317 ? 4.770 -24.015 -14.105 1.00 59.84 317 ASN A O 1
ATOM 2327 N N . PRO A 1 318 ? 5.228 -26.174 -13.623 1.00 60.34 318 PRO A N 1
ATOM 2328 C CA . PRO A 1 318 ? 5.061 -26.084 -12.160 1.00 60.34 318 PRO A CA 1
ATOM 2329 C C . PRO A 1 318 ? 5.979 -25.059 -11.454 1.00 60.34 318 PRO A C 1
ATOM 2331 O O . PRO A 1 318 ? 5.644 -24.587 -10.370 1.00 60.34 318 PRO A O 1
ATOM 2334 N N . LEU A 1 319 ? 7.092 -24.644 -12.071 1.00 62.97 319 LEU A N 1
ATOM 2335 C CA . LEU A 1 319 ? 8.025 -23.641 -11.528 1.00 62.97 319 LEU A CA 1
ATOM 2336 C C . LEU A 1 319 ? 7.522 -22.185 -11.547 1.00 62.97 319 LEU A C 1
ATOM 2338 O O . LEU A 1 319 ? 8.168 -21.323 -10.952 1.00 62.97 319 LEU A O 1
ATOM 2342 N N . LYS A 1 320 ? 6.385 -21.878 -12.194 1.00 71.25 320 LYS A N 1
ATOM 2343 C CA . LYS A 1 320 ? 5.829 -20.509 -12.186 1.00 71.25 320 LYS A CA 1
ATOM 2344 C C . LYS A 1 320 ? 5.593 -20.004 -10.760 1.00 71.25 320 LYS A C 1
ATOM 2346 O O . LYS A 1 320 ? 5.893 -18.850 -10.482 1.00 71.25 320 LYS A O 1
ATOM 2351 N N . GLY A 1 321 ? 5.083 -20.868 -9.875 1.00 69.06 321 GLY A N 1
ATOM 2352 C CA . GLY A 1 321 ? 4.909 -20.551 -8.454 1.00 69.06 321 GLY A CA 1
ATOM 2353 C C . GLY A 1 321 ? 6.234 -20.137 -7.825 1.00 69.06 321 GLY A C 1
ATOM 2354 O O . GLY A 1 321 ? 6.378 -18.986 -7.448 1.00 69.06 321 GLY A O 1
ATOM 2355 N N . ALA A 1 322 ? 7.237 -21.017 -7.882 1.00 71.12 322 ALA A N 1
ATOM 2356 C CA . ALA A 1 322 ? 8.565 -20.763 -7.323 1.00 71.12 322 ALA A CA 1
ATOM 2357 C C . ALA A 1 322 ? 9.207 -19.446 -7.806 1.00 71.12 322 ALA A C 1
ATOM 2359 O O . ALA A 1 322 ? 9.882 -18.768 -7.039 1.00 71.12 322 ALA A O 1
ATOM 2360 N N . ILE A 1 323 ? 8.995 -19.041 -9.064 1.00 75.25 323 ILE A N 1
ATOM 2361 C CA . ILE A 1 323 ? 9.532 -17.764 -9.565 1.00 75.25 323 ILE A CA 1
ATOM 2362 C C . ILE A 1 323 ? 8.741 -16.555 -9.039 1.00 75.25 323 ILE A C 1
ATOM 2364 O O . ILE A 1 323 ? 9.337 -15.518 -8.757 1.00 75.25 323 ILE A O 1
ATOM 2368 N N . LEU A 1 324 ? 7.421 -16.668 -8.861 1.00 77.12 324 LEU A N 1
ATOM 2369 C CA . LEU A 1 324 ? 6.626 -15.618 -8.207 1.00 77.12 324 LEU A CA 1
ATOM 2370 C C . LEU A 1 324 ? 7.017 -15.444 -6.731 1.00 77.12 324 LEU A C 1
ATOM 2372 O O . LEU A 1 324 ? 6.991 -14.315 -6.221 1.00 77.12 324 LEU A O 1
ATOM 2376 N N . ASP A 1 325 ? 7.440 -16.533 -6.087 1.00 74.31 325 ASP A N 1
ATOM 2377 C CA . ASP A 1 325 ? 8.006 -16.542 -4.734 1.00 74.31 325 ASP A CA 1
ATOM 2378 C C . ASP A 1 325 ? 9.329 -15.763 -4.717 1.00 74.31 325 ASP A C 1
ATOM 2380 O O . ASP A 1 325 ? 9.569 -14.955 -3.824 1.00 74.31 325 ASP A O 1
ATOM 2384 N N . LEU A 1 326 ? 10.146 -15.930 -5.763 1.00 77.88 326 LEU A N 1
ATOM 2385 C CA . LEU A 1 326 ? 11.433 -15.252 -5.943 1.00 77.88 326 LEU A CA 1
ATOM 2386 C C . LEU A 1 326 ? 11.324 -13.802 -6.434 1.00 77.88 326 LEU A C 1
ATOM 2388 O O . LEU A 1 326 ? 12.340 -13.112 -6.469 1.00 77.88 326 LEU A O 1
ATOM 2392 N N . LEU A 1 327 ? 10.140 -13.314 -6.820 1.00 84.69 327 LEU A N 1
ATOM 2393 C CA . LEU A 1 327 ? 9.998 -12.033 -7.524 1.00 84.69 327 LEU A CA 1
ATOM 2394 C C . LEU A 1 327 ? 10.644 -10.864 -6.759 1.00 84.69 327 LEU A C 1
ATOM 2396 O O . LEU A 1 327 ? 11.390 -10.088 -7.348 1.00 84.69 327 LEU A O 1
ATOM 2400 N N . SER A 1 328 ? 10.444 -10.778 -5.440 1.00 83.56 328 SER A N 1
ATOM 2401 C CA . SER A 1 328 ? 11.076 -9.739 -4.610 1.00 83.56 328 SER A CA 1
ATOM 2402 C C . SER A 1 328 ? 12.609 -9.801 -4.673 1.00 83.56 328 SER A C 1
ATOM 2404 O O . SER A 1 328 ? 13.268 -8.766 -4.757 1.00 83.56 328 SER A O 1
ATOM 2406 N N . ASN A 1 329 ? 13.183 -11.006 -4.721 1.00 84.12 329 ASN A N 1
ATOM 2407 C CA . ASN A 1 329 ? 14.630 -11.219 -4.808 1.00 84.12 329 ASN A CA 1
ATOM 2408 C C . ASN A 1 329 ? 15.184 -10.862 -6.187 1.00 84.12 329 ASN A C 1
ATOM 2410 O O . ASN A 1 329 ? 16.317 -10.404 -6.296 1.00 84.12 329 ASN A O 1
ATOM 2414 N N . ILE A 1 330 ? 14.387 -11.033 -7.242 1.00 89.06 330 ILE A N 1
ATOM 2415 C CA . ILE A 1 330 ? 14.747 -10.594 -8.591 1.00 89.06 330 ILE A CA 1
ATOM 2416 C C . ILE A 1 330 ? 14.848 -9.063 -8.615 1.00 89.06 330 ILE A C 1
ATOM 2418 O O . ILE A 1 330 ? 15.900 -8.507 -8.922 1.00 89.06 330 ILE A O 1
ATOM 2422 N N . PHE A 1 331 ? 13.797 -8.356 -8.196 1.00 91.25 331 PHE A N 1
ATOM 2423 C CA . PHE A 1 331 ? 13.807 -6.889 -8.190 1.00 91.25 331 PHE A CA 1
ATOM 2424 C C . PHE A 1 331 ? 14.863 -6.298 -7.241 1.00 91.25 331 PHE A C 1
ATOM 2426 O O . PHE A 1 331 ? 15.475 -5.281 -7.567 1.00 91.25 331 PHE A O 1
ATOM 2433 N N . SER A 1 332 ? 15.138 -6.940 -6.100 1.00 88.50 332 SER A N 1
ATOM 2434 C CA . SER A 1 332 ? 16.190 -6.490 -5.180 1.00 88.50 332 SER A CA 1
ATOM 2435 C C . SER A 1 332 ? 17.603 -6.783 -5.695 1.00 88.50 332 SER A C 1
ATOM 2437 O O . SER A 1 332 ? 18.530 -6.002 -5.453 1.00 88.50 332 SER A O 1
ATOM 2439 N N . ALA A 1 333 ? 17.799 -7.879 -6.435 1.00 89.81 333 ALA A N 1
ATOM 2440 C CA . ALA A 1 333 ? 19.087 -8.236 -7.020 1.00 89.81 333 ALA A CA 1
ATOM 2441 C C . ALA A 1 333 ? 19.429 -7.413 -8.267 1.00 89.81 333 ALA A C 1
ATOM 2443 O O . ALA A 1 333 ? 20.620 -7.241 -8.535 1.00 89.81 333 ALA A O 1
ATOM 2444 N N . ALA A 1 334 ? 18.429 -6.886 -8.980 1.00 93.75 334 ALA A N 1
ATOM 2445 C CA . ALA A 1 334 ? 18.621 -6.031 -10.147 1.00 93.75 334 ALA A CA 1
ATOM 2446 C C . ALA A 1 334 ? 19.537 -4.827 -9.846 1.00 93.75 334 ALA A C 1
ATOM 2448 O O . ALA A 1 334 ? 19.634 -4.342 -8.708 1.00 93.75 334 ALA A O 1
ATOM 2449 N N . HIS A 1 335 ? 20.244 -4.370 -10.880 1.00 94.56 335 HIS A N 1
ATOM 2450 C CA . HIS A 1 335 ? 21.071 -3.166 -10.823 1.00 94.56 335 HIS A CA 1
ATOM 2451 C C . HIS A 1 335 ? 20.195 -1.913 -10.751 1.00 94.56 335 HIS A C 1
ATOM 2453 O O . HIS A 1 335 ? 20.411 -1.042 -9.909 1.00 94.56 335 HIS A O 1
ATOM 2459 N N . GLU A 1 336 ? 19.177 -1.868 -11.606 1.00 95.69 336 GLU A N 1
ATOM 2460 C CA . GLU A 1 336 ? 18.127 -0.860 -11.618 1.00 95.69 336 GLU A CA 1
ATOM 2461 C C . GLU A 1 336 ? 16.814 -1.481 -12.095 1.00 95.69 336 GLU A C 1
ATOM 2463 O O . GLU A 1 336 ? 16.788 -2.579 -12.666 1.00 95.69 336 GLU A O 1
ATOM 2468 N N . VAL A 1 337 ? 15.723 -0.756 -11.869 1.00 97.00 337 VAL A N 1
ATOM 2469 C CA . VAL A 1 337 ? 14.410 -1.103 -12.400 1.00 97.00 337 VAL A CA 1
ATOM 2470 C C . VAL A 1 337 ? 13.922 0.018 -13.295 1.00 97.00 337 VAL A C 1
ATOM 2472 O O . VAL A 1 337 ? 13.882 1.181 -12.886 1.00 97.00 337 VAL A O 1
ATOM 2475 N N . ILE A 1 338 ? 13.538 -0.333 -14.519 1.00 97.44 338 ILE A N 1
ATOM 2476 C CA . ILE A 1 338 ? 12.898 0.606 -15.438 1.00 97.44 338 ILE A CA 1
ATOM 2477 C C . ILE A 1 338 ? 11.395 0.362 -15.427 1.00 97.44 338 ILE A C 1
ATOM 2479 O O . ILE A 1 338 ? 10.942 -0.781 -15.526 1.00 97.44 338 ILE A O 1
ATOM 2483 N N . VAL A 1 339 ? 10.641 1.454 -15.315 1.00 97.44 339 VAL A N 1
ATOM 2484 C CA . VAL A 1 339 ? 9.179 1.486 -15.388 1.00 97.44 339 VAL A CA 1
ATOM 2485 C C . VAL A 1 339 ? 8.777 2.294 -16.624 1.00 97.44 339 VAL A C 1
ATOM 2487 O O . VAL A 1 339 ? 8.711 3.527 -16.556 1.00 97.44 339 VAL A O 1
ATOM 2490 N N . PRO A 1 340 ? 8.524 1.625 -17.760 1.00 96.06 340 PRO A N 1
ATOM 2491 C CA . PRO A 1 340 ? 7.967 2.261 -18.945 1.00 96.06 340 PRO A CA 1
ATOM 2492 C C . PRO A 1 340 ? 6.473 2.520 -18.732 1.00 96.06 340 PRO A C 1
ATOM 2494 O O . PRO A 1 340 ? 5.681 1.578 -18.658 1.00 96.06 340 PRO A O 1
ATOM 2497 N N . LEU A 1 341 ? 6.080 3.790 -18.633 1.00 95.81 341 LEU A N 1
ATOM 2498 C CA . LEU A 1 341 ? 4.687 4.194 -18.434 1.00 95.81 341 LEU A CA 1
ATOM 2499 C C . LEU A 1 341 ? 3.981 4.394 -19.780 1.00 95.81 341 LEU A C 1
ATOM 2501 O O . LEU A 1 341 ? 4.564 4.937 -20.719 1.00 95.81 341 LEU A O 1
ATOM 2505 N N . GLY A 1 342 ? 2.721 3.970 -19.865 1.00 93.00 342 GLY A N 1
ATOM 2506 C CA . GLY A 1 342 ? 1.863 4.094 -21.042 1.00 93.00 342 GLY A CA 1
ATOM 2507 C C . GLY A 1 342 ? 0.994 5.345 -21.019 1.00 93.00 342 GLY A C 1
ATOM 2508 O O . GLY A 1 342 ? -0.217 5.250 -21.220 1.00 93.00 342 GLY A O 1
ATOM 2509 N N . LEU A 1 343 ? 1.604 6.498 -20.743 1.00 92.31 343 LEU A N 1
ATOM 2510 C CA . LEU A 1 343 ? 0.893 7.760 -20.551 1.00 92.31 343 LEU A CA 1
ATOM 2511 C C . LEU A 1 343 ? 0.237 8.220 -21.858 1.00 92.31 343 LEU A C 1
ATOM 2513 O O . LEU A 1 343 ? 0.840 8.174 -22.930 1.00 92.31 343 LEU A O 1
ATOM 2517 N N . LYS A 1 344 ? -1.013 8.677 -21.768 1.00 89.25 344 LYS A N 1
ATOM 2518 C CA . LYS A 1 344 ? -1.794 9.090 -22.938 1.00 89.25 344 LYS A CA 1
ATOM 2519 C C . LYS A 1 344 ? -1.315 10.429 -23.499 1.00 89.25 344 LYS A C 1
ATOM 2521 O O . LYS A 1 344 ? -1.268 10.596 -24.718 1.00 89.25 344 LYS A O 1
ATOM 2526 N N . ASP A 1 345 ? -0.989 11.376 -22.626 1.00 88.19 345 ASP A N 1
ATOM 2527 C CA . ASP A 1 345 ? -0.394 12.659 -22.969 1.00 88.19 345 ASP A CA 1
ATOM 2528 C C . ASP A 1 345 ? 1.131 12.587 -22.802 1.00 88.19 345 ASP A C 1
ATOM 2530 O O . ASP A 1 345 ? 1.661 12.356 -21.712 1.00 88.19 345 ASP A O 1
ATOM 2534 N N . ARG A 1 346 ? 1.859 12.807 -23.901 1.00 82.50 346 ARG A N 1
ATOM 2535 C CA . ARG A 1 346 ? 3.331 12.771 -23.909 1.00 82.50 346 ARG A CA 1
ATOM 2536 C C . ARG A 1 346 ? 3.939 13.861 -23.029 1.00 82.50 346 ARG A C 1
ATOM 2538 O O . ARG A 1 346 ? 5.033 13.681 -22.488 1.00 82.50 346 ARG A O 1
ATOM 2545 N N . ASP A 1 347 ? 3.226 14.970 -22.841 1.00 89.69 347 ASP A N 1
ATOM 2546 C CA . ASP A 1 347 ? 3.690 16.052 -21.980 1.00 89.69 347 ASP A CA 1
ATOM 2547 C C . ASP A 1 347 ? 3.662 15.643 -20.502 1.00 89.69 347 ASP A C 1
ATOM 2549 O O . ASP A 1 347 ? 4.438 16.184 -19.709 1.00 89.69 347 ASP A O 1
ATOM 2553 N N . THR A 1 348 ? 2.859 14.639 -20.121 1.00 94.50 348 THR A N 1
ATOM 2554 C CA . THR A 1 348 ? 2.806 14.125 -18.747 1.00 94.50 348 THR A CA 1
ATOM 2555 C C . THR A 1 348 ? 4.183 13.665 -18.283 1.00 94.50 348 THR A C 1
ATOM 2557 O O . THR A 1 348 ? 4.669 14.131 -17.248 1.00 94.50 348 THR A O 1
ATOM 2560 N N . MET A 1 349 ? 4.875 12.826 -19.063 1.00 93.88 349 MET A N 1
ATOM 2561 C CA . MET A 1 349 ? 6.207 12.359 -18.668 1.00 93.88 349 MET A CA 1
ATOM 2562 C C . MET A 1 349 ? 7.219 13.504 -18.635 1.00 93.88 349 MET A C 1
ATOM 2564 O O . MET A 1 349 ? 8.052 13.566 -17.732 1.00 93.88 349 MET A O 1
ATOM 2568 N N . ALA A 1 350 ? 7.127 14.459 -19.564 1.00 92.12 350 ALA A N 1
ATOM 2569 C CA . ALA A 1 350 ? 7.986 15.637 -19.562 1.00 92.12 350 ALA A CA 1
ATOM 2570 C C . ALA A 1 350 ? 7.767 16.505 -18.309 1.00 92.12 350 ALA A C 1
ATOM 2572 O O . ALA A 1 350 ? 8.737 16.967 -17.710 1.00 92.12 350 ALA A O 1
ATOM 2573 N N . ILE A 1 351 ? 6.523 16.697 -17.864 1.00 94.56 351 ILE A N 1
ATOM 2574 C CA . ILE A 1 351 ? 6.195 17.430 -16.633 1.00 94.56 351 ILE A CA 1
ATOM 2575 C C . ILE A 1 351 ? 6.732 16.694 -15.402 1.00 94.56 351 ILE A C 1
ATOM 2577 O O . ILE A 1 351 ? 7.285 17.336 -14.505 1.00 94.56 351 ILE A O 1
ATOM 2581 N N . LEU A 1 352 ? 6.606 15.365 -15.358 1.00 94.31 352 LEU A N 1
ATOM 2582 C CA . LEU A 1 352 ? 7.097 14.535 -14.253 1.00 94.31 352 LEU A CA 1
ATOM 2583 C C . LEU A 1 352 ? 8.633 14.448 -14.219 1.00 94.31 352 LEU A C 1
ATOM 2585 O O . LEU A 1 352 ? 9.237 14.399 -13.146 1.00 94.31 352 LEU A O 1
ATOM 2589 N N . ALA A 1 353 ? 9.272 14.482 -15.388 1.00 91.19 353 ALA A N 1
ATOM 2590 C CA . ALA A 1 353 ? 10.720 14.444 -15.546 1.00 91.19 353 ALA A CA 1
ATOM 2591 C C . ALA A 1 353 ? 11.396 15.801 -15.335 1.00 91.19 353 ALA A C 1
ATOM 2593 O O . ALA A 1 353 ? 12.561 15.825 -14.941 1.00 91.19 353 ALA A O 1
ATOM 2594 N N . ASN A 1 354 ? 10.723 16.931 -15.572 1.00 84.94 354 ASN A N 1
ATOM 2595 C CA . ASN A 1 354 ? 11.359 18.251 -15.629 1.00 84.94 354 ASN A CA 1
ATOM 2596 C C . ASN A 1 354 ? 11.020 19.174 -14.447 1.00 84.94 354 ASN A C 1
ATOM 2598 O O . ASN A 1 354 ? 10.148 18.924 -13.616 1.00 84.94 354 ASN A O 1
ATOM 2602 N N . GLY A 1 355 ? 11.752 20.289 -14.368 1.00 76.94 355 GLY A N 1
ATOM 2603 C CA . GLY A 1 355 ? 11.576 21.341 -13.362 1.00 76.94 355 GLY A CA 1
ATOM 2604 C C . GLY A 1 355 ? 10.421 22.307 -13.645 1.00 76.94 355 GLY A C 1
ATOM 2605 O O . GLY A 1 355 ? 10.491 23.445 -13.197 1.00 76.94 355 GLY A O 1
ATOM 2606 N N . THR A 1 356 ? 9.399 21.892 -14.401 1.00 85.69 356 THR A N 1
ATOM 2607 C CA . THR A 1 356 ? 8.265 22.745 -14.788 1.00 85.69 356 THR A CA 1
ATOM 2608 C C . THR A 1 356 ? 7.617 23.379 -13.561 1.00 85.69 356 THR A C 1
ATOM 2610 O O . THR A 1 356 ? 7.275 22.662 -12.613 1.00 85.69 356 THR A O 1
ATOM 2613 N N . ASP A 1 357 ? 7.438 24.700 -13.580 1.00 89.69 357 ASP A N 1
ATOM 2614 C CA . ASP A 1 357 ? 6.761 25.421 -12.505 1.00 89.69 357 ASP A CA 1
ATOM 2615 C C . ASP A 1 357 ? 5.256 25.128 -12.540 1.00 89.69 357 ASP A C 1
ATOM 2617 O O . ASP A 1 357 ? 4.526 25.595 -13.417 1.00 89.69 357 ASP A O 1
ATOM 2621 N N . LEU A 1 358 ? 4.798 24.337 -11.569 1.00 92.62 358 LEU A N 1
ATOM 2622 C CA . LEU A 1 358 ? 3.416 23.871 -11.485 1.00 92.62 358 LEU A CA 1
ATOM 2623 C C . LEU A 1 358 ? 2.422 25.014 -11.260 1.00 92.62 358 LEU A C 1
ATOM 2625 O O . LEU A 1 358 ? 1.271 24.880 -11.658 1.00 92.62 358 LEU A O 1
ATOM 2629 N N . ALA A 1 359 ? 2.856 26.138 -10.678 1.00 89.94 359 ALA A N 1
ATOM 2630 C CA . ALA A 1 359 ? 1.997 27.303 -10.459 1.00 89.94 359 ALA A CA 1
ATOM 2631 C C . ALA A 1 359 ? 1.628 28.024 -11.766 1.00 89.94 359 ALA A C 1
ATOM 2633 O O . ALA A 1 359 ? 0.690 28.818 -11.791 1.00 89.94 359 ALA A O 1
ATOM 2634 N N . THR A 1 360 ? 2.370 27.760 -12.845 1.00 90.94 360 THR A N 1
ATOM 2635 C CA . THR A 1 360 ? 2.144 28.364 -14.167 1.00 90.94 360 THR A CA 1
ATOM 2636 C C . THR A 1 360 ? 1.341 27.471 -15.108 1.00 90.94 360 THR A C 1
ATOM 2638 O O . THR A 1 360 ? 0.945 27.922 -16.184 1.00 90.94 360 THR A O 1
ATOM 2641 N N . LEU A 1 361 ? 1.107 26.210 -14.730 1.00 93.94 361 LEU A N 1
ATOM 2642 C CA . LEU A 1 361 ? 0.397 25.265 -15.580 1.00 93.94 361 LEU A CA 1
ATOM 2643 C C . LEU A 1 361 ? -1.104 25.585 -15.623 1.00 93.94 361 LEU A C 1
ATOM 2645 O O . LEU A 1 361 ? -1.702 25.844 -14.577 1.00 93.94 361 LEU A O 1
ATOM 2649 N N . PRO A 1 362 ? -1.738 25.520 -16.808 1.00 95.50 362 PRO A N 1
ATOM 2650 C CA . PRO A 1 362 ? -3.187 25.576 -16.911 1.00 95.50 362 PRO A CA 1
ATOM 2651 C C . PRO A 1 362 ? -3.849 24.464 -16.095 1.00 95.50 362 PRO A C 1
ATOM 2653 O O . PRO A 1 362 ? -3.353 23.336 -16.035 1.00 95.50 362 PRO A O 1
ATOM 2656 N N . GLU A 1 363 ? -5.023 24.762 -15.545 1.00 95.31 363 GLU A N 1
ATOM 2657 C CA . GLU A 1 363 ? -5.861 23.795 -14.830 1.00 95.31 363 GLU A CA 1
ATOM 2658 C C . GLU A 1 363 ? -6.102 22.519 -15.656 1.00 95.31 363 GLU A C 1
ATOM 2660 O O . GLU A 1 363 ? -5.943 21.408 -15.151 1.00 95.31 363 GLU A O 1
ATOM 2665 N N . THR A 1 364 ? -6.371 22.669 -16.956 1.00 95.88 364 THR A N 1
ATOM 2666 C CA . THR A 1 364 ? -6.574 21.551 -17.889 1.00 95.88 364 THR A CA 1
ATOM 2667 C C . THR A 1 364 ? -5.344 20.655 -18.023 1.00 95.88 364 THR A C 1
ATOM 2669 O O . THR A 1 364 ? -5.483 19.449 -18.198 1.00 95.88 364 THR A O 1
ATOM 2672 N N . THR A 1 365 ? -4.135 21.217 -17.926 1.00 95.75 365 THR A N 1
ATOM 2673 C CA . THR A 1 365 ? -2.884 20.450 -17.989 1.00 95.75 365 THR A CA 1
ATOM 2674 C C . THR A 1 365 ? -2.663 19.667 -16.700 1.00 95.75 365 THR A C 1
ATOM 2676 O O . THR A 1 365 ? -2.336 18.486 -16.761 1.00 95.75 365 THR A O 1
ATOM 2679 N N . LEU A 1 366 ? -2.899 20.281 -15.533 1.00 95.56 366 LEU A N 1
ATOM 2680 C CA . LEU A 1 366 ? -2.858 19.566 -14.251 1.00 95.56 366 LEU A CA 1
ATOM 2681 C C . LEU A 1 366 ? -3.868 18.412 -14.236 1.00 95.56 366 LEU A C 1
ATOM 2683 O O . LEU A 1 366 ? -3.528 17.303 -13.831 1.00 95.56 366 LEU A O 1
ATOM 2687 N N . GLN A 1 367 ? -5.085 18.653 -14.728 1.00 96.00 367 GLN A N 1
ATOM 2688 C CA . GLN A 1 367 ? -6.111 17.622 -14.842 1.00 96.00 367 GLN A CA 1
ATOM 2689 C C . GLN A 1 367 ? -5.704 16.494 -15.802 1.00 96.00 367 GLN A C 1
ATOM 2691 O O . GLN A 1 367 ? -5.929 15.332 -15.472 1.00 96.00 367 GLN A O 1
ATOM 2696 N N . SER A 1 368 ? -5.087 16.814 -16.948 1.00 96.12 368 SER A N 1
ATOM 2697 C CA . SER A 1 368 ? -4.562 15.821 -17.902 1.00 96.12 368 SER A CA 1
ATOM 2698 C C . SER A 1 368 ? -3.532 14.909 -17.231 1.00 96.12 368 SER A C 1
ATOM 2700 O O . SER A 1 368 ? -3.719 13.697 -17.199 1.00 96.12 368 SER A O 1
ATOM 2702 N N . VAL A 1 369 ? -2.527 15.491 -16.562 1.00 96.75 369 VAL A N 1
ATOM 2703 C CA . VAL A 1 369 ? -1.480 14.737 -15.847 1.00 96.75 369 VAL A CA 1
ATOM 2704 C C . VAL A 1 369 ? -2.068 13.816 -14.777 1.00 96.75 369 VAL A C 1
ATOM 2706 O O . VAL A 1 369 ? -1.688 12.649 -14.681 1.00 96.75 369 VAL A O 1
ATOM 2709 N N . MET A 1 370 ? -2.996 14.326 -13.962 1.00 97.44 370 MET A N 1
ATOM 2710 C CA . MET A 1 370 ? -3.627 13.530 -12.906 1.00 97.44 370 MET A CA 1
ATOM 2711 C C . MET A 1 370 ? -4.492 12.412 -13.485 1.00 97.44 370 MET A C 1
ATOM 2713 O O . MET A 1 370 ? -4.428 11.286 -13.003 1.00 97.44 370 MET A O 1
ATOM 2717 N N . SER A 1 371 ? -5.258 12.694 -14.541 1.00 97.00 371 SER A N 1
ATOM 2718 C CA . SER A 1 371 ? -6.070 11.699 -15.242 1.00 97.00 371 SER A CA 1
ATOM 2719 C C . SER A 1 371 ? -5.211 10.603 -15.872 1.00 97.00 371 SER A C 1
ATOM 2721 O O . SER A 1 371 ? -5.556 9.429 -15.752 1.00 97.00 371 SER A O 1
ATOM 2723 N N . ASP A 1 372 ? -4.099 10.967 -16.510 1.00 96.06 372 ASP A N 1
ATOM 2724 C CA . ASP A 1 372 ? -3.156 10.029 -17.117 1.00 96.06 372 ASP A CA 1
ATOM 2725 C C . ASP A 1 372 ? -2.562 9.087 -16.074 1.00 96.06 372 ASP A C 1
ATOM 2727 O O . ASP A 1 372 ? -2.667 7.872 -16.212 1.00 96.06 372 ASP A O 1
ATOM 2731 N N . LEU A 1 373 ? -2.014 9.630 -14.983 1.00 97.06 373 LEU A N 1
ATOM 2732 C CA . LEU A 1 373 ? -1.476 8.818 -13.890 1.00 97.06 373 LEU A CA 1
ATOM 2733 C C . LEU A 1 373 ? -2.554 7.965 -13.211 1.00 97.06 373 LEU A C 1
ATOM 2735 O O . LEU A 1 373 ? -2.268 6.854 -12.773 1.00 97.06 373 LEU A O 1
ATOM 2739 N N . ASN A 1 374 ? -3.789 8.464 -13.108 1.00 97.06 374 ASN A N 1
ATOM 2740 C CA . ASN A 1 374 ? -4.882 7.718 -12.490 1.00 97.06 374 ASN A CA 1
ATOM 2741 C C . ASN A 1 374 ? -5.346 6.545 -13.366 1.00 97.06 374 ASN A C 1
ATOM 2743 O O . ASN A 1 374 ? -5.815 5.536 -12.843 1.00 97.06 374 ASN A O 1
ATOM 2747 N N . GLN A 1 375 ? -5.235 6.674 -14.689 1.00 94.94 375 GLN A N 1
ATOM 2748 C CA . GLN A 1 375 ? -5.566 5.621 -15.652 1.00 94.94 375 GLN A CA 1
ATOM 2749 C C . GLN A 1 375 ? -4.376 4.710 -15.958 1.00 94.94 375 GLN A C 1
ATOM 2751 O O . GLN A 1 375 ? -4.578 3.626 -16.502 1.00 94.94 375 GLN A O 1
ATOM 2756 N N . GLU A 1 376 ? -3.163 5.122 -15.586 1.00 94.94 376 GLU A N 1
ATOM 2757 C CA . GLU A 1 376 ? -1.950 4.364 -15.837 1.00 94.94 376 GLU A CA 1
ATOM 2758 C C . GLU A 1 376 ? -2.014 2.983 -15.178 1.00 94.94 376 GLU A C 1
ATOM 2760 O O . GLU A 1 376 ? -2.202 2.795 -13.970 1.00 94.94 376 GLU A O 1
ATOM 2765 N N . GLU A 1 377 ? -1.843 1.985 -16.027 1.00 91.62 377 GLU A N 1
ATOM 2766 C CA . GLU A 1 377 ? -2.034 0.582 -15.721 1.00 91.62 377 GLU A CA 1
ATOM 2767 C C . GLU A 1 377 ? -1.048 0.064 -14.693 1.00 91.62 377 GLU A C 1
ATOM 2769 O O . GLU A 1 377 ? -1.448 -0.682 -13.787 1.00 91.62 377 GLU A O 1
ATOM 2774 N N . TRP A 1 378 ? 0.216 0.471 -14.831 1.00 94.38 378 TRP A N 1
ATOM 2775 C CA . TRP A 1 378 ? 1.232 0.193 -13.834 1.00 94.38 378 TRP A CA 1
ATOM 2776 C C . TRP A 1 378 ? 0.800 0.788 -12.496 1.00 94.38 378 TRP A C 1
ATOM 2778 O O . TRP A 1 378 ? 0.639 0.053 -11.534 1.00 94.38 378 TRP A O 1
ATOM 2788 N N . VAL A 1 379 ? 0.456 2.076 -12.438 1.00 95.31 379 VAL A N 1
ATOM 2789 C CA . VAL A 1 379 ? 0.066 2.747 -11.184 1.00 95.31 379 VAL A CA 1
ATOM 2790 C C . VAL A 1 379 ? -1.062 2.010 -10.453 1.00 95.31 379 VAL A C 1
ATOM 2792 O O . VAL A 1 379 ? -0.995 1.844 -9.233 1.00 95.31 379 VAL A O 1
ATOM 2795 N N . ASN A 1 380 ? -2.056 1.519 -11.192 1.00 93.44 380 ASN A N 1
ATOM 2796 C CA . ASN A 1 380 ? -3.186 0.759 -10.658 1.00 93.44 380 ASN A CA 1
ATOM 2797 C C . ASN A 1 380 ? -2.831 -0.699 -10.285 1.00 93.44 380 ASN A C 1
ATOM 2799 O O . ASN A 1 380 ? -3.556 -1.342 -9.537 1.00 93.44 380 ASN A O 1
ATOM 2803 N N . SER A 1 381 ? -1.738 -1.268 -10.788 1.00 92.62 381 SER A N 1
ATOM 2804 C CA . SER A 1 381 ? -1.383 -2.675 -10.569 1.00 92.62 381 SER A CA 1
ATOM 2805 C C . SER A 1 381 ? -1.070 -2.988 -9.106 1.00 92.62 381 SER A C 1
ATOM 2807 O O . SER A 1 381 ? -0.401 -2.215 -8.413 1.00 92.62 381 SER A O 1
ATOM 2809 N N . ILE A 1 382 ? -1.474 -4.175 -8.643 1.00 91.00 382 ILE A N 1
ATOM 2810 C CA . ILE A 1 382 ? -1.014 -4.714 -7.360 1.00 91.00 382 ILE A CA 1
ATOM 2811 C C . ILE A 1 382 ? 0.500 -4.957 -7.342 1.00 91.00 382 ILE A C 1
ATOM 2813 O O . ILE A 1 382 ? 1.163 -4.712 -6.331 1.00 91.00 382 ILE A O 1
ATOM 2817 N N . TRP A 1 383 ? 1.059 -5.383 -8.477 1.00 90.50 383 TRP A N 1
ATOM 2818 C CA . TRP A 1 383 ? 2.479 -5.702 -8.607 1.00 90.50 383 TRP A CA 1
ATOM 2819 C C . TRP A 1 383 ? 3.363 -4.483 -8.391 1.00 90.50 383 TRP A C 1
ATOM 2821 O O . TRP A 1 383 ? 4.412 -4.601 -7.769 1.00 90.50 383 TRP A O 1
ATOM 2831 N N . THR A 1 384 ? 2.878 -3.299 -8.760 1.00 92.56 384 THR A N 1
ATOM 2832 C CA . THR A 1 384 ? 3.576 -2.037 -8.527 1.00 92.56 384 THR A CA 1
ATOM 2833 C C . THR A 1 384 ? 3.953 -1.837 -7.078 1.00 92.56 384 THR A C 1
ATOM 2835 O O . THR A 1 384 ? 5.056 -1.371 -6.833 1.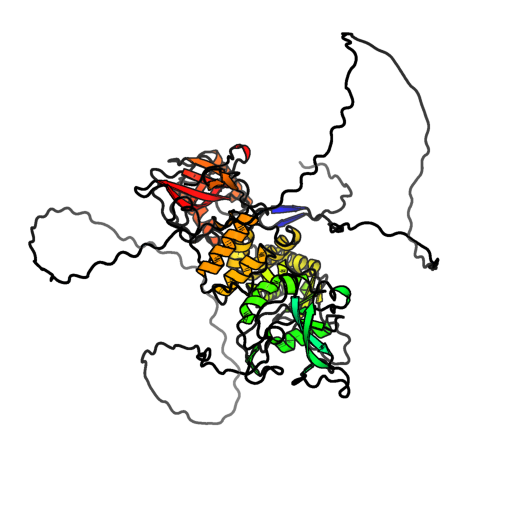00 92.56 384 THR A O 1
ATOM 2838 N N . TYR A 1 385 ? 3.110 -2.218 -6.114 1.00 90.31 385 TYR A N 1
ATOM 2839 C CA . TYR A 1 385 ? 3.480 -2.098 -4.705 1.00 90.31 385 TYR A CA 1
ATOM 2840 C C . TYR A 1 385 ? 4.675 -2.998 -4.376 1.00 90.31 385 TYR A C 1
ATOM 2842 O O . TYR A 1 385 ? 5.719 -2.506 -3.956 1.00 90.31 385 TYR A O 1
ATOM 2850 N N . LYS A 1 386 ? 4.559 -4.303 -4.640 1.00 87.25 386 LYS A N 1
ATOM 2851 C CA . LYS A 1 386 ? 5.610 -5.290 -4.348 1.00 87.25 386 LYS A CA 1
ATOM 2852 C C . LYS A 1 386 ? 6.924 -4.959 -5.055 1.00 87.25 386 LYS A C 1
ATOM 2854 O O . LYS A 1 386 ? 7.963 -4.864 -4.410 1.00 87.25 386 LYS A O 1
ATOM 2859 N N . GLU A 1 387 ? 6.869 -4.768 -6.368 1.00 89.62 387 GLU A N 1
ATOM 2860 C CA . GLU A 1 387 ? 8.043 -4.499 -7.197 1.00 89.62 387 GLU A CA 1
ATOM 2861 C C . GLU A 1 387 ? 8.715 -3.210 -6.749 1.00 89.62 387 GLU A C 1
ATOM 2863 O O . GLU A 1 387 ? 9.928 -3.198 -6.518 1.00 89.62 387 GLU A O 1
ATOM 2868 N N . SER A 1 388 ? 7.916 -2.154 -6.526 1.00 88.81 388 SER A N 1
ATOM 2869 C CA . SER A 1 388 ? 8.410 -0.888 -5.987 1.00 88.81 388 SER A CA 1
ATOM 2870 C C . SER A 1 388 ? 9.215 -1.145 -4.740 1.00 88.81 388 SER A C 1
ATOM 2872 O O . SER A 1 388 ? 10.408 -0.886 -4.727 1.00 88.81 388 SER A O 1
ATOM 2874 N N . LEU A 1 389 ? 8.608 -1.755 -3.737 1.00 86.25 389 LEU A N 1
ATOM 2875 C CA . LEU A 1 389 ? 9.203 -1.969 -2.430 1.00 86.25 389 LEU A CA 1
ATOM 2876 C C . LEU A 1 389 ? 10.478 -2.827 -2.390 1.00 86.25 389 LEU A C 1
ATOM 2878 O O . LEU A 1 389 ? 11.262 -2.648 -1.456 1.00 86.25 389 LEU A O 1
ATOM 2882 N N . SER A 1 390 ? 10.693 -3.724 -3.352 1.00 86.44 390 SER A N 1
ATOM 2883 C CA . SER A 1 390 ? 11.885 -4.585 -3.396 1.00 86.44 390 SER A CA 1
ATOM 2884 C C . SER A 1 390 ? 13.053 -3.980 -4.172 1.00 86.44 390 SER A C 1
ATOM 2886 O O . SER A 1 390 ? 14.203 -4.347 -3.937 1.00 86.44 390 SER A O 1
ATOM 2888 N N . ALA A 1 391 ? 12.786 -3.058 -5.092 1.00 89.75 391 ALA A N 1
ATOM 2889 C CA . ALA A 1 391 ? 13.810 -2.494 -5.957 1.00 89.75 391 ALA A CA 1
ATOM 2890 C C . ALA A 1 391 ? 14.727 -1.491 -5.247 1.00 89.75 391 ALA A C 1
ATOM 2892 O O . ALA A 1 391 ? 14.283 -0.656 -4.447 1.00 89.75 391 ALA A O 1
ATOM 2893 N N . LYS A 1 392 ? 16.010 -1.523 -5.629 1.00 89.12 392 LYS A N 1
ATOM 2894 C CA . LYS A 1 392 ? 17.028 -0.573 -5.156 1.00 89.12 392 LYS A CA 1
ATOM 2895 C C . LYS A 1 392 ? 16.808 0.8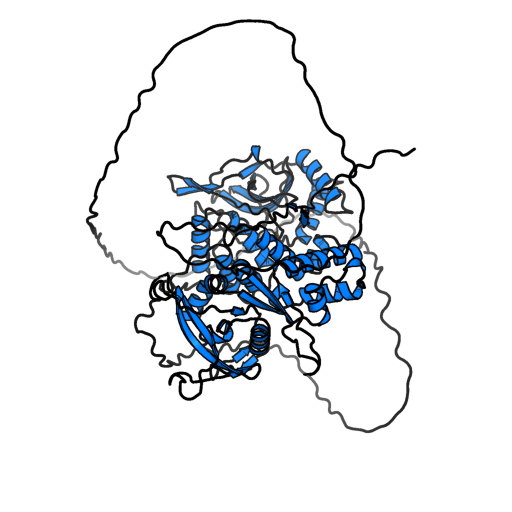38 -5.692 1.00 89.12 392 LYS A C 1
ATOM 2897 O O . LYS A 1 392 ? 16.966 1.797 -4.945 1.00 89.12 392 LYS A O 1
ATOM 2902 N N . THR A 1 393 ? 16.506 0.955 -6.983 1.00 91.69 393 THR A N 1
ATOM 2903 C CA . THR A 1 393 ? 16.357 2.230 -7.689 1.00 91.69 393 THR A CA 1
ATOM 2904 C C . THR A 1 393 ? 15.359 2.096 -8.833 1.00 91.69 393 THR A C 1
ATOM 2906 O O . THR A 1 393 ? 15.277 1.047 -9.476 1.00 91.69 393 THR A O 1
ATOM 2909 N N . TYR A 1 394 ? 14.650 3.192 -9.111 1.00 92.75 394 TYR A N 1
ATOM 2910 C CA . TYR A 1 394 ? 13.769 3.329 -10.269 1.00 92.75 394 TYR A CA 1
ATOM 2911 C C . TYR A 1 394 ? 14.229 4.380 -11.273 1.00 92.75 394 TYR A C 1
ATOM 2913 O O . TYR A 1 394 ? 14.662 5.481 -10.906 1.00 92.75 394 TYR A O 1
ATOM 2921 N N . THR A 1 395 ? 13.989 4.067 -12.542 1.00 96.31 395 THR A N 1
ATOM 2922 C CA . THR A 1 395 ? 13.911 5.035 -13.634 1.00 96.31 395 THR A CA 1
ATOM 2923 C C . THR A 1 395 ? 12.551 4.901 -14.316 1.00 96.31 395 THR A C 1
ATOM 2925 O O . THR A 1 395 ? 12.203 3.836 -14.814 1.00 96.31 395 THR A O 1
ATOM 2928 N N . PHE A 1 396 ? 11.783 5.985 -14.339 1.00 96.94 396 PHE A N 1
ATOM 2929 C CA . PHE A 1 396 ? 10.502 6.076 -15.035 1.00 96.94 396 PHE A CA 1
ATOM 2930 C C . PHE A 1 396 ? 10.716 6.685 -16.416 1.00 96.94 396 PHE A C 1
ATOM 2932 O O . PHE A 1 396 ? 11.452 7.671 -16.533 1.00 96.94 396 PHE A O 1
ATOM 2939 N N . THR A 1 397 ? 10.090 6.109 -17.438 1.00 95.75 397 THR A N 1
ATOM 2940 C CA . THR A 1 397 ? 10.263 6.494 -18.847 1.00 95.75 397 THR A CA 1
ATOM 2941 C C . THR A 1 397 ? 8.923 6.499 -19.581 1.00 95.75 397 THR A C 1
ATOM 2943 O O . THR A 1 397 ? 7.926 5.975 -19.079 1.00 95.75 397 THR A O 1
ATOM 2946 N N . ASP A 1 398 ? 8.892 7.095 -20.773 1.00 93.50 398 ASP A N 1
ATOM 2947 C CA . ASP A 1 398 ? 7.746 7.020 -21.683 1.00 93.50 398 ASP A CA 1
ATOM 2948 C C . ASP A 1 398 ? 7.883 5.774 -22.575 1.00 93.50 398 ASP A C 1
ATOM 2950 O O . ASP A 1 398 ? 8.760 5.694 -23.440 1.00 93.50 398 ASP A O 1
ATOM 2954 N N . ARG A 1 399 ? 7.008 4.782 -22.367 1.00 93.31 399 ARG A N 1
ATOM 2955 C CA . ARG A 1 399 ? 7.023 3.522 -23.125 1.00 93.31 399 ARG A CA 1
ATOM 2956 C C . ARG A 1 399 ? 6.881 3.763 -24.626 1.00 93.31 399 ARG A C 1
ATOM 2958 O O . ARG A 1 399 ? 7.560 3.112 -25.423 1.00 93.31 399 ARG A O 1
ATOM 2965 N N . ASP A 1 400 ? 6.006 4.694 -24.994 1.00 89.38 400 ASP A N 1
ATOM 2966 C CA . ASP A 1 400 ? 5.564 4.923 -26.368 1.00 89.38 400 ASP A CA 1
ATOM 2967 C C . ASP A 1 400 ? 6.389 6.032 -27.053 1.00 89.38 400 ASP A C 1
ATOM 2969 O O . ASP A 1 400 ? 6.068 6.497 -28.160 1.00 89.38 400 ASP A O 1
ATOM 2973 N N . PHE A 1 401 ? 7.505 6.423 -26.421 1.00 86.88 401 PHE A N 1
ATOM 2974 C CA . PHE A 1 401 ? 8.459 7.355 -26.988 1.00 86.88 401 PHE A CA 1
ATOM 2975 C C . PHE A 1 401 ? 9.017 6.826 -28.310 1.00 86.88 401 PHE A C 1
ATOM 2977 O O . PHE A 1 401 ? 9.602 5.747 -28.423 1.00 86.88 401 PHE A O 1
ATOM 2984 N N . THR A 1 402 ? 8.845 7.654 -29.329 1.00 76.75 402 THR A N 1
ATOM 2985 C CA . THR A 1 402 ? 9.354 7.471 -30.683 1.00 76.75 402 THR A CA 1
ATOM 2986 C C . THR A 1 402 ? 10.071 8.764 -31.023 1.00 76.75 402 THR A C 1
ATOM 2988 O O . THR A 1 402 ? 9.468 9.837 -30.918 1.00 76.75 402 THR A O 1
ATOM 2991 N N . SER A 1 403 ? 11.357 8.694 -31.380 1.00 64.81 403 SER A N 1
ATOM 2992 C CA . SER A 1 403 ? 12.085 9.888 -31.806 1.00 64.81 403 SER A CA 1
ATOM 2993 C C . SER A 1 403 ? 11.366 10.471 -33.024 1.00 64.81 403 SER A C 1
ATOM 2995 O O . SER A 1 403 ? 11.255 9.847 -34.080 1.00 64.81 403 SER A O 1
ATOM 2997 N N . TYR A 1 404 ? 10.787 11.659 -32.854 1.00 49.19 404 TYR A N 1
ATOM 2998 C CA . TYR A 1 404 ? 10.090 12.375 -33.918 1.00 49.19 404 TYR A CA 1
ATOM 2999 C C . TYR A 1 404 ? 11.161 12.897 -34.890 1.00 49.19 404 TYR A C 1
ATOM 3001 O O . TYR A 1 404 ? 11.618 14.028 -34.782 1.00 49.19 404 TYR A O 1
ATOM 3009 N N . ASN A 1 405 ? 11.587 12.049 -35.828 1.00 46.88 405 ASN A N 1
ATOM 3010 C CA . ASN A 1 405 ? 12.713 12.219 -36.757 1.00 46.88 405 ASN A CA 1
ATOM 3011 C C . ASN A 1 405 ? 14.087 11.870 -36.168 1.00 46.88 405 ASN A C 1
ATOM 3013 O O . ASN A 1 405 ? 14.527 12.464 -35.186 1.00 46.88 405 ASN A O 1
ATOM 3017 N N . GLU A 1 406 ? 14.813 11.005 -36.883 1.00 50.16 406 GLU A N 1
ATOM 3018 C CA . GLU A 1 406 ? 16.225 10.641 -36.658 1.00 50.16 406 GLU A CA 1
ATOM 3019 C C . GLU A 1 406 ? 17.180 11.854 -36.620 1.00 50.16 406 GLU A C 1
ATOM 3021 O O . GLU A 1 406 ? 18.321 11.742 -36.181 1.00 50.16 406 GLU A O 1
ATOM 3026 N N . THR A 1 407 ? 16.721 13.029 -37.061 1.00 51.06 407 THR A N 1
ATOM 3027 C CA . THR A 1 407 ? 17.476 14.288 -37.077 1.00 51.06 407 THR A CA 1
ATOM 3028 C C . THR A 1 407 ? 17.262 15.176 -35.852 1.00 51.06 407 THR A C 1
ATOM 3030 O O . THR A 1 407 ? 18.015 16.135 -35.681 1.00 51.06 407 THR A O 1
ATOM 3033 N N . SER A 1 408 ? 16.269 14.901 -34.999 1.00 54.31 408 SER A N 1
ATOM 3034 C CA . SER A 1 408 ? 16.038 15.690 -33.787 1.00 54.31 408 SER A CA 1
ATOM 3035 C C . SER A 1 408 ? 16.621 14.980 -32.564 1.00 54.31 408 SER A C 1
ATOM 3037 O O . SER A 1 408 ? 16.261 13.855 -32.232 1.00 54.31 408 SER A O 1
ATOM 3039 N N . SER A 1 409 ? 17.552 15.646 -31.879 1.00 62.25 409 SER A N 1
ATOM 3040 C CA . SER A 1 409 ? 18.212 15.167 -30.658 1.00 62.25 409 SER A CA 1
ATOM 3041 C C . SER A 1 409 ? 17.294 15.264 -29.430 1.00 62.25 409 SER A C 1
ATOM 3043 O O . SER A 1 409 ? 17.714 15.743 -28.375 1.00 62.25 409 SER A O 1
ATOM 3045 N N . VAL A 1 410 ? 16.012 14.924 -29.576 1.00 72.44 410 VAL A N 1
ATOM 3046 C CA . VAL A 1 410 ? 15.065 14.951 -28.461 1.00 72.44 410 VAL A CA 1
ATOM 3047 C C . VAL A 1 410 ? 15.356 13.737 -27.590 1.00 72.44 410 VAL A C 1
ATOM 3049 O O . VAL A 1 410 ? 15.111 12.602 -27.990 1.00 72.44 410 VAL A O 1
ATOM 3052 N N . THR A 1 411 ? 15.914 13.984 -26.409 1.00 82.06 411 THR A N 1
ATOM 3053 C CA . THR A 1 411 ? 16.120 12.952 -25.393 1.00 82.06 411 THR A CA 1
ATOM 3054 C C . THR A 1 411 ? 14.768 12.501 -24.844 1.00 82.06 411 THR A C 1
ATOM 3056 O O . THR A 1 411 ? 13.927 13.340 -24.515 1.00 82.06 411 THR A O 1
ATOM 3059 N N . GLU A 1 412 ? 14.571 11.187 -24.731 1.00 89.12 412 GLU A N 1
ATOM 3060 C CA . GLU A 1 412 ? 13.395 10.596 -24.085 1.00 89.12 412 GLU A CA 1
ATOM 3061 C C . GLU A 1 412 ? 13.243 11.163 -22.659 1.00 89.12 412 GLU A C 1
ATOM 3063 O O . GLU A 1 412 ? 14.217 11.159 -21.894 1.00 89.12 412 GLU A O 1
ATOM 3068 N N . PRO A 1 413 ? 12.065 11.701 -22.280 1.00 91.19 413 PRO A N 1
ATOM 3069 C CA . PRO A 1 413 ? 11.863 12.204 -20.931 1.00 91.19 413 PRO A CA 1
ATOM 3070 C C . PRO A 1 413 ? 11.926 11.041 -19.937 1.00 91.19 413 PRO A C 1
ATOM 3072 O O . PRO A 1 413 ? 11.163 10.081 -20.029 1.00 91.19 413 PRO A O 1
ATOM 3075 N N . SER A 1 414 ? 12.825 11.145 -18.960 1.00 94.06 414 SER A N 1
ATOM 3076 C CA . SER A 1 414 ? 12.978 10.150 -17.900 1.00 94.06 414 SER A CA 1
ATOM 3077 C C . SER A 1 414 ? 13.126 10.799 -16.526 1.00 94.06 414 SER A C 1
ATOM 3079 O O . SER A 1 414 ? 13.664 11.901 -16.371 1.00 94.06 414 SER A O 1
ATOM 3081 N N . ALA A 1 415 ? 12.626 10.116 -15.499 1.00 95.19 415 ALA A N 1
ATOM 3082 C CA . ALA A 1 415 ? 12.673 10.580 -14.120 1.00 95.19 415 ALA A CA 1
ATOM 3083 C C . ALA A 1 415 ? 13.255 9.495 -13.215 1.00 95.19 415 ALA A C 1
ATOM 3085 O O . ALA A 1 415 ? 12.747 8.378 -13.152 1.00 95.19 415 ALA A O 1
ATOM 3086 N N . LYS A 1 416 ? 14.306 9.833 -12.463 1.00 94.69 416 LYS A N 1
ATOM 3087 C CA . LYS A 1 416 ? 14.784 8.973 -11.374 1.00 94.69 416 LYS A CA 1
ATOM 3088 C C . LYS A 1 416 ? 13.782 8.977 -10.223 1.00 94.69 416 LYS A C 1
ATOM 3090 O O . LYS A 1 416 ? 13.115 9.982 -9.981 1.00 94.69 416 LYS A O 1
ATOM 3095 N N . GLU A 1 417 ? 13.746 7.874 -9.490 1.00 91.88 417 GLU A N 1
ATOM 3096 C CA . GLU A 1 417 ? 12.796 7.572 -8.418 1.00 91.88 417 GLU A CA 1
ATOM 3097 C C . GLU A 1 417 ? 12.375 8.761 -7.541 1.00 91.88 417 GLU A C 1
ATOM 3099 O O . GLU A 1 417 ? 11.212 9.161 -7.540 1.00 91.88 417 GLU A O 1
ATOM 3104 N N . THR A 1 418 ? 13.322 9.354 -6.807 1.00 90.56 418 THR A N 1
ATOM 3105 C CA . THR A 1 418 ? 13.036 10.447 -5.869 1.00 90.56 418 THR A CA 1
ATOM 3106 C C . THR A 1 418 ? 12.432 11.653 -6.580 1.00 90.56 418 THR A C 1
ATOM 3108 O O . THR A 1 418 ? 11.535 12.304 -6.052 1.00 90.56 418 THR A O 1
ATOM 3111 N N . LYS A 1 419 ? 12.901 11.954 -7.796 1.00 93.62 419 LYS A N 1
ATOM 3112 C CA . LYS A 1 419 ? 12.375 13.063 -8.594 1.00 93.62 419 LYS A CA 1
ATOM 3113 C C . LYS A 1 419 ? 10.942 12.775 -9.031 1.00 93.62 419 LYS A C 1
ATOM 3115 O O . LYS A 1 419 ? 10.100 13.655 -8.893 1.00 93.62 419 LYS A O 1
ATOM 3120 N N . PHE A 1 420 ? 10.678 11.554 -9.493 1.00 95.38 420 PHE A N 1
ATOM 3121 C CA . PHE A 1 420 ? 9.355 11.120 -9.928 1.00 95.38 420 PHE A CA 1
ATOM 3122 C C . PHE A 1 420 ? 8.330 11.218 -8.792 1.00 95.38 420 PHE A C 1
ATOM 3124 O O . PHE A 1 420 ? 7.379 11.987 -8.908 1.00 95.38 420 PHE A O 1
ATOM 3131 N N . PHE A 1 421 ? 8.554 10.537 -7.662 1.00 95.00 421 PHE A N 1
ATOM 3132 C CA . PHE A 1 421 ? 7.597 10.544 -6.547 1.00 95.00 421 PHE A CA 1
ATOM 3133 C C . PHE A 1 421 ? 7.389 11.946 -5.962 1.00 95.00 421 PHE A C 1
ATOM 3135 O O . PHE A 1 421 ? 6.251 12.351 -5.733 1.00 95.00 421 PHE A O 1
ATOM 3142 N N . ASN A 1 422 ? 8.454 12.741 -5.803 1.00 93.44 422 ASN A N 1
ATOM 3143 C CA . ASN A 1 422 ? 8.317 14.123 -5.336 1.00 93.44 422 ASN A CA 1
ATOM 3144 C C . ASN A 1 422 ? 7.496 14.979 -6.307 1.00 93.44 422 ASN A C 1
ATOM 3146 O O . ASN A 1 422 ? 6.721 15.840 -5.875 1.00 93.44 422 ASN A O 1
ATOM 3150 N N . LYS A 1 423 ? 7.663 14.767 -7.617 1.00 95.69 423 LYS A N 1
ATOM 3151 C CA . LYS A 1 423 ? 6.924 15.510 -8.635 1.00 95.69 423 LYS A CA 1
ATOM 3152 C C . LYS A 1 423 ? 5.461 15.082 -8.687 1.00 95.69 423 LYS A C 1
ATOM 3154 O O . LYS A 1 423 ? 4.619 15.973 -8.713 1.00 95.69 423 LYS A O 1
ATOM 3159 N N . VAL A 1 424 ? 5.155 13.786 -8.590 1.00 96.31 424 VAL A N 1
ATOM 3160 C CA . VAL A 1 424 ? 3.778 13.275 -8.450 1.00 96.31 424 VAL A CA 1
ATOM 3161 C C . VAL A 1 424 ? 3.089 13.917 -7.242 1.00 96.31 424 VAL A C 1
ATOM 3163 O O . VAL A 1 424 ? 2.030 14.518 -7.400 1.00 96.31 424 VAL A O 1
ATOM 3166 N N . SER A 1 425 ? 3.720 13.904 -6.063 1.00 95.38 425 SER A N 1
ATOM 3167 C CA . SER A 1 425 ? 3.176 14.554 -4.859 1.00 95.38 425 SER A CA 1
ATOM 3168 C C . SER A 1 425 ? 2.954 16.058 -5.049 1.00 95.38 425 SER A C 1
ATOM 3170 O O . SER A 1 425 ? 1.934 16.601 -4.628 1.00 95.38 425 SER A O 1
ATOM 3172 N N . SER A 1 426 ? 3.882 16.743 -5.724 1.00 95.25 426 SER A N 1
ATOM 3173 C CA . SER A 1 426 ? 3.768 18.183 -5.989 1.00 95.25 426 SER A CA 1
ATOM 3174 C C . SER A 1 426 ? 2.635 18.507 -6.968 1.00 95.25 426 SER A C 1
ATOM 3176 O O . SER A 1 426 ? 1.906 19.474 -6.757 1.00 95.25 426 SER A O 1
ATOM 3178 N N . VAL A 1 427 ? 2.467 17.702 -8.024 1.00 96.31 427 VAL A N 1
ATOM 3179 C CA . VAL A 1 427 ? 1.360 17.848 -8.982 1.00 96.31 427 VAL A CA 1
ATOM 3180 C C . VAL A 1 427 ? 0.028 17.557 -8.299 1.00 96.31 427 VAL A C 1
ATOM 3182 O O . VAL A 1 427 ? -0.899 18.345 -8.455 1.00 96.31 427 VAL A O 1
ATOM 3185 N N . SER A 1 428 ? -0.045 16.510 -7.473 1.00 96.38 428 SER A N 1
ATOM 3186 C CA . SER A 1 428 ? -1.229 16.184 -6.673 1.00 96.38 428 SER A CA 1
ATOM 3187 C C . SER A 1 428 ? -1.641 17.351 -5.769 1.00 96.38 428 SER A C 1
ATOM 3189 O O . SER A 1 428 ? -2.803 17.749 -5.757 1.00 96.38 428 SER A O 1
ATOM 3191 N N . GLN A 1 429 ? -0.688 17.969 -5.062 1.00 95.44 429 GLN A N 1
ATOM 3192 C CA . GLN A 1 429 ? -0.965 19.131 -4.212 1.00 95.44 429 GLN A CA 1
ATOM 3193 C C . GLN A 1 429 ? -1.417 20.359 -5.014 1.00 95.44 429 GLN A C 1
ATOM 3195 O O . GLN A 1 429 ? -2.338 21.067 -4.594 1.00 95.44 429 GLN A O 1
ATOM 3200 N N . ALA A 1 430 ? -0.775 20.629 -6.154 1.00 96.06 430 ALA A N 1
ATOM 3201 C CA . ALA A 1 430 ? -1.168 21.723 -7.037 1.00 96.06 430 ALA A CA 1
ATOM 3202 C C . ALA A 1 430 ? -2.589 21.506 -7.576 1.00 96.06 430 ALA A C 1
ATOM 3204 O O . ALA A 1 430 ? -3.405 22.422 -7.532 1.00 96.06 430 ALA A O 1
ATOM 3205 N N . TYR A 1 431 ? -2.906 20.282 -8.002 1.00 96.50 431 TYR A N 1
ATOM 3206 C CA . TYR A 1 431 ? -4.231 19.892 -8.469 1.00 96.50 431 TYR A CA 1
ATOM 3207 C C . TYR A 1 431 ? -5.299 20.077 -7.385 1.00 96.50 431 TYR A C 1
ATOM 3209 O O . TYR A 1 431 ? -6.278 20.779 -7.626 1.00 96.50 431 TYR A O 1
ATOM 3217 N N . MET A 1 432 ? -5.077 19.556 -6.170 1.00 95.31 432 MET A N 1
ATOM 3218 C CA . MET A 1 432 ? -6.001 19.746 -5.042 1.00 95.31 432 MET A CA 1
ATOM 3219 C C . MET A 1 432 ? -6.267 21.221 -4.751 1.00 95.31 432 MET A C 1
ATOM 3221 O O . MET A 1 432 ? -7.410 21.632 -4.582 1.00 95.31 432 MET A O 1
ATOM 3225 N N . THR A 1 433 ? -5.201 22.024 -4.717 1.00 94.50 433 THR A N 1
ATOM 3226 C CA . THR A 1 433 ? -5.294 23.454 -4.402 1.00 94.50 433 THR A CA 1
ATOM 3227 C C . THR A 1 433 ? -6.093 24.202 -5.468 1.00 94.50 433 THR A C 1
ATOM 3229 O O . THR A 1 433 ? -6.963 25.000 -5.127 1.00 94.50 433 THR A O 1
ATOM 3232 N N . THR A 1 434 ? -5.824 23.928 -6.747 1.00 95.00 434 THR A N 1
ATOM 3233 C CA . THR A 1 434 ? -6.519 24.553 -7.881 1.00 95.00 434 THR A CA 1
ATOM 3234 C C . THR A 1 434 ? -7.992 24.154 -7.932 1.00 95.00 434 THR A C 1
ATOM 3236 O O . THR A 1 434 ? -8.843 25.008 -8.162 1.00 95.00 434 THR A O 1
ATOM 3239 N N . MET A 1 435 ? -8.301 22.884 -7.661 1.00 94.62 435 MET A N 1
ATOM 3240 C CA . MET A 1 435 ? -9.663 22.345 -7.727 1.00 94.62 435 MET A CA 1
ATOM 3241 C C . MET A 1 435 ? -10.468 22.524 -6.428 1.00 94.62 435 MET A C 1
ATOM 3243 O O . MET A 1 435 ? -11.656 22.216 -6.392 1.00 94.62 435 MET A O 1
ATOM 3247 N N . GLY A 1 436 ? -9.846 23.019 -5.352 1.00 92.75 436 GLY A N 1
ATOM 3248 C CA . GLY A 1 436 ? -10.490 23.145 -4.042 1.00 92.75 436 GLY A CA 1
ATOM 3249 C C . GLY A 1 436 ? -10.832 21.800 -3.389 1.00 92.75 436 GLY A C 1
ATOM 3250 O O . GLY A 1 436 ? -11.789 21.725 -2.621 1.00 92.75 436 GLY A O 1
ATOM 3251 N N . LEU A 1 437 ? -10.066 20.753 -3.704 1.00 92.31 437 LEU A N 1
ATOM 3252 C CA . LEU A 1 437 ? -10.246 19.393 -3.195 1.00 92.31 437 LEU A CA 1
ATOM 3253 C C . LEU A 1 437 ? -9.459 19.186 -1.897 1.00 92.31 437 LEU A C 1
ATOM 3255 O O . LEU A 1 437 ? -8.419 19.811 -1.674 1.00 92.31 437 LEU A O 1
ATOM 3259 N N . ASN A 1 438 ? -9.937 18.278 -1.050 1.00 90.00 438 ASN A N 1
ATOM 3260 C CA . ASN A 1 438 ? -9.189 17.774 0.104 1.00 90.00 438 ASN A CA 1
ATOM 3261 C C . ASN A 1 438 ? -8.715 16.324 -0.118 1.00 90.00 438 ASN A C 1
ATOM 3263 O O . ASN A 1 438 ? -9.015 15.694 -1.132 1.00 90.00 438 ASN A O 1
ATOM 3267 N N . ASP A 1 439 ? -7.999 15.781 0.866 1.00 89.94 439 ASP A N 1
ATOM 3268 C CA . ASP A 1 439 ? -7.468 14.415 0.842 1.00 89.94 439 ASP A CA 1
ATOM 3269 C C . ASP A 1 439 ? -8.546 13.331 0.626 1.00 89.94 439 ASP A C 1
ATOM 3271 O O . ASP A 1 439 ? -8.287 12.304 -0.002 1.00 89.94 439 ASP A O 1
ATOM 3275 N N . PHE A 1 440 ? -9.769 13.541 1.128 1.00 90.44 440 PHE A N 1
ATOM 3276 C CA . PHE A 1 440 ? -10.884 12.611 0.921 1.00 90.44 440 PHE A CA 1
ATOM 3277 C C . PHE A 1 440 ? -11.400 12.664 -0.510 1.00 90.44 440 PHE A C 1
ATOM 3279 O O . PHE A 1 440 ? -11.723 11.627 -1.081 1.00 90.44 440 PHE A O 1
ATOM 3286 N N . ASP A 1 441 ? -11.470 13.854 -1.099 1.00 91.62 441 ASP A N 1
ATOM 3287 C CA . ASP A 1 441 ? -11.898 14.000 -2.487 1.00 91.62 441 ASP A CA 1
ATOM 3288 C C . ASP A 1 441 ? -10.847 13.381 -3.423 1.00 91.62 441 ASP A C 1
ATOM 3290 O O . ASP A 1 441 ? -11.198 12.631 -4.329 1.00 91.62 441 ASP A O 1
ATOM 3294 N N . MET A 1 442 ? -9.552 13.558 -3.129 1.00 92.50 442 MET A N 1
ATOM 3295 C CA . MET A 1 442 ? -8.471 12.871 -3.849 1.00 92.50 442 MET A CA 1
ATOM 3296 C C . MET A 1 442 ? -8.580 11.349 -3.793 1.00 92.50 442 MET A C 1
ATOM 3298 O O . MET A 1 442 ? -8.421 10.691 -4.822 1.00 92.50 442 MET A O 1
ATOM 3302 N N . ARG A 1 443 ? -8.888 10.785 -2.617 1.00 91.38 443 ARG A N 1
ATOM 3303 C CA . ARG A 1 443 ? -9.121 9.342 -2.453 1.00 91.38 443 ARG A CA 1
ATOM 3304 C C . ARG A 1 443 ? -10.226 8.835 -3.376 1.00 91.38 443 ARG A C 1
ATOM 3306 O O . ARG A 1 443 ? -10.110 7.738 -3.919 1.00 91.38 443 ARG A O 1
ATOM 3313 N N . LEU A 1 444 ? -11.298 9.614 -3.514 1.00 90.56 444 LEU A N 1
ATOM 3314 C CA . LEU A 1 444 ? -12.491 9.237 -4.268 1.00 90.56 444 LEU A CA 1
ATOM 3315 C C . LEU A 1 444 ? -12.318 9.451 -5.776 1.00 90.56 444 LEU A C 1
ATOM 3317 O O . LEU A 1 444 ? -12.711 8.593 -6.563 1.00 90.56 444 LEU A O 1
ATOM 3321 N N . GLU A 1 445 ? -11.735 10.577 -6.181 1.00 92.44 445 GLU A N 1
ATOM 3322 C CA . GLU A 1 445 ? -11.669 11.004 -7.582 1.00 92.44 445 GLU A CA 1
ATOM 3323 C C . GLU A 1 445 ? -10.400 10.513 -8.294 1.00 92.44 445 GLU A C 1
ATOM 3325 O O . GLU A 1 445 ? -10.440 10.158 -9.472 1.00 92.44 445 GLU A O 1
ATOM 3330 N N . MET A 1 446 ? -9.277 10.445 -7.574 1.00 95.69 446 MET A N 1
ATOM 3331 C CA . MET A 1 446 ? -7.941 10.153 -8.111 1.00 95.69 446 MET A CA 1
ATOM 3332 C C . MET A 1 446 ? -7.258 9.013 -7.340 1.00 95.69 446 MET A C 1
ATOM 3334 O O . MET A 1 446 ? -6.064 9.067 -7.033 1.00 95.69 446 MET A O 1
ATOM 3338 N N . ARG A 1 447 ? -8.035 7.966 -7.030 1.00 93.94 447 ARG A N 1
ATOM 3339 C CA . ARG A 1 447 ? -7.667 6.832 -6.163 1.00 93.94 447 ARG A CA 1
ATOM 3340 C C . ARG A 1 447 ? -6.293 6.222 -6.456 1.00 93.94 447 ARG A C 1
ATOM 3342 O O . ARG A 1 447 ? -5.555 5.905 -5.526 1.00 93.94 447 ARG A O 1
ATOM 3349 N N . ASN A 1 448 ? -5.939 6.050 -7.729 1.00 96.25 448 ASN A N 1
ATOM 3350 C CA . ASN A 1 448 ? -4.694 5.381 -8.110 1.00 96.25 448 ASN A CA 1
ATOM 3351 C C . ASN A 1 448 ? -3.486 6.313 -7.945 1.00 96.25 448 ASN A C 1
ATOM 3353 O O . ASN A 1 448 ? -2.422 5.867 -7.516 1.00 96.25 448 ASN A O 1
ATOM 3357 N N . VAL A 1 449 ? -3.651 7.614 -8.209 1.00 96.94 449 VAL A N 1
ATOM 3358 C CA . VAL A 1 449 ? -2.595 8.612 -7.961 1.00 96.94 449 VAL A CA 1
ATOM 3359 C C . VAL A 1 449 ? -2.381 8.813 -6.468 1.00 96.94 449 VAL A C 1
ATOM 3361 O O . VAL A 1 449 ? -1.245 8.863 -6.008 1.00 96.94 449 VAL A O 1
ATOM 3364 N N . ASP A 1 450 ? -3.460 8.863 -5.696 1.00 95.62 450 ASP A N 1
ATOM 3365 C CA . ASP A 1 450 ? -3.414 8.903 -4.236 1.00 95.62 450 ASP A CA 1
ATOM 3366 C C . ASP A 1 450 ? -2.655 7.676 -3.664 1.00 95.62 450 ASP A C 1
ATOM 3368 O O . ASP A 1 450 ? -1.740 7.828 -2.848 1.00 95.62 450 ASP A O 1
ATOM 3372 N N . ALA A 1 451 ? -2.900 6.471 -4.195 1.00 95.00 451 ALA A N 1
ATOM 3373 C CA . ALA A 1 451 ? -2.124 5.271 -3.859 1.00 95.00 451 ALA A CA 1
ATOM 3374 C C . ALA A 1 451 ? -0.656 5.312 -4.316 1.00 95.00 451 ALA A C 1
ATOM 3376 O O . ALA A 1 451 ? 0.202 4.669 -3.700 1.00 95.00 451 ALA A O 1
ATOM 3377 N N . LEU A 1 452 ? -0.341 6.056 -5.378 1.00 96.25 452 LEU A N 1
ATOM 3378 C CA . LEU A 1 452 ? 1.027 6.266 -5.849 1.00 96.25 452 LEU A CA 1
ATOM 3379 C C . LEU A 1 452 ? 1.806 7.234 -4.953 1.00 96.25 452 LEU A C 1
ATOM 3381 O O . LEU A 1 452 ? 2.970 6.975 -4.645 1.00 96.25 452 LEU A O 1
ATOM 3385 N N . VAL A 1 453 ? 1.166 8.322 -4.518 1.00 95.06 453 VAL A N 1
ATOM 3386 C CA . VAL A 1 453 ? 1.741 9.289 -3.571 1.00 95.06 453 VAL A CA 1
ATOM 3387 C C . VAL A 1 453 ? 2.096 8.589 -2.262 1.00 95.06 453 VAL A C 1
ATOM 3389 O O . VAL A 1 453 ? 3.213 8.737 -1.761 1.00 95.06 453 VAL A O 1
ATOM 3392 N N . GLU A 1 454 ? 1.190 7.762 -1.739 1.00 92.81 454 GLU A N 1
ATOM 3393 C CA . GLU A 1 454 ? 1.459 6.976 -0.535 1.00 92.81 454 GLU A CA 1
ATOM 3394 C C . GLU A 1 454 ? 2.565 5.940 -0.717 1.00 92.81 454 GLU A C 1
ATOM 3396 O O . GLU A 1 454 ? 3.369 5.758 0.192 1.00 92.81 454 GLU A O 1
ATOM 3401 N N . LEU A 1 455 ? 2.660 5.293 -1.879 1.00 93.31 455 LEU A N 1
ATOM 3402 C CA . LEU A 1 455 ? 3.770 4.385 -2.166 1.00 93.31 455 LEU A CA 1
ATOM 3403 C C . LEU A 1 455 ? 5.119 5.123 -2.144 1.00 93.31 455 LEU A C 1
ATOM 3405 O O . LEU A 1 455 ? 6.080 4.624 -1.560 1.00 93.31 455 LEU A O 1
ATOM 3409 N N . GLY A 1 456 ? 5.195 6.323 -2.727 1.00 92.94 456 GLY A N 1
ATOM 3410 C CA . GLY A 1 456 ? 6.399 7.157 -2.648 1.00 92.94 456 GLY A CA 1
ATOM 3411 C C . GLY A 1 456 ? 6.772 7.511 -1.203 1.00 92.94 456 GLY A C 1
ATOM 3412 O O . GLY A 1 456 ? 7.952 7.505 -0.834 1.00 92.94 456 GLY A O 1
ATOM 3413 N N . LEU A 1 457 ? 5.763 7.761 -0.365 1.00 89.12 457 LEU A N 1
ATOM 3414 C CA . LEU A 1 457 ? 5.943 8.020 1.060 1.00 89.12 457 LEU A CA 1
ATOM 3415 C C . LEU A 1 457 ? 6.442 6.784 1.815 1.00 89.12 457 LEU A C 1
ATOM 3417 O O . LEU A 1 457 ? 7.430 6.872 2.539 1.00 89.12 457 LEU A O 1
ATOM 3421 N N . ASP A 1 458 ? 5.799 5.634 1.616 1.00 88.88 458 ASP A N 1
ATOM 3422 C CA . ASP A 1 458 ? 6.160 4.358 2.239 1.00 88.88 458 ASP A CA 1
ATOM 3423 C C . ASP A 1 458 ? 7.614 3.985 1.919 1.00 88.88 458 ASP A C 1
ATOM 3425 O O . ASP A 1 458 ? 8.399 3.700 2.822 1.00 88.88 458 ASP A O 1
ATOM 3429 N N . ARG A 1 459 ? 8.023 4.119 0.652 1.00 87.31 459 ARG A N 1
ATOM 3430 C CA . ARG A 1 459 ? 9.417 3.898 0.230 1.00 87.31 459 ARG A CA 1
ATOM 3431 C C . ARG A 1 459 ? 10.420 4.808 0.925 1.00 87.31 459 ARG A C 1
ATOM 3433 O O . ARG A 1 459 ? 11.537 4.387 1.204 1.00 87.31 459 ARG A O 1
ATOM 3440 N N . THR A 1 460 ? 10.034 6.051 1.187 1.00 85.56 460 THR A N 1
ATOM 3441 C CA . THR A 1 460 ? 10.905 7.020 1.862 1.00 85.56 460 THR A CA 1
ATOM 3442 C C . THR A 1 460 ? 11.019 6.726 3.359 1.00 85.56 460 THR A C 1
ATOM 3444 O O . THR A 1 460 ? 12.056 6.991 3.965 1.00 85.56 460 THR A O 1
ATOM 3447 N N . LEU A 1 461 ? 9.953 6.198 3.964 1.00 84.38 461 LEU A N 1
ATOM 3448 C CA . LEU A 1 461 ? 9.851 5.993 5.407 1.00 84.38 461 LEU A CA 1
ATOM 3449 C C . LEU A 1 461 ? 10.354 4.631 5.884 1.00 84.38 461 LEU A C 1
ATOM 3451 O O . LEU A 1 461 ? 10.843 4.539 7.008 1.00 84.38 461 LEU A O 1
ATOM 3455 N N . ASN A 1 462 ? 10.200 3.587 5.073 1.00 82.62 462 ASN A N 1
ATOM 3456 C CA . ASN A 1 462 ? 10.391 2.210 5.508 1.00 82.62 462 ASN A CA 1
ATOM 3457 C C . ASN A 1 462 ? 11.458 1.512 4.672 1.00 82.62 462 ASN A C 1
ATOM 3459 O O . ASN A 1 462 ? 11.346 1.429 3.445 1.00 82.62 462 ASN A O 1
ATOM 3463 N N . ALA A 1 463 ? 12.442 0.911 5.344 1.00 83.69 463 ALA A N 1
ATOM 3464 C CA . ALA A 1 463 ? 13.335 -0.028 4.683 1.00 83.69 463 ALA A CA 1
ATOM 3465 C C . ALA A 1 463 ? 12.552 -1.246 4.161 1.00 83.69 463 ALA A C 1
ATOM 3467 O O . ALA A 1 463 ? 11.400 -1.496 4.542 1.00 83.69 463 ALA A O 1
ATOM 3468 N N . ALA A 1 464 ? 13.175 -2.000 3.253 1.00 80.75 464 ALA A N 1
ATOM 3469 C CA . ALA A 1 464 ? 12.594 -3.226 2.724 1.00 80.75 464 ALA A CA 1
ATOM 3470 C C . ALA A 1 464 ? 12.161 -4.150 3.873 1.00 80.75 464 ALA A C 1
ATOM 3472 O O . ALA A 1 464 ? 12.901 -4.346 4.832 1.00 80.75 464 ALA A O 1
ATOM 3473 N N . TYR A 1 465 ? 10.940 -4.678 3.773 1.00 83.19 465 TYR A N 1
ATOM 3474 C CA . TYR A 1 465 ? 10.358 -5.637 4.716 1.00 83.19 465 TYR A CA 1
ATOM 3475 C C . TYR A 1 465 ? 10.150 -5.144 6.161 1.00 83.19 465 TYR A C 1
ATOM 3477 O O . TYR A 1 465 ? 9.623 -5.901 6.968 1.00 83.19 465 TYR A O 1
ATOM 3485 N N . GLU A 1 466 ? 10.458 -3.891 6.516 1.00 87.19 466 GLU A N 1
ATOM 3486 C CA . GLU A 1 466 ? 10.267 -3.376 7.889 1.00 87.19 466 GLU A CA 1
ATOM 3487 C C . GLU A 1 466 ? 8.852 -2.840 8.165 1.00 87.19 466 GLU A C 1
ATOM 3489 O O . GLU A 1 466 ? 8.412 -2.802 9.313 1.00 87.19 466 GLU A O 1
ATOM 3494 N N . ARG A 1 467 ? 8.113 -2.468 7.115 1.00 89.44 467 ARG A N 1
ATOM 3495 C CA . ARG A 1 467 ? 6.753 -1.905 7.204 1.00 89.44 467 ARG A CA 1
ATOM 3496 C C . ARG A 1 467 ? 5.752 -2.841 7.865 1.00 89.44 467 ARG A C 1
ATOM 3498 O O . ARG A 1 467 ? 5.869 -4.061 7.746 1.00 89.44 467 ARG A O 1
ATOM 3505 N N . SER A 1 468 ? 4.723 -2.274 8.490 1.00 92.81 468 SER A N 1
ATOM 3506 C CA . SER A 1 468 ? 3.665 -3.089 9.076 1.00 92.81 468 SER A CA 1
ATOM 3507 C C . SER A 1 468 ? 2.890 -3.883 8.019 1.00 92.81 468 SER A C 1
ATOM 3509 O O . SER A 1 468 ? 2.677 -3.436 6.883 1.00 92.81 468 SER A O 1
ATOM 3511 N N . VAL A 1 469 ? 2.420 -5.061 8.413 1.00 95.25 469 VAL A N 1
ATOM 3512 C CA . VAL A 1 469 ? 1.511 -5.881 7.614 1.00 95.25 469 VAL A CA 1
ATOM 3513 C C . VAL A 1 469 ? 0.231 -5.103 7.301 1.00 95.25 469 VAL A C 1
ATOM 3515 O O . VAL A 1 469 ? -0.241 -5.136 6.169 1.00 95.25 469 VAL A O 1
ATOM 3518 N N . PHE A 1 470 ? -0.291 -4.331 8.258 1.00 95.62 470 PHE A N 1
ATOM 3519 C CA . PHE A 1 470 ? -1.460 -3.478 8.049 1.00 95.62 470 PHE A CA 1
ATOM 3520 C C . PHE A 1 470 ? -1.249 -2.415 6.966 1.00 95.62 470 PHE A C 1
ATOM 3522 O O . PHE A 1 470 ? -2.096 -2.272 6.089 1.00 95.62 470 PHE A O 1
ATOM 3529 N N . THR A 1 471 ? -0.108 -1.721 6.974 1.00 92.69 471 THR A N 1
ATOM 3530 C CA . THR A 1 471 ? 0.257 -0.750 5.926 1.00 92.69 471 THR A CA 1
ATOM 3531 C C . THR A 1 471 ? 0.326 -1.419 4.554 1.00 92.69 471 THR A C 1
ATOM 3533 O O . THR A 1 471 ? -0.142 -0.849 3.567 1.00 92.69 471 THR A O 1
ATOM 3536 N N . SER A 1 472 ? 0.852 -2.646 4.502 1.00 93.56 472 SER A N 1
ATOM 3537 C CA . SER A 1 472 ? 0.927 -3.425 3.263 1.00 93.56 472 SER A CA 1
ATOM 3538 C C . SER A 1 472 ? -0.466 -3.799 2.750 1.00 93.56 472 SER A C 1
ATOM 3540 O O . SER A 1 472 ? -0.759 -3.557 1.583 1.00 93.56 472 SER A O 1
ATOM 3542 N N . MET A 1 473 ? -1.351 -4.309 3.616 1.00 94.75 473 MET A N 1
ATOM 3543 C CA . MET A 1 473 ? -2.746 -4.615 3.256 1.00 94.75 473 MET A CA 1
ATOM 3544 C C . MET A 1 473 ? -3.469 -3.362 2.734 1.00 94.75 473 MET A C 1
ATOM 3546 O O . MET A 1 473 ? -3.927 -3.353 1.596 1.00 94.75 473 MET A O 1
ATOM 3550 N N . ALA A 1 474 ? -3.456 -2.263 3.497 1.00 93.19 474 ALA A N 1
ATOM 3551 C CA . ALA A 1 474 ? -4.124 -1.008 3.131 1.00 93.19 474 ALA A CA 1
ATOM 3552 C C . ALA A 1 474 ? -3.612 -0.400 1.807 1.00 93.19 474 ALA A C 1
ATOM 3554 O O . ALA A 1 474 ? -4.355 0.262 1.074 1.00 93.19 474 ALA A O 1
ATOM 3555 N N . SER A 1 475 ? -2.336 -0.616 1.479 1.00 91.81 475 SER A N 1
ATOM 3556 C CA . SER A 1 475 ? -1.750 -0.176 0.209 1.00 91.81 475 SER A CA 1
ATOM 3557 C C . SER A 1 475 ? -2.172 -1.047 -0.971 1.00 91.81 475 SER A C 1
ATOM 3559 O O . SER A 1 475 ? -2.365 -0.529 -2.073 1.00 91.81 475 SER A O 1
ATOM 3561 N N . LEU A 1 476 ? -2.325 -2.354 -0.752 1.00 92.81 476 LEU A N 1
ATOM 3562 C CA . LEU A 1 476 ? -2.727 -3.319 -1.774 1.00 92.81 476 LEU A CA 1
ATOM 3563 C C . LEU A 1 476 ? -4.233 -3.255 -2.073 1.00 92.81 476 LEU A C 1
ATOM 3565 O O . LEU A 1 476 ? -4.610 -3.364 -3.236 1.00 92.81 476 LEU A O 1
ATOM 3569 N N . ASP A 1 477 ? -5.082 -2.974 -1.081 1.00 92.25 477 ASP A N 1
ATOM 3570 C CA . ASP A 1 477 ? -6.551 -2.888 -1.228 1.00 92.25 477 ASP A CA 1
ATOM 3571 C C . ASP A 1 477 ? -7.037 -1.800 -2.204 1.00 92.25 477 ASP A C 1
ATOM 3573 O O . ASP A 1 477 ? -8.195 -1.778 -2.647 1.00 92.25 477 ASP A O 1
ATOM 3577 N N . ARG A 1 478 ? -6.161 -0.847 -2.528 1.00 90.88 478 ARG A N 1
ATOM 3578 C CA . ARG A 1 478 ? -6.444 0.241 -3.473 1.00 90.88 478 ARG A CA 1
ATOM 3579 C C . ARG A 1 478 ? -6.043 -0.075 -4.903 1.00 90.88 478 ARG A C 1
ATOM 3581 O O . ARG A 1 478 ? -6.279 0.747 -5.781 1.00 90.88 478 ARG A O 1
ATOM 3588 N N . ARG A 1 479 ? -5.444 -1.238 -5.136 1.00 92.94 479 ARG A N 1
ATOM 3589 C CA . ARG A 1 479 ? -4.865 -1.620 -6.419 1.00 92.94 479 ARG A CA 1
ATOM 3590 C C . ARG A 1 479 ? -5.722 -2.677 -7.095 1.00 92.94 479 ARG A C 1
ATOM 3592 O O . ARG A 1 479 ? -6.455 -3.425 -6.455 1.00 92.94 479 ARG A O 1
ATOM 3599 N N . PHE A 1 480 ? -5.632 -2.732 -8.412 1.00 92.31 480 PHE A N 1
ATOM 3600 C CA . PHE A 1 480 ? -6.251 -3.768 -9.210 1.00 92.31 480 PHE A CA 1
ATOM 3601 C C . PHE A 1 480 ? -5.566 -5.120 -8.999 1.00 92.31 480 PHE A C 1
ATOM 3603 O O . PHE A 1 480 ? -4.341 -5.245 -9.087 1.00 92.31 480 PHE A O 1
ATOM 3610 N N . VAL A 1 481 ? -6.393 -6.143 -8.797 1.00 87.69 481 VAL A N 1
ATOM 3611 C CA . VAL A 1 481 ? -5.980 -7.511 -8.503 1.00 87.69 481 VAL A CA 1
ATOM 3612 C C . VAL A 1 481 ? -6.686 -8.459 -9.462 1.00 87.69 481 VAL A C 1
ATOM 3614 O O . VAL A 1 481 ? -7.907 -8.574 -9.440 1.00 87.69 481 VAL A O 1
ATOM 3617 N N . GLU A 1 482 ? -5.921 -9.169 -10.288 1.00 86.19 482 GLU A N 1
ATOM 3618 C CA . GLU A 1 482 ? -6.478 -10.144 -11.241 1.00 86.19 482 GLU A CA 1
ATOM 3619 C C . GLU A 1 482 ? -7.013 -11.407 -10.558 1.00 86.19 482 GLU A C 1
ATOM 3621 O O . GLU A 1 482 ? -7.965 -12.024 -11.028 1.00 86.19 482 GLU A O 1
ATOM 3626 N N . SER A 1 483 ? -6.367 -11.833 -9.469 1.00 87.38 483 SER A N 1
ATOM 3627 C CA . SER A 1 483 ? -6.744 -13.033 -8.728 1.00 87.38 483 SER A CA 1
ATOM 3628 C C . SER A 1 483 ? -6.351 -12.940 -7.259 1.00 87.38 483 SER A C 1
ATOM 3630 O O . SER A 1 483 ? -5.363 -12.299 -6.903 1.00 87.38 483 SER A O 1
ATOM 3632 N N . GLU A 1 484 ? -7.071 -13.667 -6.410 1.00 86.38 484 GLU A N 1
ATOM 3633 C CA . GLU A 1 484 ? -6.767 -13.804 -4.980 1.00 86.38 484 GLU A CA 1
ATOM 3634 C C . GLU A 1 484 ? -5.322 -14.280 -4.728 1.00 86.38 484 GLU A C 1
ATOM 3636 O O . GLU A 1 484 ? -4.644 -13.834 -3.804 1.00 86.38 484 GLU A O 1
ATOM 3641 N N . GLY A 1 485 ? -4.795 -15.134 -5.613 1.00 87.12 485 GLY A N 1
ATOM 3642 C CA . GLY A 1 485 ? -3.402 -15.573 -5.556 1.00 87.12 485 GLY A CA 1
ATOM 3643 C C . GLY A 1 485 ? -2.402 -14.432 -5.757 1.00 87.12 485 GLY A C 1
ATOM 3644 O O . GLY A 1 485 ? -1.379 -14.404 -5.078 1.00 87.12 485 GLY A O 1
ATOM 3645 N N . ASN A 1 486 ? -2.698 -13.476 -6.641 1.00 87.31 486 ASN A N 1
ATOM 3646 C CA . ASN A 1 486 ? -1.847 -12.302 -6.846 1.00 87.31 486 ASN A CA 1
ATOM 3647 C C . ASN A 1 486 ? -1.891 -11.370 -5.631 1.00 87.31 486 ASN A C 1
ATOM 3649 O O . ASN A 1 486 ? -0.856 -10.808 -5.277 1.00 87.31 486 ASN A O 1
ATOM 3653 N N . PHE A 1 487 ? -3.043 -11.259 -4.953 1.00 90.56 487 PHE A N 1
ATOM 3654 C CA . PHE A 1 487 ? -3.128 -10.530 -3.684 1.00 90.56 487 PHE A CA 1
ATOM 3655 C C . PHE A 1 487 ? -2.183 -11.109 -2.643 1.00 90.56 487 PHE A C 1
ATOM 3657 O O . PHE A 1 487 ? -1.346 -10.393 -2.092 1.00 90.56 487 PHE A O 1
ATOM 3664 N N . PHE A 1 488 ? -2.262 -12.424 -2.437 1.00 91.06 488 PHE A N 1
ATOM 3665 C CA . PHE A 1 488 ? -1.354 -13.129 -1.545 1.00 91.06 488 PHE A CA 1
ATOM 3666 C C . PHE A 1 488 ? 0.119 -12.869 -1.898 1.00 91.06 488 PHE A C 1
ATOM 3668 O O . PHE A 1 488 ? 0.896 -12.501 -1.022 1.00 91.06 488 PHE A O 1
ATOM 3675 N N . TRP A 1 489 ? 0.512 -13.011 -3.168 1.00 87.56 489 TRP A N 1
ATOM 3676 C CA . TRP A 1 489 ? 1.909 -12.829 -3.577 1.00 87.56 489 TRP A CA 1
ATOM 3677 C C . TRP A 1 489 ? 2.410 -11.396 -3.440 1.00 87.56 489 TRP A C 1
ATOM 3679 O O . TRP A 1 489 ? 3.589 -11.203 -3.130 1.00 87.56 489 TRP A O 1
ATOM 3689 N N . GLY A 1 490 ? 1.534 -10.417 -3.684 1.00 89.44 490 GLY A N 1
ATOM 3690 C CA . GLY A 1 490 ? 1.799 -9.003 -3.444 1.00 89.44 490 GLY A CA 1
ATOM 3691 C C . GLY A 1 490 ? 2.045 -8.729 -1.964 1.00 89.44 490 GLY A C 1
ATOM 3692 O O . GLY A 1 490 ? 3.032 -8.088 -1.613 1.00 89.44 490 GLY A O 1
ATOM 3693 N N . LEU A 1 491 ? 1.191 -9.280 -1.098 1.00 91.12 491 LEU A N 1
ATOM 3694 C CA . LEU A 1 491 ? 1.262 -9.091 0.347 1.00 91.12 491 LEU A CA 1
ATOM 3695 C C . LEU A 1 491 ? 2.452 -9.822 0.982 1.00 91.12 491 LEU A C 1
ATOM 3697 O O . LEU A 1 491 ? 3.211 -9.209 1.727 1.00 91.12 491 LEU A O 1
ATOM 3701 N N . TYR A 1 492 ? 2.656 -11.102 0.659 1.00 89.50 492 TYR A N 1
ATOM 3702 C CA . TYR A 1 492 ? 3.753 -11.913 1.196 1.00 89.50 492 TYR A CA 1
ATOM 3703 C C . TYR A 1 492 ? 5.115 -11.289 0.867 1.00 89.50 492 TYR A C 1
ATOM 3705 O O . TYR A 1 492 ? 5.917 -11.030 1.761 1.00 89.50 492 TYR A O 1
ATOM 3713 N N . GLY A 1 493 ? 5.329 -10.931 -0.404 1.00 85.75 493 GLY A N 1
ATOM 3714 C CA . GLY A 1 493 ? 6.583 -10.322 -0.851 1.00 85.75 493 GLY A CA 1
ATOM 3715 C C . GLY A 1 493 ? 6.816 -8.888 -0.366 1.00 85.75 493 GLY A C 1
ATOM 3716 O O . GLY A 1 493 ? 7.921 -8.381 -0.537 1.00 85.75 493 GLY A O 1
ATOM 3717 N N . ALA A 1 494 ? 5.811 -8.227 0.220 1.00 87.56 494 ALA A N 1
ATOM 3718 C CA . ALA A 1 494 ? 5.967 -6.905 0.828 1.00 87.56 494 ALA A CA 1
ATOM 3719 C C . ALA A 1 494 ? 6.479 -6.971 2.279 1.00 87.56 494 ALA A C 1
ATOM 3721 O O . ALA A 1 494 ? 7.057 -5.989 2.759 1.00 87.56 494 ALA A O 1
ATOM 3722 N N . ILE A 1 495 ? 6.274 -8.104 2.967 1.00 88.94 495 ILE A N 1
ATOM 3723 C CA . ILE A 1 495 ? 6.530 -8.245 4.408 1.00 88.94 495 ILE A CA 1
ATOM 3724 C C . ILE A 1 495 ? 7.723 -9.139 4.755 1.00 88.94 495 ILE A C 1
ATOM 3726 O O . ILE A 1 495 ? 8.222 -9.025 5.872 1.00 88.94 495 ILE A O 1
ATOM 3730 N N . THR A 1 496 ? 8.163 -10.010 3.843 1.00 86.50 496 THR A N 1
ATOM 3731 C CA . THR A 1 496 ? 9.292 -10.924 4.060 1.00 86.50 496 THR A CA 1
ATOM 3732 C C . THR A 1 496 ? 10.097 -11.148 2.777 1.00 86.50 496 THR A C 1
ATOM 3734 O O . THR A 1 496 ? 9.560 -11.055 1.671 1.00 86.50 496 THR A O 1
ATOM 3737 N N . GLU A 1 497 ? 11.387 -11.445 2.947 1.00 80.06 497 GLU A N 1
ATOM 3738 C CA . GLU A 1 497 ? 12.282 -11.977 1.909 1.00 80.06 497 GLU A CA 1
ATOM 3739 C C . GLU A 1 497 ? 12.344 -13.511 1.910 1.00 80.06 497 GLU A C 1
ATOM 3741 O O . GLU A 1 497 ? 12.989 -14.106 1.043 1.00 80.06 497 GLU A O 1
ATOM 3746 N N . ASP A 1 498 ? 11.683 -14.152 2.881 1.00 79.06 498 ASP A N 1
ATOM 3747 C CA . ASP A 1 498 ? 11.688 -15.599 3.031 1.00 79.06 498 ASP A CA 1
ATOM 3748 C C . ASP A 1 498 ? 11.166 -16.266 1.766 1.00 79.06 498 ASP A C 1
ATOM 3750 O O . ASP A 1 498 ? 10.042 -16.036 1.310 1.00 79.06 498 ASP A O 1
ATOM 3754 N N . LEU A 1 499 ? 11.978 -17.173 1.237 1.00 71.44 499 LEU A N 1
ATOM 3755 C CA . LEU A 1 499 ? 11.560 -18.004 0.130 1.00 71.44 499 LEU A CA 1
ATOM 3756 C C . LEU A 1 499 ? 10.571 -19.053 0.605 1.00 71.44 499 LEU A C 1
ATOM 3758 O O . LEU A 1 499 ? 10.697 -19.647 1.680 1.00 71.44 499 LEU A O 1
ATOM 3762 N N . ILE A 1 500 ? 9.596 -19.323 -0.250 1.00 68.94 500 ILE A N 1
ATOM 3763 C CA . ILE A 1 500 ? 8.736 -20.485 -0.119 1.00 68.94 500 ILE A CA 1
ATOM 3764 C C . ILE A 1 500 ? 9.485 -21.663 -0.747 1.00 68.94 500 ILE A C 1
ATOM 3766 O O . ILE A 1 500 ? 9.733 -21.637 -1.949 1.00 68.94 500 ILE A O 1
ATOM 3770 N N . PRO A 1 501 ? 9.909 -22.683 0.034 1.00 63.69 501 PRO A N 1
ATOM 3771 C CA . PRO A 1 501 ? 10.588 -23.835 -0.527 1.00 63.69 501 PRO A CA 1
ATOM 3772 C C . PRO A 1 501 ? 9.737 -24.477 -1.615 1.00 63.69 501 PRO A C 1
ATOM 3774 O O . PRO A 1 501 ? 8.573 -24.814 -1.384 1.00 63.69 501 PRO A O 1
ATOM 3777 N N . ALA A 1 502 ? 10.330 -24.653 -2.794 1.00 57.84 502 ALA A N 1
ATOM 3778 C CA . ALA A 1 502 ? 9.641 -25.231 -3.943 1.00 57.84 502 ALA A CA 1
ATOM 3779 C C . ALA A 1 502 ? 9.225 -26.694 -3.727 1.00 57.84 502 ALA A C 1
ATOM 3781 O O . ALA A 1 502 ? 8.335 -27.173 -4.423 1.00 57.84 502 ALA A O 1
ATOM 3782 N N . ASP A 1 503 ? 9.823 -27.390 -2.753 1.00 56.12 503 ASP A N 1
ATOM 3783 C CA . ASP A 1 503 ? 9.439 -28.742 -2.330 1.00 56.12 503 ASP A CA 1
ATOM 3784 C C . ASP A 1 503 ? 8.152 -28.767 -1.482 1.00 56.12 503 ASP A C 1
ATOM 3786 O O . ASP A 1 503 ? 7.597 -29.836 -1.220 1.00 56.12 503 ASP A O 1
ATOM 3790 N N . LYS A 1 504 ? 7.641 -27.595 -1.084 1.00 63.62 504 LYS A N 1
ATOM 3791 C CA . LYS A 1 504 ? 6.367 -27.415 -0.377 1.00 63.62 504 LYS A CA 1
ATOM 3792 C C . LYS A 1 504 ? 5.421 -26.505 -1.169 1.00 63.62 504 LYS A C 1
ATOM 3794 O O . LYS A 1 504 ? 5.031 -25.449 -0.660 1.00 63.62 504 LYS A O 1
ATOM 3799 N N . PRO A 1 505 ? 5.035 -26.884 -2.403 1.00 63.94 505 PRO A N 1
ATOM 3800 C CA . PRO A 1 505 ? 4.084 -26.099 -3.173 1.00 63.94 505 PRO A CA 1
ATOM 3801 C C . PRO A 1 505 ? 2.745 -26.058 -2.433 1.00 63.94 505 PRO A C 1
ATOM 3803 O O . PRO A 1 505 ? 2.229 -27.082 -1.986 1.00 63.94 505 PRO A O 1
ATOM 3806 N N . HIS A 1 506 ? 2.175 -24.864 -2.301 1.00 68.62 506 HIS A N 1
ATOM 3807 C CA . HIS A 1 506 ? 0.864 -24.699 -1.684 1.00 68.62 506 HIS A CA 1
ATOM 3808 C C . HIS A 1 506 ? -0.227 -25.239 -2.611 1.00 68.62 506 HIS A C 1
ATOM 3810 O O . HIS A 1 506 ? -0.394 -24.740 -3.727 1.00 68.62 506 HIS A O 1
ATOM 3816 N N . ALA A 1 507 ? -0.990 -26.224 -2.138 1.00 69.62 507 ALA A N 1
ATOM 3817 C CA . ALA A 1 507 ? -2.096 -26.814 -2.881 1.00 69.62 507 ALA A CA 1
ATOM 3818 C C . ALA A 1 507 ? -3.338 -25.910 -2.855 1.00 69.62 507 ALA A C 1
ATOM 3820 O O . ALA A 1 507 ? -4.149 -25.948 -3.780 1.00 69.62 507 ALA A O 1
ATOM 3821 N N . THR A 1 508 ? -3.488 -25.077 -1.817 1.00 86.00 508 THR A N 1
ATOM 3822 C CA . THR A 1 508 ? -4.650 -24.189 -1.653 1.00 86.00 508 THR A CA 1
ATOM 3823 C C . THR A 1 508 ? -4.272 -22.762 -1.252 1.00 86.00 508 THR A C 1
ATOM 3825 O O . THR A 1 508 ? -3.200 -22.502 -0.709 1.00 86.00 508 THR A O 1
ATOM 3828 N N . LEU A 1 509 ? -5.183 -21.809 -1.485 1.00 84.75 509 LEU A N 1
ATOM 3829 C CA . LEU A 1 509 ? -5.031 -20.429 -1.009 1.00 84.75 509 LEU A CA 1
ATOM 3830 C C . LEU A 1 509 ? -5.013 -20.344 0.529 1.00 84.75 509 LEU A C 1
ATOM 3832 O O . LEU A 1 509 ? -4.298 -19.522 1.091 1.00 84.75 509 LEU A O 1
ATOM 3836 N N . ALA A 1 510 ? -5.746 -21.223 1.217 1.00 88.94 510 ALA A N 1
ATOM 3837 C CA . ALA A 1 510 ? -5.752 -21.269 2.677 1.00 88.94 510 ALA A CA 1
ATOM 3838 C C . ALA A 1 510 ? -4.362 -21.612 3.245 1.00 88.94 510 ALA A C 1
ATOM 3840 O O . ALA A 1 510 ? -3.882 -20.922 4.139 1.00 88.94 510 ALA A O 1
ATOM 3841 N N . GLU A 1 511 ? -3.677 -22.606 2.669 1.00 87.44 511 GLU A N 1
ATOM 3842 C CA . GLU A 1 511 ? -2.307 -22.974 3.064 1.00 87.44 511 GLU A CA 1
ATOM 3843 C C . GLU A 1 511 ? -1.302 -21.843 2.816 1.00 87.44 511 GLU A C 1
ATOM 3845 O O . GLU A 1 511 ? -0.352 -21.679 3.582 1.00 87.44 511 GLU A O 1
ATOM 3850 N N . LYS A 1 512 ? -1.510 -21.051 1.756 1.00 87.31 512 LYS A N 1
ATOM 3851 C CA . LYS A 1 512 ? -0.714 -19.845 1.495 1.00 87.31 512 LYS A CA 1
ATOM 3852 C C . LYS A 1 512 ? -0.883 -18.839 2.632 1.00 87.31 512 LYS A C 1
ATOM 3854 O O . LYS A 1 512 ? 0.104 -18.392 3.208 1.00 87.31 512 LYS A O 1
ATOM 3859 N N . TYR A 1 513 ? -2.123 -18.532 3.008 1.00 91.75 513 TYR A N 1
ATOM 3860 C CA . TYR A 1 513 ? -2.395 -17.592 4.095 1.00 91.75 513 TYR A CA 1
ATOM 3861 C C . TYR A 1 513 ? -1.932 -18.082 5.467 1.00 91.75 513 TYR A C 1
ATOM 3863 O O . TYR A 1 513 ? -1.452 -17.269 6.250 1.00 91.75 513 TYR A O 1
ATOM 3871 N N . ASP A 1 514 ? -2.007 -19.383 5.755 1.00 90.56 514 ASP A N 1
ATOM 3872 C CA . ASP A 1 514 ? -1.441 -19.936 6.991 1.00 90.56 514 ASP A CA 1
ATOM 3873 C C . ASP A 1 514 ? 0.060 -19.659 7.088 1.00 90.56 514 ASP A C 1
ATOM 3875 O O . ASP A 1 514 ? 0.530 -19.136 8.096 1.00 90.56 514 ASP A O 1
ATOM 3879 N N . ARG A 1 515 ? 0.793 -19.867 5.993 1.00 87.94 515 ARG A N 1
ATOM 3880 C CA . ARG A 1 515 ? 2.213 -19.520 5.932 1.00 87.94 515 ARG A CA 1
ATOM 3881 C C . ARG A 1 515 ? 2.473 -18.019 6.037 1.00 87.94 515 ARG A C 1
ATOM 3883 O O . ARG A 1 515 ? 3.478 -17.601 6.607 1.00 87.94 515 ARG A O 1
ATOM 3890 N N . PHE A 1 516 ? 1.600 -17.193 5.473 1.00 92.06 516 PHE A N 1
ATOM 3891 C CA . PHE A 1 516 ? 1.692 -15.750 5.665 1.00 92.06 516 PHE A CA 1
ATOM 3892 C C . PHE A 1 516 ? 1.523 -15.364 7.137 1.00 92.06 516 PHE A C 1
ATOM 3894 O O . PHE A 1 516 ? 2.263 -14.506 7.612 1.00 92.06 516 PHE A O 1
ATOM 3901 N N . PHE A 1 517 ? 0.619 -16.011 7.878 1.00 94.25 517 PHE A N 1
ATOM 3902 C CA . PHE A 1 517 ? 0.517 -15.796 9.321 1.00 94.25 517 PHE A CA 1
ATOM 3903 C C . PHE A 1 517 ? 1.786 -16.250 10.046 1.00 94.25 517 PHE A C 1
ATOM 3905 O O . PHE A 1 517 ? 2.254 -15.515 10.909 1.00 94.25 517 PHE A O 1
ATOM 3912 N N . ASP A 1 518 ? 2.402 -17.367 9.651 1.00 92.12 518 ASP A N 1
ATOM 3913 C CA . ASP A 1 518 ? 3.688 -17.798 10.218 1.00 92.12 518 ASP A CA 1
ATOM 3914 C C . ASP A 1 518 ? 4.798 -16.755 9.983 1.00 92.12 518 ASP A C 1
ATOM 3916 O O . ASP A 1 518 ? 5.552 -16.433 10.901 1.00 92.12 518 ASP A O 1
ATOM 3920 N N . ALA A 1 519 ? 4.877 -16.174 8.779 1.00 92.19 519 ALA A N 1
ATOM 3921 C CA . ALA A 1 519 ? 5.841 -15.115 8.462 1.00 92.19 519 ALA A CA 1
ATOM 3922 C C . ALA A 1 519 ? 5.583 -13.835 9.281 1.00 92.19 519 ALA A C 1
ATOM 3924 O O . ALA A 1 519 ? 6.513 -13.227 9.812 1.00 92.19 519 ALA A O 1
ATOM 3925 N N . CYS A 1 520 ? 4.313 -13.451 9.440 1.00 95.25 520 CYS A N 1
ATOM 3926 C CA . CYS A 1 520 ? 3.902 -12.349 10.309 1.00 95.25 520 CYS A CA 1
ATOM 3927 C C . CYS A 1 520 ? 4.304 -12.593 11.777 1.00 95.25 520 CYS A C 1
ATOM 3929 O O . CYS A 1 520 ? 4.873 -11.714 12.426 1.00 95.25 520 CYS A O 1
ATOM 3931 N N . GLU A 1 521 ? 4.038 -13.794 12.299 1.00 94.75 521 GLU A N 1
ATOM 3932 C CA . GLU A 1 521 ? 4.385 -14.202 13.664 1.00 94.75 521 GLU A CA 1
ATOM 3933 C C . GLU A 1 521 ? 5.908 -14.203 13.877 1.00 94.75 521 GLU A C 1
ATOM 3935 O O . GLU A 1 521 ? 6.378 -13.685 14.891 1.00 94.75 521 GLU A O 1
ATOM 3940 N N . ALA A 1 522 ? 6.685 -14.700 12.907 1.00 93.31 522 ALA A N 1
ATOM 3941 C CA . ALA A 1 522 ? 8.150 -14.689 12.941 1.00 93.31 522 ALA A CA 1
ATOM 3942 C C . ALA A 1 522 ? 8.727 -13.263 12.967 1.00 93.31 522 ALA A C 1
ATOM 3944 O O . ALA A 1 522 ? 9.689 -12.994 13.687 1.00 93.31 522 ALA A O 1
ATOM 3945 N N . LYS A 1 523 ? 8.091 -12.333 12.246 1.00 93.69 523 LYS A N 1
ATOM 3946 C CA . LYS A 1 523 ? 8.399 -10.897 12.277 1.00 93.69 523 LYS A CA 1
ATOM 3947 C C . LYS A 1 523 ? 7.911 -10.189 13.554 1.00 93.69 523 LYS A C 1
ATOM 3949 O O . LYS A 1 523 ? 8.278 -9.043 13.803 1.00 93.69 523 LYS A O 1
ATOM 3954 N N . ASN A 1 524 ? 7.112 -10.859 14.384 1.00 96.00 524 ASN A N 1
ATOM 3955 C CA . ASN A 1 524 ? 6.390 -10.272 15.513 1.00 96.00 524 ASN A CA 1
ATOM 3956 C C . ASN A 1 524 ? 5.454 -9.114 15.106 1.00 96.00 524 ASN A C 1
ATOM 3958 O O . ASN A 1 524 ? 5.319 -8.118 15.820 1.00 96.00 524 ASN A O 1
ATOM 3962 N N . ASP A 1 525 ? 4.796 -9.257 13.956 1.00 96.81 525 ASP A N 1
ATOM 3963 C CA . ASP A 1 525 ? 3.806 -8.313 13.449 1.00 96.81 525 ASP A CA 1
ATOM 3964 C C . ASP A 1 525 ? 2.424 -8.970 13.351 1.00 96.81 525 ASP A C 1
ATOM 3966 O O . ASP A 1 525 ? 2.081 -9.656 12.395 1.00 96.81 525 ASP A O 1
ATOM 3970 N N . TYR A 1 526 ? 1.590 -8.706 14.348 1.00 97.44 526 TYR A N 1
ATOM 3971 C CA . TYR A 1 526 ? 0.219 -9.188 14.462 1.00 97.44 526 TYR A CA 1
ATOM 3972 C C . TYR A 1 526 ? -0.799 -8.219 13.855 1.00 97.44 526 TYR A C 1
ATOM 3974 O O . TYR A 1 526 ? -1.998 -8.347 14.093 1.00 97.44 526 TYR A O 1
ATOM 3982 N N . SER A 1 527 ? -0.370 -7.225 13.075 1.00 97.50 527 SER A N 1
ATOM 3983 C CA . SER A 1 527 ? -1.283 -6.219 12.522 1.00 97.50 527 SER A CA 1
ATOM 3984 C C . SER A 1 527 ? -2.200 -6.766 11.417 1.00 97.50 527 SER A C 1
ATOM 3986 O O . SER A 1 527 ? -3.224 -6.148 11.120 1.00 97.50 527 SER A O 1
ATOM 3988 N N . PHE A 1 528 ? -1.943 -7.987 10.921 1.00 96.88 528 PHE A N 1
ATOM 3989 C CA . PHE A 1 528 ? -2.868 -8.751 10.067 1.00 96.88 528 PHE A CA 1
ATOM 3990 C C . PHE A 1 528 ? -4.238 -9.005 10.714 1.00 96.88 528 PHE A C 1
ATOM 3992 O O . PHE A 1 528 ? -5.206 -9.295 10.016 1.00 96.88 528 PHE A O 1
ATOM 3999 N N . ILE A 1 529 ? -4.362 -8.896 12.044 1.00 97.62 529 ILE A N 1
ATOM 4000 C CA . ILE A 1 529 ? -5.653 -9.054 12.727 1.00 97.62 529 ILE A CA 1
ATOM 4001 C C . ILE A 1 529 ? -6.608 -7.898 12.408 1.00 97.62 529 ILE A C 1
ATOM 4003 O O . ILE A 1 529 ? -7.822 -8.059 12.539 1.00 97.62 529 ILE A O 1
ATOM 4007 N N . TYR A 1 530 ? -6.108 -6.746 11.962 1.00 97.62 530 TYR A N 1
ATOM 4008 C CA . TYR A 1 530 ? -6.918 -5.587 11.590 1.00 97.62 530 TYR A CA 1
ATOM 4009 C C . TYR A 1 530 ? -7.358 -5.671 10.123 1.00 97.62 530 TYR A C 1
ATOM 4011 O O . TYR A 1 530 ? -7.096 -4.792 9.310 1.00 97.62 530 TYR A O 1
ATOM 4019 N N . THR A 1 531 ? -8.069 -6.745 9.795 1.00 96.94 531 THR A N 1
ATOM 4020 C CA . THR A 1 531 ? -8.671 -7.018 8.481 1.00 96.94 531 THR A CA 1
ATOM 4021 C C . THR A 1 531 ? -10.193 -7.110 8.600 1.00 96.94 531 THR A C 1
ATOM 4023 O O . THR A 1 531 ? -10.700 -7.427 9.674 1.00 96.94 531 THR A O 1
ATOM 4026 N N . SER A 1 532 ? -10.934 -6.859 7.522 1.00 95.50 532 SER A N 1
ATOM 4027 C CA . SER A 1 532 ? -12.381 -7.109 7.444 1.00 95.50 532 SER A CA 1
ATOM 4028 C C . SER A 1 532 ? -12.735 -8.607 7.354 1.00 95.50 532 SER A C 1
ATOM 4030 O O . SER A 1 532 ? -13.895 -8.992 7.526 1.00 95.50 532 SER A O 1
ATOM 4032 N N . THR A 1 533 ? -11.736 -9.472 7.144 1.00 94.94 533 THR A N 1
ATOM 4033 C CA . THR A 1 533 ? -11.900 -10.925 7.020 1.00 94.94 533 THR A CA 1
ATOM 4034 C C . THR A 1 533 ? -12.536 -11.544 8.259 1.00 94.94 533 THR A C 1
ATOM 4036 O O . THR A 1 533 ? -12.142 -11.277 9.399 1.00 94.94 533 THR A O 1
ATOM 4039 N N . THR A 1 534 ? -13.494 -12.451 8.038 1.00 94.25 534 THR A N 1
ATOM 4040 C CA . THR A 1 534 ? -14.167 -13.173 9.128 1.00 94.25 534 THR A CA 1
ATOM 4041 C C . THR A 1 534 ? -13.178 -13.909 10.031 1.00 94.25 534 THR A C 1
ATOM 4043 O O . THR A 1 534 ? -12.145 -14.406 9.577 1.00 94.25 534 THR A O 1
ATOM 4046 N N . ARG A 1 535 ? -13.508 -14.008 11.320 1.00 94.94 535 ARG A N 1
ATOM 4047 C CA . ARG A 1 535 ? -12.645 -14.650 12.312 1.00 94.94 535 ARG A CA 1
ATOM 4048 C C . ARG A 1 535 ? -12.676 -16.170 12.270 1.00 94.94 535 ARG A C 1
ATOM 4050 O O . ARG A 1 535 ? -13.665 -16.783 11.858 1.00 94.94 535 ARG A O 1
ATOM 4057 N N . ARG A 1 536 ? -11.586 -16.779 12.739 1.00 93.44 536 ARG A N 1
ATOM 4058 C CA . ARG A 1 536 ? -11.527 -18.210 13.047 1.00 93.44 536 ARG A CA 1
ATOM 4059 C C . ARG A 1 536 ? -12.390 -18.524 14.267 1.00 93.44 536 ARG A C 1
ATOM 4061 O O . ARG A 1 536 ? -12.605 -17.689 15.137 1.00 93.44 536 ARG A O 1
ATOM 4068 N N . ASN A 1 537 ? -12.836 -19.770 14.345 1.00 87.88 537 ASN A N 1
ATOM 4069 C CA . ASN A 1 537 ? -13.524 -20.337 15.506 1.00 87.88 537 ASN A CA 1
ATOM 4070 C C . ASN A 1 537 ? -12.603 -21.244 16.345 1.00 87.88 537 ASN A C 1
ATOM 4072 O O . ASN A 1 537 ? -13.077 -21.995 17.192 1.00 87.88 537 ASN A O 1
ATOM 4076 N N . THR A 1 538 ? -11.293 -21.208 16.091 1.00 86.88 538 THR A N 1
ATOM 4077 C CA . THR A 1 538 ? -10.295 -21.997 16.818 1.00 86.88 538 THR A CA 1
ATOM 4078 C C . THR A 1 538 ? -10.011 -21.354 18.172 1.00 86.88 538 THR A C 1
ATOM 4080 O O . THR A 1 538 ? -9.629 -20.185 18.233 1.00 86.88 538 THR A O 1
ATOM 4083 N N . THR A 1 539 ? -10.170 -22.117 19.254 1.00 83.25 539 THR A N 1
ATOM 4084 C CA . THR A 1 539 ? -9.851 -21.689 20.627 1.00 83.25 539 THR A CA 1
ATOM 4085 C C . THR A 1 539 ? -8.432 -21.113 20.719 1.00 83.25 539 THR A C 1
ATOM 4087 O O . THR A 1 539 ? -7.511 -21.672 20.125 1.00 83.25 539 THR A O 1
ATOM 4090 N N . GLY A 1 540 ? -8.250 -19.985 21.416 1.00 84.06 540 GLY A N 1
ATOM 4091 C CA . GLY A 1 540 ? -6.963 -19.285 21.528 1.00 84.06 540 GLY A CA 1
ATOM 4092 C C . GLY A 1 540 ? -6.539 -18.487 20.287 1.00 84.06 540 GLY A C 1
ATOM 4093 O O . GLY A 1 540 ? -5.586 -17.715 20.347 1.00 84.06 540 GLY A O 1
ATOM 4094 N N . ARG A 1 541 ? -7.237 -18.641 19.154 1.00 89.69 541 ARG A N 1
ATOM 4095 C CA . ARG A 1 541 ? -7.009 -17.889 17.905 1.00 89.69 541 ARG A CA 1
ATOM 4096 C C . ARG A 1 541 ? -8.313 -17.314 17.346 1.00 89.69 541 ARG A C 1
ATOM 4098 O O . ARG A 1 541 ? -8.427 -17.067 16.150 1.00 89.69 541 ARG A O 1
ATOM 4105 N N . THR A 1 542 ? -9.302 -17.058 18.199 1.00 92.25 542 THR A N 1
ATOM 4106 C CA . THR A 1 542 ? -10.608 -16.502 17.793 1.00 92.25 542 THR A CA 1
ATOM 4107 C C . THR A 1 542 ? -10.510 -15.070 17.252 1.00 92.25 542 THR A C 1
ATOM 4109 O O . THR A 1 542 ? -11.410 -14.586 16.575 1.00 92.25 542 THR A O 1
ATOM 4112 N N . PHE A 1 543 ? -9.399 -14.381 17.515 1.00 94.38 543 PHE A N 1
ATOM 4113 C CA . PHE A 1 543 ? -9.092 -13.064 16.960 1.00 94.38 543 PHE A CA 1
ATOM 4114 C C . PHE A 1 543 ? -8.356 -13.122 15.612 1.00 94.38 543 PHE A C 1
ATOM 4116 O O . PHE A 1 543 ? -8.253 -12.096 14.938 1.00 94.38 543 PHE A O 1
ATOM 4123 N N . TYR A 1 544 ? -7.869 -14.296 15.194 1.00 95.75 544 TYR A N 1
ATOM 4124 C CA . TYR A 1 544 ? -7.234 -14.456 13.887 1.00 95.75 544 TYR A CA 1
ATOM 4125 C C . TYR A 1 544 ? -8.285 -14.383 12.779 1.00 95.75 544 TYR A C 1
ATOM 4127 O O . TYR A 1 544 ? -9.383 -14.935 12.930 1.00 95.75 544 TYR A O 1
ATOM 4135 N N . PRO A 1 545 ? -7.961 -13.772 11.631 1.00 96.38 545 PRO A N 1
ATOM 4136 C CA . PRO A 1 545 ? -8.763 -13.944 10.433 1.00 96.38 545 PRO A CA 1
ATOM 4137 C C . PRO A 1 545 ? -8.677 -15.383 9.905 1.00 96.38 545 PRO A C 1
ATOM 4139 O O . PRO A 1 545 ? -7.708 -16.115 10.139 1.00 96.38 545 PRO A O 1
ATOM 4142 N N . LYS A 1 546 ? -9.717 -15.811 9.187 1.00 95.06 546 LYS A N 1
ATOM 4143 C CA . LYS A 1 546 ? -9.661 -17.031 8.375 1.00 95.06 546 LYS A CA 1
ATOM 4144 C C . LYS A 1 546 ? -8.616 -16.883 7.268 1.00 95.06 546 LYS A C 1
ATOM 4146 O O . LYS A 1 546 ? -8.306 -15.777 6.843 1.00 95.06 546 LYS A O 1
ATOM 4151 N N . SER A 1 547 ? -8.106 -18.016 6.802 1.00 90.31 547 SER A N 1
ATOM 4152 C CA . SER A 1 547 ? -7.110 -18.100 5.731 1.00 90.31 547 SER A CA 1
ATOM 4153 C C . SER A 1 547 ? -7.764 -17.828 4.371 1.00 90.31 547 SER A C 1
ATOM 4155 O O . SER A 1 547 ? -8.162 -18.750 3.662 1.00 90.31 547 SER A O 1
ATOM 4157 N N . ALA A 1 548 ? -7.952 -16.547 4.068 1.00 89.38 548 ALA A N 1
ATOM 4158 C CA . ALA A 1 548 ? -8.578 -16.003 2.866 1.00 89.38 548 ALA A CA 1
ATOM 4159 C C . ALA A 1 548 ? -7.981 -14.615 2.569 1.00 89.38 548 ALA A C 1
ATOM 4161 O O . ALA A 1 548 ? -7.135 -14.148 3.332 1.00 89.38 548 ALA A O 1
ATOM 4162 N N . ASN A 1 549 ? -8.435 -13.959 1.495 1.00 88.75 549 ASN A N 1
ATOM 4163 C CA . ASN A 1 549 ? -8.036 -12.584 1.184 1.00 88.75 549 ASN A CA 1
ATOM 4164 C C . ASN A 1 549 ? -8.196 -11.660 2.386 1.00 88.75 549 ASN A C 1
ATOM 4166 O O . ASN A 1 549 ? -9.244 -11.664 3.028 1.00 88.75 549 ASN A O 1
ATOM 4170 N N . LEU A 1 550 ? -7.145 -10.888 2.665 1.00 93.56 550 LEU A N 1
ATOM 4171 C CA . LEU A 1 550 ? -7.039 -10.030 3.837 1.00 93.56 550 LEU A CA 1
ATOM 4172 C C . LEU A 1 550 ? -7.192 -8.568 3.436 1.00 93.56 550 LEU A C 1
ATOM 4174 O O . LEU A 1 550 ? -6.199 -7.852 3.326 1.00 93.56 550 LEU A O 1
ATOM 4178 N N . ASP A 1 551 ? -8.435 -8.127 3.270 1.00 93.38 551 ASP A N 1
ATOM 4179 C CA . ASP A 1 551 ? -8.707 -6.704 3.079 1.00 93.38 551 ASP A CA 1
ATOM 4180 C C . ASP A 1 551 ? -8.507 -5.988 4.420 1.00 93.38 551 ASP A C 1
ATOM 4182 O O . ASP A 1 551 ? -9.024 -6.426 5.457 1.00 93.38 551 ASP A O 1
ATOM 4186 N N . SER A 1 552 ? -7.766 -4.892 4.448 1.00 95.75 552 SER A N 1
ATOM 4187 C CA . SER A 1 552 ? -7.598 -4.075 5.644 1.00 95.75 552 SER A CA 1
ATOM 4188 C C . SER A 1 552 ? -8.941 -3.496 6.107 1.00 95.75 552 SER A C 1
ATOM 4190 O O . SER A 1 552 ? -9.902 -3.349 5.349 1.00 95.75 552 SER A O 1
ATOM 4192 N N . ILE A 1 553 ? -9.052 -3.180 7.401 1.00 96.50 553 ILE A N 1
ATOM 4193 C CA . ILE A 1 553 ? -10.293 -2.579 7.913 1.00 96.50 553 ILE A CA 1
ATOM 4194 C C . ILE A 1 553 ? -10.538 -1.167 7.380 1.00 96.50 553 ILE A C 1
ATOM 4196 O O . ILE A 1 553 ? -11.676 -0.702 7.429 1.00 96.50 553 ILE A O 1
ATOM 4200 N N . LEU A 1 554 ? -9.475 -0.481 6.959 1.00 94.94 554 LEU A N 1
ATOM 4201 C CA . LEU A 1 554 ? -9.514 0.873 6.444 1.00 94.94 554 LEU A CA 1
ATOM 4202 C C . LEU A 1 554 ? -8.257 1.152 5.625 1.00 94.94 554 LEU A C 1
ATOM 4204 O O . LEU A 1 554 ? -7.141 1.074 6.145 1.00 94.94 554 LEU A O 1
ATOM 4208 N N . ASN A 1 555 ? -8.459 1.586 4.386 1.00 91.69 555 ASN A N 1
ATOM 4209 C CA . ASN A 1 555 ? -7.391 1.858 3.434 1.00 91.69 555 ASN A CA 1
ATOM 4210 C C . ASN A 1 555 ? -6.879 3.292 3.608 1.00 91.69 555 ASN A C 1
ATOM 4212 O O . ASN A 1 555 ? -7.040 4.114 2.707 1.00 91.69 555 ASN A O 1
ATOM 4216 N N . TRP A 1 556 ? -6.322 3.620 4.777 1.00 92.31 556 TRP A N 1
ATOM 4217 C CA . TRP A 1 556 ? -5.842 4.969 5.103 1.00 92.31 556 TRP A CA 1
ATOM 4218 C C . TRP A 1 556 ? -4.406 4.946 5.643 1.00 92.31 556 TRP A C 1
ATOM 4220 O O . TRP A 1 556 ? -4.074 4.017 6.388 1.00 92.31 556 TRP A O 1
ATOM 4230 N N . PRO A 1 557 ? -3.563 5.951 5.323 1.00 88.38 557 PRO A N 1
ATOM 4231 C CA . PRO A 1 557 ? -2.169 5.959 5.742 1.00 88.38 557 PRO A CA 1
ATOM 4232 C C . PRO A 1 557 ? -2.020 5.878 7.261 1.00 88.38 557 PRO A C 1
ATOM 4234 O O . PRO A 1 557 ? -2.703 6.571 8.023 1.00 88.38 557 PRO A O 1
ATOM 4237 N N . THR A 1 558 ? -1.096 5.023 7.697 1.00 88.81 558 THR A N 1
ATOM 4238 C CA . THR A 1 558 ? -0.822 4.747 9.109 1.00 88.81 558 THR A CA 1
ATOM 4239 C C . THR A 1 558 ? 0.593 5.119 9.500 1.00 88.81 558 THR A C 1
ATOM 4241 O O . THR A 1 558 ? 1.489 5.224 8.666 1.00 88.81 558 THR A O 1
ATOM 4244 N N . SER A 1 559 ? 0.828 5.227 10.808 1.00 84.75 559 SER A N 1
ATOM 4245 C CA . SER A 1 559 ? 2.190 5.177 11.340 1.00 84.75 559 SER A CA 1
ATOM 4246 C C . SER A 1 559 ? 2.931 3.906 10.877 1.00 84.75 559 SER A C 1
ATOM 4248 O O . SER A 1 559 ? 2.286 2.861 10.768 1.00 84.75 559 SER A O 1
ATOM 4250 N N . PRO A 1 560 ? 4.267 3.950 10.709 1.00 80.94 560 PRO A N 1
ATOM 4251 C CA . PRO A 1 560 ? 5.068 2.807 10.245 1.00 80.94 560 PRO A CA 1
ATOM 4252 C C . PRO A 1 560 ? 5.224 1.677 11.279 1.00 80.94 560 PRO A C 1
ATOM 4254 O O . PRO A 1 560 ? 5.659 0.580 10.940 1.00 80.94 560 PRO A O 1
ATOM 4257 N N . ALA A 1 561 ? 4.885 1.932 12.546 1.00 90.06 561 ALA A N 1
ATOM 4258 C CA . ALA A 1 561 ? 4.912 0.929 13.608 1.00 90.06 561 ALA A CA 1
ATOM 4259 C C . ALA A 1 561 ? 3.906 -0.206 13.353 1.00 90.06 561 ALA A C 1
ATOM 4261 O O . ALA A 1 561 ? 2.971 -0.041 12.581 1.00 90.06 561 ALA A O 1
ATOM 4262 N N . TYR A 1 562 ? 4.074 -1.339 14.032 1.00 92.94 562 TYR A N 1
ATOM 4263 C CA . TYR A 1 562 ? 3.214 -2.515 13.904 1.00 92.94 562 TYR A CA 1
ATOM 4264 C C . TYR A 1 562 ? 2.744 -3.045 15.260 1.00 92.94 562 TYR A C 1
ATOM 4266 O O . TYR A 1 562 ? 3.247 -2.656 16.314 1.00 92.94 562 TYR A O 1
ATOM 4274 N N . GLN A 1 563 ? 1.740 -3.923 15.223 1.00 96.88 563 GLN A N 1
ATOM 4275 C CA . GLN A 1 563 ? 1.179 -4.556 16.410 1.00 96.88 563 GLN A CA 1
ATOM 4276 C C . GLN A 1 563 ? 2.077 -5.711 16.841 1.00 96.88 563 GLN A C 1
ATOM 4278 O O . GLN A 1 563 ? 2.180 -6.692 16.118 1.00 96.88 563 GLN A O 1
ATOM 4283 N N . THR A 1 564 ? 2.667 -5.642 18.028 1.00 97.44 564 THR A N 1
ATOM 4284 C CA . THR A 1 564 ? 3.497 -6.735 18.558 1.00 97.44 564 THR A CA 1
ATOM 4285 C C . THR A 1 564 ? 2.702 -7.637 19.491 1.00 97.44 564 THR A C 1
ATOM 4287 O O . THR A 1 564 ? 1.657 -7.240 20.029 1.00 97.44 564 THR A O 1
ATOM 4290 N N . ALA A 1 565 ? 3.198 -8.853 19.708 1.00 96.88 565 ALA A N 1
ATOM 4291 C CA . ALA A 1 565 ? 2.675 -9.737 20.735 1.00 96.88 565 ALA A CA 1
ATOM 4292 C C . ALA A 1 565 ? 3.784 -10.531 21.432 1.00 96.88 565 ALA A C 1
ATOM 4294 O O . ALA A 1 565 ? 4.918 -10.622 20.972 1.00 96.88 565 ALA A O 1
ATOM 4295 N N . ASN A 1 566 ? 3.424 -11.150 22.550 1.00 94.88 566 ASN A N 1
ATOM 4296 C CA . ASN A 1 566 ? 4.251 -12.127 23.242 1.00 94.88 566 ASN A CA 1
ATOM 4297 C C . ASN A 1 566 ? 3.471 -13.430 23.403 1.00 94.88 566 ASN A C 1
ATOM 4299 O O . ASN A 1 566 ? 2.309 -13.408 23.815 1.00 94.88 566 ASN A O 1
ATOM 4303 N N . VAL A 1 567 ? 4.118 -14.562 23.130 1.00 92.06 567 VAL A N 1
ATOM 4304 C CA . VAL A 1 567 ? 3.553 -15.890 23.400 1.00 92.06 567 VAL A CA 1
ATOM 4305 C C . VAL A 1 567 ? 3.903 -16.281 24.835 1.00 92.06 567 VAL A C 1
ATOM 4307 O O . VAL A 1 567 ? 5.070 -16.267 25.229 1.00 92.06 567 VAL A O 1
ATOM 4310 N N . THR A 1 568 ? 2.897 -16.581 25.651 1.00 89.44 568 THR A N 1
ATOM 4311 C CA . THR A 1 568 ? 3.081 -17.017 27.041 1.00 89.44 568 THR A CA 1
ATOM 4312 C C . THR A 1 568 ? 3.511 -18.483 27.109 1.00 89.44 568 THR A C 1
ATOM 4314 O O . THR A 1 568 ? 3.410 -19.231 26.140 1.00 89.44 568 THR A O 1
ATOM 4317 N N . ALA A 1 569 ? 3.995 -18.924 28.276 1.00 88.56 569 ALA A N 1
ATOM 4318 C CA . ALA A 1 569 ? 4.490 -20.293 28.466 1.00 88.56 569 ALA A CA 1
ATOM 4319 C C . ALA A 1 569 ? 3.428 -21.386 28.221 1.00 88.56 569 ALA A C 1
ATOM 4321 O O . ALA A 1 569 ? 3.781 -22.527 27.939 1.00 88.56 569 ALA A O 1
ATOM 4322 N N . ASP A 1 570 ? 2.143 -21.041 28.328 1.00 88.06 570 ASP A N 1
ATOM 4323 C CA . ASP A 1 570 ? 1.002 -21.918 28.037 1.00 88.06 570 ASP A CA 1
ATOM 4324 C C . ASP A 1 570 ? 0.535 -21.856 26.568 1.00 88.06 570 ASP A C 1
ATOM 4326 O O . ASP A 1 570 ? -0.438 -22.513 26.207 1.00 88.06 570 ASP A O 1
ATOM 4330 N N . GLY A 1 571 ? 1.225 -21.087 25.717 1.00 87.31 571 GLY A N 1
ATOM 4331 C CA . GLY A 1 571 ? 0.900 -20.909 24.302 1.00 87.31 571 GLY A CA 1
ATOM 4332 C C . GLY A 1 571 ? -0.124 -19.810 24.005 1.00 87.31 571 GLY A C 1
ATOM 4333 O O . GLY A 1 571 ? -0.436 -19.594 22.834 1.00 87.31 571 GLY A O 1
ATOM 4334 N N . SER A 1 572 ? -0.639 -19.100 25.016 1.00 90.19 572 SER A N 1
ATOM 4335 C CA . SER A 1 572 ? -1.556 -17.973 24.794 1.00 90.19 572 SER A CA 1
ATOM 4336 C C . SER A 1 572 ? -0.835 -16.781 24.155 1.00 90.19 572 SER A C 1
ATOM 4338 O O . SER A 1 572 ? 0.352 -16.547 24.380 1.00 90.19 572 SER A O 1
ATOM 4340 N N . ILE A 1 573 ? -1.558 -15.984 23.368 1.00 94.81 573 ILE A N 1
ATOM 4341 C CA . ILE A 1 573 ? -0.995 -14.804 22.701 1.00 94.81 573 ILE A CA 1
ATOM 4342 C C . ILE A 1 573 ? -1.400 -13.551 23.470 1.00 94.81 573 ILE A C 1
ATOM 4344 O O . ILE A 1 573 ? -2.578 -13.325 23.750 1.00 94.81 573 ILE A O 1
ATOM 4348 N N . LYS A 1 574 ? -0.417 -12.714 23.802 1.00 96.38 574 LYS A N 1
ATOM 4349 C CA . LYS A 1 574 ? -0.607 -11.448 24.505 1.00 96.38 574 LYS A CA 1
ATOM 4350 C C . LYS A 1 574 ? -0.255 -10.283 23.586 1.00 96.38 574 LYS A C 1
ATOM 4352 O O . LYS A 1 574 ? 0.924 -10.023 23.375 1.00 96.38 574 LYS A O 1
ATOM 4357 N N . LEU A 1 575 ? -1.256 -9.580 23.059 1.00 97.50 575 LEU A N 1
ATOM 4358 C CA . LEU A 1 575 ? -1.038 -8.394 22.223 1.00 97.50 575 LEU A CA 1
ATOM 4359 C C . LEU A 1 575 ? -0.536 -7.237 23.084 1.00 97.50 575 LEU A C 1
ATOM 4361 O O . LEU A 1 575 ? -1.137 -6.951 24.120 1.00 97.50 575 LEU A O 1
ATOM 4365 N N . ASP A 1 576 ? 0.538 -6.570 22.672 1.00 97.88 576 ASP A N 1
ATOM 4366 C CA . ASP A 1 576 ? 1.113 -5.434 23.395 1.00 97.88 576 ASP A CA 1
ATOM 4367 C C . ASP A 1 576 ? 0.467 -4.106 23.005 1.00 97.88 576 ASP A C 1
ATOM 4369 O O . ASP A 1 576 ? -0.187 -3.978 21.975 1.00 97.88 576 ASP A O 1
ATOM 4373 N N . GLY A 1 577 ? 0.664 -3.079 23.834 1.00 97.38 577 GLY A N 1
ATOM 4374 C CA . GLY A 1 577 ? 0.255 -1.725 23.470 1.00 97.38 577 GLY A CA 1
ATOM 4375 C C . GLY A 1 577 ? -1.252 -1.575 23.231 1.00 97.38 577 GLY A C 1
ATOM 4376 O O . GLY A 1 577 ? -1.653 -0.774 22.395 1.00 97.38 577 GLY A O 1
ATOM 4377 N N . ILE A 1 578 ? -2.094 -2.326 23.946 1.00 98.44 578 ILE A N 1
ATOM 4378 C CA . ILE A 1 578 ? -3.549 -2.260 23.797 1.00 98.44 578 ILE A CA 1
ATOM 4379 C C . ILE A 1 578 ? -4.161 -1.376 24.884 1.00 98.44 578 ILE A C 1
ATOM 4381 O O . ILE A 1 578 ? -3.924 -1.560 26.081 1.00 98.44 578 ILE A O 1
ATOM 4385 N N . VAL A 1 579 ? -5.003 -0.433 24.474 1.00 98.44 579 VAL A N 1
ATOM 4386 C CA . VAL A 1 579 ? -5.852 0.376 25.350 1.00 98.44 579 VAL A CA 1
ATOM 4387 C C . VAL A 1 579 ? -7.238 -0.264 25.404 1.00 98.44 579 VAL A C 1
ATOM 4389 O O . VAL A 1 579 ? -7.901 -0.433 24.386 1.00 98.44 579 VAL A O 1
ATOM 4392 N N . SER A 1 580 ? -7.681 -0.630 26.606 1.00 98.06 580 SER A N 1
ATOM 4393 C CA . SER A 1 580 ? -9.008 -1.211 26.833 1.00 98.06 580 SER A CA 1
ATOM 4394 C C . SER A 1 580 ? -9.994 -0.114 27.227 1.00 98.06 580 SER A C 1
ATOM 4396 O O . SER A 1 580 ? -9.826 0.538 28.260 1.00 98.06 580 SER A O 1
ATOM 4398 N N . LEU A 1 581 ? -11.003 0.092 26.386 1.00 97.88 581 LEU A N 1
ATOM 4399 C CA . LEU A 1 581 ? -12.006 1.139 26.495 1.00 97.88 581 LEU A CA 1
ATOM 4400 C C . LEU A 1 581 ? -13.383 0.503 26.752 1.00 97.88 581 LEU A C 1
ATOM 4402 O O . LEU A 1 581 ? -13.955 -0.124 25.855 1.00 97.88 581 LEU A O 1
ATOM 4406 N N . PRO A 1 582 ? -13.935 0.628 27.972 1.00 96.38 582 PRO A N 1
ATOM 4407 C CA . PRO A 1 582 ? -15.266 0.117 28.263 1.00 96.38 582 PRO A CA 1
ATOM 4408 C C . PRO A 1 582 ? -16.326 0.954 27.544 1.00 96.38 582 PRO A C 1
ATOM 4410 O O . PRO A 1 582 ? -16.203 2.181 27.458 1.00 96.38 582 PRO A O 1
ATOM 4413 N N . LYS A 1 583 ? -17.399 0.294 27.099 1.00 96.44 583 LYS A N 1
ATOM 4414 C CA . LYS A 1 583 ? -18.573 0.969 26.545 1.00 96.44 583 LYS A CA 1
ATOM 4415 C C . LYS A 1 583 ? -19.150 2.002 27.522 1.00 96.44 583 LYS A C 1
ATOM 4417 O O . LYS A 1 583 ? -19.135 1.816 28.745 1.00 96.44 583 LYS A O 1
ATOM 4422 N N . LYS A 1 584 ? -19.705 3.069 26.952 1.00 96.88 584 LYS A N 1
ATOM 4423 C CA . LYS A 1 584 ? -20.520 4.090 27.608 1.00 96.88 584 LYS A CA 1
ATOM 4424 C C . LYS A 1 584 ? -21.844 4.281 26.874 1.00 96.88 584 LYS A C 1
ATOM 4426 O O . LYS A 1 584 ? -21.966 3.933 25.703 1.00 96.88 584 LYS A O 1
ATOM 4431 N N . ASP A 1 585 ? -22.818 4.835 27.587 1.00 95.94 585 ASP A N 1
ATOM 4432 C CA . ASP A 1 585 ? -24.109 5.221 27.008 1.00 95.94 585 ASP A CA 1
ATOM 4433 C C . ASP A 1 585 ? -24.029 6.578 26.298 1.00 95.94 585 ASP A C 1
ATOM 4435 O O . ASP A 1 585 ? -24.814 6.843 25.392 1.00 95.94 585 ASP A O 1
ATOM 4439 N N . THR A 1 586 ? -23.059 7.410 26.689 1.00 97.25 586 THR A N 1
ATOM 4440 C CA . THR A 1 586 ? -22.777 8.713 26.084 1.00 97.25 586 THR A CA 1
ATOM 4441 C C . THR A 1 586 ? -21.295 8.861 25.766 1.00 97.25 586 THR A C 1
ATOM 4443 O O . THR A 1 586 ? -20.440 8.278 26.441 1.00 97.25 586 THR A O 1
ATOM 4446 N N . LEU A 1 587 ? -20.982 9.677 24.765 1.00 98.00 587 LEU A N 1
ATOM 4447 C CA . LEU A 1 587 ? -19.618 10.029 24.399 1.00 98.00 587 LEU A CA 1
ATOM 4448 C C . LEU A 1 587 ? -18.985 10.876 25.510 1.00 98.00 587 LEU A C 1
ATOM 4450 O O . LEU A 1 587 ? -19.572 11.843 25.998 1.00 98.00 587 LEU A O 1
ATOM 4454 N N . GLY A 1 588 ? -17.785 10.499 25.951 1.00 97.62 588 GLY A N 1
ATOM 4455 C CA . GLY A 1 588 ? -17.066 11.283 26.954 1.00 97.62 588 GLY A CA 1
ATOM 4456 C C . GLY A 1 588 ? -16.522 12.595 26.391 1.00 97.62 588 GLY A C 1
ATOM 4457 O O . GLY A 1 588 ? -16.241 12.712 25.201 1.00 97.62 588 GLY A O 1
ATOM 4458 N N . THR A 1 589 ? -16.284 13.568 27.273 1.00 97.12 589 THR A N 1
ATOM 4459 C CA . THR A 1 589 ? -15.742 14.888 26.905 1.00 97.12 589 THR A CA 1
ATOM 4460 C C . THR A 1 589 ? -14.410 14.801 26.156 1.00 97.12 589 THR A C 1
ATOM 4462 O O . THR A 1 589 ? -14.164 15.600 25.263 1.00 97.12 589 THR A O 1
ATOM 4465 N N . VAL A 1 590 ? -13.554 13.824 26.482 1.00 97.44 590 VAL A N 1
ATOM 4466 C CA . VAL A 1 590 ? -12.271 13.635 25.782 1.00 97.44 590 VAL A CA 1
ATOM 4467 C C . VAL A 1 590 ? -12.504 13.251 24.320 1.00 97.44 590 VAL A C 1
ATOM 4469 O O . VAL A 1 590 ? -11.921 13.869 23.434 1.00 97.44 590 VAL A O 1
ATOM 4472 N N . GLY A 1 591 ? -13.377 12.271 24.067 1.00 97.25 591 GLY A N 1
ATOM 4473 C CA . GLY A 1 591 ? -13.742 11.869 22.709 1.00 97.25 591 GLY A CA 1
ATOM 4474 C C . GLY A 1 591 ? -14.450 12.977 21.928 1.00 97.25 591 GLY A C 1
ATOM 4475 O O . GLY A 1 591 ? -14.107 13.212 20.774 1.00 97.25 591 GLY A O 1
ATOM 4476 N N . GLN A 1 592 ? -15.380 13.695 22.565 1.00 96.88 592 GLN A N 1
ATOM 4477 C CA . GLN A 1 592 ? -16.091 14.817 21.943 1.00 96.88 592 GLN A CA 1
ATOM 4478 C C . GLN A 1 592 ? -15.123 15.925 21.505 1.00 96.88 592 GLN A C 1
ATOM 4480 O O . GLN A 1 592 ? -15.131 16.310 20.338 1.00 96.88 592 GLN A O 1
ATOM 4485 N N . ASN A 1 593 ? -14.239 16.375 22.404 1.00 96.50 593 ASN A N 1
ATOM 4486 C CA . ASN A 1 593 ? -13.253 17.414 22.098 1.00 96.50 593 ASN A CA 1
ATOM 4487 C C . ASN A 1 593 ? -12.317 16.989 20.960 1.00 96.50 593 ASN A C 1
ATOM 4489 O O . ASN A 1 593 ? -12.009 17.790 20.083 1.00 96.50 593 ASN A O 1
ATOM 4493 N N . PHE A 1 594 ? -11.882 15.724 20.958 1.00 97.06 594 PHE A N 1
ATOM 4494 C CA . PHE A 1 594 ? -11.031 15.197 19.894 1.00 97.06 594 PHE A CA 1
ATOM 4495 C C . PHE A 1 594 ? -11.739 15.227 18.533 1.00 97.06 594 PHE A C 1
ATOM 4497 O O . PHE A 1 594 ? -11.154 15.654 17.543 1.00 97.06 594 PHE A O 1
ATOM 4504 N N . ILE A 1 595 ? -12.999 14.785 18.467 1.00 96.56 595 ILE A N 1
ATOM 4505 C CA . ILE A 1 595 ? -13.767 14.754 17.213 1.00 96.56 595 ILE A CA 1
ATOM 4506 C C . ILE A 1 595 ? -14.054 16.175 16.714 1.00 96.56 595 ILE A C 1
ATOM 4508 O O . ILE A 1 595 ? -13.950 16.429 15.517 1.00 96.56 595 ILE A O 1
ATOM 4512 N N . GLU A 1 596 ? -14.371 17.109 17.615 1.00 94.38 596 GLU A N 1
ATOM 4513 C CA . GLU A 1 596 ? -14.514 18.534 17.294 1.00 94.38 596 GLU A CA 1
ATOM 4514 C C . GLU A 1 596 ? -13.236 19.113 16.674 1.00 94.38 596 GLU A C 1
ATOM 4516 O O . GLU A 1 596 ? -13.291 19.741 15.613 1.00 94.38 596 GLU A O 1
ATOM 4521 N N . GLU A 1 597 ? -12.086 18.861 17.303 1.00 93.62 597 GLU A N 1
ATOM 4522 C CA . GLU A 1 597 ? -10.779 19.307 16.816 1.00 93.62 597 GLU A CA 1
ATOM 4523 C C . GLU A 1 597 ? -10.454 18.690 15.450 1.00 93.62 597 GLU A C 1
ATOM 4525 O O . GLU A 1 597 ? -10.113 19.416 14.509 1.00 93.62 597 GLU A O 1
ATOM 4530 N N . TRP A 1 598 ? -10.642 17.376 15.309 1.00 93.25 598 TRP A N 1
ATOM 4531 C CA . TRP A 1 598 ? -10.404 16.656 14.062 1.00 93.25 598 TRP A CA 1
ATOM 4532 C C . TRP A 1 598 ? -11.285 17.177 12.921 1.00 93.25 598 TRP A C 1
ATOM 4534 O O . TRP A 1 598 ? -10.781 17.460 11.834 1.00 93.25 598 TRP A O 1
ATOM 4544 N N . PHE A 1 599 ? -12.583 17.387 13.160 1.00 92.81 599 PHE A N 1
ATOM 4545 C CA . PHE A 1 599 ? -13.483 17.959 12.156 1.00 92.81 599 PHE A CA 1
ATOM 4546 C C . PHE A 1 599 ? -13.044 19.363 11.741 1.00 92.81 599 PHE A C 1
ATOM 4548 O O . PHE A 1 599 ? -12.978 19.655 10.549 1.00 92.81 599 PHE A O 1
ATOM 4555 N N . SER A 1 600 ? -12.684 20.216 12.703 1.00 89.62 600 SER A N 1
ATOM 4556 C CA . SER A 1 600 ? -12.260 21.588 12.406 1.00 89.62 600 SER A CA 1
ATOM 4557 C C . SER A 1 600 ? -10.948 21.670 11.618 1.00 89.62 600 SER A C 1
ATOM 4559 O O . SER A 1 600 ? -10.765 22.607 10.842 1.00 89.62 600 SER A O 1
ATOM 4561 N N . THR A 1 601 ? -10.058 20.691 11.796 1.00 85.50 601 THR A N 1
ATOM 4562 C CA . THR A 1 601 ? -8.713 20.695 11.209 1.00 85.50 601 THR A CA 1
ATOM 4563 C C . THR A 1 601 ? -8.670 19.971 9.867 1.00 85.50 601 THR A C 1
ATOM 4565 O O . THR A 1 601 ? -8.014 20.437 8.939 1.00 85.50 601 THR A O 1
ATOM 4568 N N . ASN A 1 602 ? -9.357 18.833 9.752 1.00 82.81 602 ASN A N 1
ATOM 4569 C CA . ASN A 1 602 ? -9.174 17.904 8.638 1.00 82.81 602 ASN A CA 1
ATOM 4570 C C . ASN A 1 602 ? -10.411 17.754 7.754 1.00 82.81 602 ASN A C 1
ATOM 4572 O O . ASN A 1 602 ? -10.274 17.301 6.624 1.00 82.81 602 ASN A O 1
ATOM 4576 N N . VAL A 1 603 ? -11.604 18.115 8.237 1.00 84.06 603 VAL A N 1
ATOM 4577 C CA . VAL A 1 603 ? -12.865 17.881 7.517 1.00 84.06 603 VAL A CA 1
ATOM 4578 C C . VAL A 1 603 ? -13.676 19.177 7.432 1.00 84.06 603 VAL A C 1
ATOM 4580 O O . VAL A 1 603 ? -14.721 19.317 8.082 1.00 84.06 603 VAL A O 1
ATOM 4583 N N . PRO A 1 604 ? -13.198 20.162 6.647 1.00 69.88 604 PRO A N 1
ATOM 4584 C CA . PRO A 1 604 ? -13.835 21.467 6.578 1.00 69.88 604 PRO A CA 1
ATOM 4585 C C . PRO A 1 604 ? -15.310 21.322 6.184 1.00 69.88 604 PRO A C 1
ATOM 4587 O O . PRO A 1 604 ? -15.673 20.491 5.352 1.00 69.88 604 PRO A O 1
ATOM 4590 N N . ASN A 1 605 ? -16.162 22.159 6.782 1.00 79.62 605 ASN A N 1
ATOM 4591 C CA . ASN A 1 605 ? -17.625 22.193 6.619 1.00 79.62 605 ASN A CA 1
ATOM 4592 C C . ASN A 1 605 ? -18.435 21.167 7.429 1.00 79.62 605 ASN A C 1
ATOM 4594 O O . ASN A 1 605 ? -19.666 21.211 7.382 1.00 79.62 605 ASN A O 1
ATOM 4598 N N . ILE A 1 606 ? -17.799 20.302 8.225 1.00 82.56 606 ILE A N 1
ATOM 4599 C CA . ILE A 1 606 ? -18.510 19.444 9.180 1.00 82.56 606 ILE A CA 1
ATOM 4600 C C . ILE A 1 606 ? -18.293 19.972 10.599 1.00 82.56 606 ILE A C 1
ATOM 4602 O O . ILE A 1 606 ? -17.178 20.241 11.025 1.00 82.56 606 ILE A O 1
ATOM 4606 N N . THR A 1 607 ? -19.384 20.137 11.350 1.00 82.31 607 THR A N 1
ATOM 4607 C CA . THR A 1 607 ? -19.338 20.497 12.776 1.00 82.31 607 THR A CA 1
ATOM 4608 C C . THR A 1 607 ? -19.810 19.321 13.618 1.00 82.31 607 THR A C 1
ATOM 4610 O O . THR A 1 607 ? -20.808 18.671 13.280 1.00 82.31 607 THR A O 1
ATOM 4613 N N . ALA A 1 608 ? -19.143 19.057 14.743 1.00 78.88 608 ALA A N 1
ATOM 4614 C CA . ALA A 1 608 ? -19.496 17.966 15.658 1.00 78.88 608 ALA A CA 1
ATOM 4615 C C . ALA A 1 608 ? -20.643 18.345 16.618 1.00 78.88 608 ALA A C 1
ATOM 4617 O O . ALA A 1 608 ? -20.712 17.893 17.755 1.00 78.88 608 ALA A O 1
ATOM 4618 N N . ASN A 1 609 ? -21.576 19.171 16.143 1.00 82.94 609 ASN A N 1
ATOM 4619 C CA . ASN A 1 609 ? -22.755 19.576 16.897 1.00 82.94 609 ASN A CA 1
ATOM 4620 C C . ASN A 1 609 ? -23.852 18.510 16.792 1.00 82.94 609 ASN A C 1
ATOM 4622 O O . ASN A 1 609 ? -24.045 17.918 15.721 1.00 82.94 609 ASN A O 1
ATOM 4626 N N . GLY A 1 610 ? -24.632 18.352 17.860 1.00 90.69 610 GLY A N 1
ATOM 4627 C CA . GLY A 1 610 ? -25.824 17.507 17.892 1.00 90.69 610 GLY A CA 1
ATOM 4628 C C . GLY A 1 610 ? -25.812 16.516 19.049 1.00 90.69 610 GLY A C 1
ATOM 4629 O O . GLY A 1 610 ? -25.088 16.685 20.023 1.00 90.69 610 GLY A O 1
ATOM 4630 N N . THR A 1 611 ? -26.656 15.493 18.942 1.00 96.19 611 THR A N 1
ATOM 4631 C CA . THR A 1 611 ? -26.628 14.330 19.838 1.00 96.19 611 THR A CA 1
ATOM 4632 C C . THR A 1 611 ? -25.458 13.414 19.480 1.00 96.19 611 THR A C 1
ATOM 4634 O O . THR A 1 611 ? -25.008 13.422 18.334 1.00 96.19 611 THR A O 1
ATOM 4637 N N . ASP A 1 612 ? -25.029 12.549 20.402 1.00 96.62 612 ASP A N 1
ATOM 4638 C CA . ASP A 1 612 ? -23.974 11.553 20.145 1.00 96.62 612 ASP A CA 1
ATOM 4639 C C . ASP A 1 612 ? -24.256 10.706 18.896 1.00 96.62 612 ASP A C 1
ATOM 4641 O O . ASP A 1 612 ? -23.353 10.429 18.114 1.00 96.62 612 ASP A O 1
ATOM 4645 N N . ALA A 1 613 ? -25.526 10.363 18.651 1.00 97.00 613 ALA A N 1
ATOM 4646 C CA . ALA A 1 613 ? -25.945 9.662 17.438 1.00 97.00 613 ALA A CA 1
ATOM 4647 C C . ALA A 1 613 ? -25.727 10.494 16.166 1.00 97.00 613 ALA A C 1
ATOM 4649 O O . ALA A 1 613 ? -25.281 9.971 15.147 1.00 97.00 613 ALA A O 1
ATOM 4650 N N . SER A 1 614 ? -26.004 11.801 16.218 1.00 96.44 614 SER A N 1
ATOM 4651 C CA . SER A 1 614 ? -25.726 12.698 15.095 1.00 96.44 614 SER A CA 1
ATOM 4652 C C . SER A 1 614 ? -24.227 12.866 14.854 1.00 96.44 614 SER A C 1
ATOM 4654 O O . SER A 1 614 ? -23.829 13.000 13.698 1.00 96.44 614 SER A O 1
ATOM 4656 N N . VAL A 1 615 ? -23.409 12.895 15.910 1.00 96.62 615 VAL A N 1
ATOM 4657 C CA . VAL A 1 615 ? -21.946 12.961 15.791 1.00 96.62 615 VAL A CA 1
ATOM 4658 C C . VAL A 1 615 ? -21.414 11.657 15.200 1.00 96.62 615 VAL A C 1
ATOM 4660 O O . VAL A 1 615 ? -20.690 11.698 14.209 1.00 96.62 615 VAL A O 1
ATOM 4663 N N . ALA A 1 616 ? -21.842 10.505 15.723 1.00 97.75 616 ALA A N 1
ATOM 4664 C CA . ALA A 1 616 ? -21.460 9.190 15.218 1.00 97.75 616 ALA A CA 1
ATOM 4665 C C . ALA A 1 616 ? -21.822 9.009 13.736 1.00 97.75 616 ALA A C 1
ATOM 4667 O O . ALA A 1 616 ? -20.977 8.579 12.958 1.00 97.75 616 ALA A O 1
ATOM 4668 N N . ALA A 1 617 ? -23.023 9.420 13.315 1.00 97.50 617 ALA A N 1
ATOM 4669 C CA . ALA A 1 617 ? -23.433 9.356 11.912 1.00 97.50 617 ALA A CA 1
ATOM 4670 C C . ALA A 1 617 ? -22.526 10.193 10.990 1.00 97.50 617 ALA A C 1
ATOM 4672 O O . ALA A 1 617 ? -22.181 9.750 9.897 1.00 97.50 617 ALA A O 1
ATOM 4673 N N . LYS A 1 618 ? -22.096 11.385 11.431 1.00 96.31 618 LYS A N 1
ATOM 4674 C CA . LYS A 1 618 ? -21.148 12.224 10.676 1.00 96.31 618 LYS A CA 1
ATOM 4675 C C . LYS A 1 618 ? -19.764 11.581 10.603 1.00 96.31 618 LYS A C 1
ATOM 4677 O O . LYS A 1 618 ? -19.176 11.547 9.528 1.00 96.31 618 LYS A O 1
ATOM 4682 N N . VAL A 1 619 ? -19.258 11.051 11.721 1.00 97.25 619 VAL A N 1
ATOM 4683 C CA . VAL A 1 619 ? -17.976 10.324 11.744 1.00 97.25 619 VAL A CA 1
ATOM 4684 C C . VAL A 1 619 ? -18.025 9.135 10.787 1.00 97.25 619 VAL A C 1
ATOM 4686 O O . VAL A 1 619 ? -17.108 8.970 9.986 1.00 97.25 619 VAL A O 1
ATOM 4689 N N . PHE A 1 620 ? -19.111 8.360 10.818 1.00 97.44 620 PHE A N 1
ATOM 4690 C CA . PHE A 1 620 ? -19.314 7.223 9.928 1.00 97.44 620 PHE A CA 1
ATOM 4691 C C . PHE A 1 620 ? -19.275 7.637 8.451 1.00 97.44 620 PHE A C 1
ATOM 4693 O O . PHE A 1 620 ? -18.513 7.067 7.677 1.00 97.44 620 PHE A O 1
ATOM 4700 N N . GLN A 1 621 ? -20.010 8.690 8.072 1.00 95.06 621 GLN A N 1
ATOM 4701 C CA . GLN A 1 621 ? -19.988 9.228 6.705 1.00 95.06 621 GLN A CA 1
ATOM 4702 C C . GLN A 1 621 ? -18.576 9.614 6.241 1.00 95.06 621 GLN A C 1
ATOM 4704 O O . GLN A 1 621 ? -18.246 9.441 5.071 1.00 95.06 621 GLN A O 1
ATOM 4709 N N . ILE A 1 622 ? -17.737 10.132 7.142 1.00 94.00 622 ILE A N 1
ATOM 4710 C CA . ILE A 1 622 ? -16.359 10.519 6.819 1.00 94.00 622 ILE A CA 1
ATOM 4711 C C . ILE A 1 622 ? -15.478 9.284 6.622 1.00 94.00 622 ILE A C 1
ATOM 4713 O O . ILE A 1 622 ? -14.796 9.193 5.606 1.00 94.00 622 ILE A O 1
ATOM 4717 N N . ILE A 1 623 ? -15.503 8.310 7.537 1.00 95.81 623 ILE A N 1
ATOM 4718 C CA . ILE A 1 623 ? -14.684 7.095 7.381 1.00 95.81 623 ILE A CA 1
ATOM 4719 C C . ILE A 1 623 ? -15.153 6.235 6.196 1.00 95.81 623 ILE A 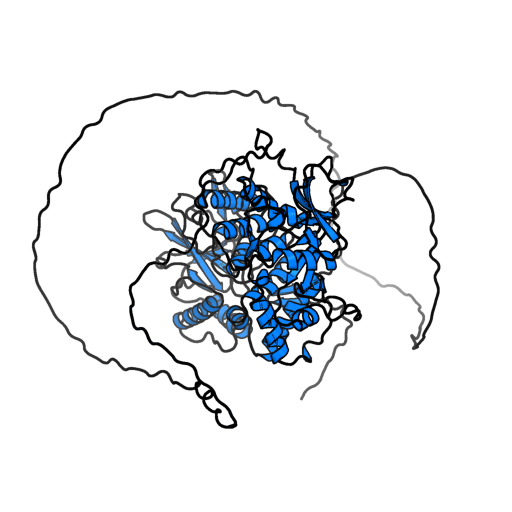C 1
ATOM 4721 O O . ILE A 1 623 ? -14.338 5.556 5.582 1.00 95.81 623 ILE A O 1
ATOM 4725 N N . GLN A 1 624 ? -16.425 6.319 5.789 1.00 94.56 624 GLN A N 1
ATOM 4726 C CA . GLN A 1 624 ? -16.899 5.714 4.538 1.00 94.56 624 GLN A CA 1
ATOM 4727 C C . GLN A 1 624 ? -16.222 6.316 3.299 1.00 94.56 624 GLN A C 1
ATOM 4729 O O . GLN A 1 624 ? -15.910 5.578 2.367 1.00 94.56 624 GLN A O 1
ATOM 4734 N N . LYS A 1 625 ? -15.924 7.625 3.292 1.00 91.50 625 LYS A N 1
ATOM 4735 C CA . LYS A 1 625 ? -15.119 8.247 2.221 1.00 91.50 625 LYS A CA 1
ATOM 4736 C C . LYS A 1 625 ? -13.669 7.748 2.197 1.00 91.50 625 LYS A C 1
ATOM 4738 O O . LYS A 1 625 ? -12.982 7.926 1.200 1.00 91.50 625 LYS A O 1
ATOM 4743 N N . MET A 1 626 ? -13.209 7.122 3.279 1.00 92.56 626 MET A N 1
ATOM 4744 C CA . MET A 1 626 ? -11.900 6.472 3.391 1.00 92.56 626 MET A CA 1
ATOM 4745 C C . MET A 1 626 ? -11.969 4.960 3.083 1.00 92.56 626 MET A C 1
ATOM 4747 O O . MET A 1 626 ? -11.115 4.201 3.540 1.00 92.56 626 MET A O 1
ATOM 4751 N N . ASP A 1 627 ? -12.995 4.507 2.352 1.00 92.75 627 ASP A N 1
ATOM 4752 C CA . ASP A 1 627 ? -13.274 3.098 2.034 1.00 92.75 627 ASP A CA 1
ATOM 4753 C C . ASP A 1 627 ? -13.635 2.208 3.249 1.00 92.75 627 ASP A C 1
ATOM 4755 O O . ASP A 1 627 ? -13.544 0.981 3.166 1.00 92.75 627 ASP A O 1
ATOM 4759 N N . PHE A 1 628 ? -14.095 2.765 4.381 1.00 95.81 628 PHE A N 1
ATOM 4760 C CA . PHE A 1 628 ? -14.638 1.932 5.465 1.00 95.81 628 PHE A CA 1
ATOM 4761 C C . PHE A 1 628 ? -15.938 1.238 5.026 1.00 95.81 628 PHE A C 1
ATOM 4763 O O . PHE A 1 628 ? -16.930 1.899 4.718 1.00 95.81 628 PHE A O 1
ATOM 4770 N N . LYS A 1 629 ? -15.955 -0.100 5.053 1.00 95.25 629 LYS A N 1
ATOM 4771 C CA . LYS A 1 629 ? -17.107 -0.937 4.647 1.00 95.25 629 LYS A CA 1
ATOM 4772 C C . LYS A 1 629 ? -17.841 -1.609 5.817 1.00 95.25 629 LYS A C 1
ATOM 4774 O O . LYS A 1 629 ? -18.684 -2.471 5.585 1.00 95.25 629 LYS A O 1
ATOM 4779 N N . GLY A 1 630 ? -17.487 -1.260 7.054 1.00 96.62 630 GLY A N 1
ATOM 4780 C CA . GLY A 1 630 ? -18.060 -1.869 8.252 1.00 96.62 630 GLY A CA 1
ATOM 4781 C C . GLY A 1 630 ? -19.476 -1.389 8.584 1.00 96.62 630 GLY A C 1
ATOM 4782 O O . GLY A 1 630 ? -20.136 -0.708 7.801 1.00 96.62 630 GLY A O 1
ATOM 4783 N N . SER A 1 631 ? -19.934 -1.747 9.781 1.00 97.12 631 SER A N 1
ATOM 4784 C CA . SER A 1 631 ? -21.257 -1.396 10.297 1.00 97.12 631 SER A CA 1
ATOM 4785 C C . SER A 1 631 ? -21.344 0.081 10.699 1.00 97.12 631 SER A C 1
ATOM 4787 O O . SER A 1 631 ? -20.381 0.658 11.205 1.00 97.12 631 SER A O 1
ATOM 4789 N N . ASP A 1 632 ? -22.527 0.669 10.508 1.00 96.31 632 ASP A N 1
ATOM 4790 C CA . ASP A 1 632 ? -22.902 1.996 11.009 1.00 96.31 632 ASP A CA 1
ATOM 4791 C C . ASP A 1 632 ? -23.279 1.985 12.500 1.00 96.31 632 ASP A C 1
ATOM 4793 O O . ASP A 1 632 ? -23.356 3.044 13.131 1.00 96.31 632 ASP A O 1
ATOM 4797 N N . GLN A 1 633 ? -23.474 0.799 13.089 1.00 96.50 633 GLN A N 1
ATOM 4798 C CA . GLN A 1 633 ? -23.571 0.645 14.532 1.00 96.50 633 GLN A CA 1
ATOM 4799 C C . GLN A 1 633 ? -22.251 1.049 15.181 1.00 96.50 633 GLN A C 1
ATOM 4801 O O . GLN A 1 633 ? -21.171 0.820 14.646 1.00 96.50 633 GLN A O 1
ATOM 4806 N N . TYR A 1 634 ? -22.330 1.631 16.372 1.00 97.81 634 TYR A N 1
ATOM 4807 C CA . TYR A 1 634 ? -21.156 2.161 17.046 1.00 97.81 634 TYR A CA 1
ATOM 4808 C C . TYR A 1 634 ? -21.158 1.855 18.540 1.00 97.81 634 TYR A C 1
ATOM 4810 O O . TYR A 1 634 ? -22.198 1.652 19.170 1.00 97.81 634 TYR A O 1
ATOM 4818 N N . ILE A 1 635 ? -19.961 1.851 19.123 1.00 98.31 635 ILE A N 1
ATOM 4819 C CA . ILE A 1 635 ? -19.748 1.777 20.568 1.00 98.31 635 ILE A CA 1
ATOM 4820 C C . ILE A 1 635 ? -19.141 3.103 21.023 1.00 98.31 635 ILE A C 1
ATOM 4822 O O . ILE A 1 635 ? -18.041 3.469 20.606 1.00 98.31 635 ILE A O 1
ATOM 4826 N N . LEU A 1 636 ? -19.853 3.813 21.899 1.00 98.25 636 LEU A N 1
ATOM 4827 C CA . LEU A 1 636 ? -19.341 5.021 22.541 1.00 98.25 636 LEU A CA 1
ATOM 4828 C C . LEU A 1 636 ? -18.409 4.654 23.693 1.00 98.25 636 LEU A C 1
ATOM 4830 O O . LEU A 1 636 ? -18.650 3.702 24.438 1.00 98.25 636 LEU A O 1
ATOM 4834 N N . THR A 1 637 ? -17.354 5.441 23.858 1.00 98.38 637 THR A N 1
ATOM 4835 C CA . THR A 1 637 ? -16.405 5.339 24.967 1.00 98.38 637 THR A CA 1
ATOM 4836 C C . THR A 1 637 ? -16.140 6.732 25.540 1.00 98.38 637 THR A C 1
ATOM 4838 O O . THR A 1 637 ? -16.625 7.740 25.025 1.00 98.38 637 THR A O 1
ATOM 4841 N N . ASN A 1 638 ? -15.343 6.820 26.605 1.00 98.06 638 ASN A N 1
ATOM 4842 C CA . ASN A 1 638 ? -14.923 8.128 27.113 1.00 98.06 638 ASN A CA 1
ATOM 4843 C C . ASN A 1 638 ? -13.979 8.865 26.148 1.00 98.06 638 ASN A C 1
ATOM 4845 O O . ASN A 1 638 ? -13.929 10.095 26.160 1.00 98.06 638 ASN A O 1
ATOM 4849 N N . ASP A 1 639 ? -13.212 8.110 25.363 1.00 98.38 639 ASP A N 1
ATOM 4850 C CA . ASP A 1 639 ? -12.080 8.611 24.589 1.00 98.38 639 ASP A CA 1
ATOM 4851 C C . ASP A 1 639 ? -12.407 8.718 23.080 1.00 98.38 639 ASP A C 1
ATOM 4853 O O . ASP A 1 639 ? -11.624 9.298 22.332 1.00 98.38 639 ASP A O 1
ATOM 4857 N N . GLY A 1 640 ? -13.558 8.202 22.622 1.00 98.44 640 GLY A N 1
ATOM 4858 C CA . GLY A 1 640 ? -13.961 8.218 21.209 1.00 98.44 640 GLY A CA 1
ATOM 4859 C C . GLY A 1 640 ? -15.110 7.271 20.845 1.00 98.44 640 GLY A C 1
ATOM 4860 O O . GLY A 1 640 ? -15.801 6.740 21.721 1.00 98.44 640 GLY A O 1
ATOM 4861 N N . ILE A 1 641 ? -15.280 7.045 19.541 1.00 98.62 641 ILE A N 1
ATOM 4862 C CA . ILE A 1 641 ? -16.326 6.212 18.932 1.00 98.62 641 ILE A CA 1
ATOM 4863 C C . ILE A 1 641 ? -15.675 5.054 18.167 1.00 98.62 641 ILE A C 1
ATOM 4865 O O . ILE A 1 641 ? -14.742 5.261 17.395 1.00 98.62 641 ILE A O 1
ATOM 4869 N N . PHE A 1 642 ? -16.170 3.834 18.364 1.00 98.69 642 PHE A N 1
ATOM 4870 C CA . PHE A 1 642 ? -15.718 2.649 17.636 1.00 98.69 642 PHE A CA 1
ATOM 4871 C C . PHE A 1 642 ? -16.785 2.144 16.665 1.00 98.69 642 PHE A C 1
ATOM 4873 O O . PHE A 1 642 ? -17.921 1.924 17.083 1.00 98.69 642 PHE A O 1
ATOM 4880 N N . PHE A 1 643 ? -16.391 1.895 15.417 1.00 98.50 643 PHE A N 1
ATOM 4881 C CA . PHE A 1 643 ? -17.225 1.319 14.361 1.00 98.50 643 PHE A CA 1
ATOM 4882 C C . PHE A 1 643 ? -16.714 -0.087 14.016 1.00 98.50 643 PHE A C 1
ATOM 4884 O O . PHE A 1 643 ? -15.624 -0.216 13.449 1.00 98.50 643 PHE A O 1
ATOM 4891 N N . PRO A 1 644 ? -17.437 -1.157 14.383 1.00 98.00 644 PRO A N 1
ATOM 4892 C CA . PRO A 1 644 ? -17.049 -2.524 14.082 1.00 98.00 644 PRO A CA 1
ATOM 4893 C C . PRO A 1 644 ? -17.305 -2.869 12.606 1.00 98.00 644 PRO A C 1
ATOM 4895 O O . PRO A 1 644 ? -18.183 -2.317 11.952 1.00 98.00 644 PRO A O 1
ATOM 4898 N N . GLN A 1 645 ? -16.573 -3.846 12.077 1.00 97.12 645 GLN A N 1
ATOM 4899 C CA . GLN A 1 645 ? -16.769 -4.385 10.727 1.00 97.12 645 GLN A CA 1
ATOM 4900 C C . GLN A 1 645 ? -18.114 -5.102 10.568 1.00 97.12 645 GLN A C 1
ATOM 4902 O O . GLN A 1 645 ? -18.655 -5.176 9.472 1.00 97.12 645 GLN A O 1
ATOM 4907 N N . GLN A 1 646 ? -18.661 -5.632 11.661 1.00 96.00 646 GLN A N 1
ATOM 4908 C CA . GLN A 1 646 ? -19.953 -6.315 11.711 1.00 96.00 646 GLN A CA 1
ATOM 4909 C C . GLN A 1 646 ? -20.694 -5.887 12.974 1.00 96.00 646 GLN A C 1
ATOM 4911 O O . GLN A 1 646 ? -20.062 -5.466 13.941 1.00 96.00 646 GLN A O 1
ATOM 4916 N N . GLU A 1 647 ? -22.018 -6.012 12.986 1.00 95.00 647 GLU A N 1
ATOM 4917 C CA . GLU A 1 647 ? -22.808 -5.717 14.182 1.00 95.00 647 GLU A CA 1
ATOM 4918 C C . GLU A 1 647 ? -22.339 -6.560 15.376 1.00 95.00 647 GLU A C 1
ATOM 4920 O O . GLU A 1 647 ? -22.040 -7.751 15.251 1.00 95.00 647 GLU A O 1
ATOM 4925 N N . VAL A 1 648 ? -22.274 -5.933 16.550 1.00 93.38 648 VAL A N 1
ATOM 4926 C CA . VAL A 1 648 ? -21.807 -6.569 17.786 1.00 93.38 648 VAL A CA 1
ATOM 4927 C C . VAL A 1 648 ? -22.866 -6.460 18.876 1.00 93.38 648 VAL A C 1
ATOM 4929 O O . VAL A 1 648 ? -23.521 -5.422 18.990 1.00 93.38 648 VAL A O 1
ATOM 4932 N N . PRO A 1 649 ? -23.012 -7.474 19.748 1.00 90.12 649 PRO A N 1
ATOM 4933 C CA . PRO A 1 649 ? -23.848 -7.360 20.937 1.00 90.12 649 PRO A CA 1
ATOM 4934 C C . PRO A 1 649 ? -23.325 -6.243 21.852 1.00 90.12 649 PRO A C 1
ATOM 4936 O O . PRO A 1 649 ? -22.366 -6.416 22.607 1.00 90.12 649 PRO A O 1
ATOM 4939 N N . THR A 1 650 ? -23.945 -5.065 21.787 1.00 78.94 650 THR A N 1
ATOM 4940 C CA . THR A 1 650 ? -23.422 -3.866 22.460 1.00 78.94 650 THR A CA 1
ATOM 4941 C C . THR A 1 650 ? -23.576 -3.906 23.977 1.00 78.94 650 THR A C 1
ATOM 4943 O O . THR A 1 650 ? -23.012 -3.063 24.665 1.00 78.94 650 THR A O 1
ATOM 4946 N N . THR A 1 651 ? -24.336 -4.836 24.552 1.00 82.94 651 THR A N 1
ATOM 4947 C CA . THR A 1 651 ? -24.611 -4.855 25.998 1.00 82.94 651 THR A CA 1
ATOM 4948 C C . THR A 1 651 ? -23.363 -5.152 26.834 1.00 82.94 651 THR A C 1
ATOM 4950 O O . THR A 1 651 ? -23.234 -4.587 27.913 1.00 82.94 651 THR A O 1
ATOM 4953 N N . ASN A 1 652 ? -22.422 -5.957 26.315 1.00 84.00 652 ASN A N 1
ATOM 4954 C CA . ASN A 1 652 ? -21.234 -6.434 27.046 1.00 84.00 652 ASN A CA 1
ATOM 4955 C C . ASN A 1 652 ? -19.915 -6.274 26.263 1.00 84.00 652 ASN A C 1
ATOM 4957 O O . ASN A 1 652 ? -18.929 -6.948 26.561 1.00 84.00 652 ASN A O 1
ATOM 4961 N N . ALA A 1 653 ? -19.886 -5.415 25.243 1.00 95.00 653 ALA A N 1
ATOM 4962 C CA . ALA A 1 653 ? -18.691 -5.226 24.428 1.00 95.00 653 ALA A CA 1
ATOM 4963 C C . ALA A 1 653 ? -17.671 -4.290 25.106 1.00 95.00 653 ALA A C 1
ATOM 4965 O O . ALA A 1 653 ? -18.019 -3.225 25.620 1.00 95.00 653 ALA A O 1
ATOM 4966 N N . THR A 1 654 ? -16.394 -4.670 25.061 1.00 97.50 654 THR A N 1
ATOM 4967 C CA . THR A 1 654 ? -15.246 -3.811 25.393 1.00 97.50 654 THR A CA 1
ATOM 4968 C C . THR A 1 654 ? -14.451 -3.541 24.125 1.00 97.50 654 THR A C 1
ATOM 4970 O O . THR A 1 654 ? -14.186 -4.464 23.359 1.00 97.50 654 THR A O 1
ATOM 4973 N N . VAL A 1 655 ? -14.048 -2.294 23.895 1.00 98.31 655 VAL A N 1
ATOM 4974 C CA . VAL A 1 655 ? -13.226 -1.937 22.735 1.00 98.31 655 VAL A CA 1
ATOM 4975 C C . VAL A 1 655 ? -11.751 -2.036 23.120 1.00 98.31 655 VAL A C 1
ATOM 4977 O O . VAL A 1 655 ? -11.319 -1.479 24.126 1.00 98.31 655 VAL A O 1
ATOM 4980 N N . LEU A 1 656 ? -10.973 -2.761 22.329 1.00 98.50 656 LEU A N 1
ATOM 4981 C CA . LEU A 1 656 ? -9.532 -2.929 22.465 1.00 98.50 656 LEU A CA 1
ATOM 4982 C C . LEU A 1 656 ? -8.859 -2.190 21.308 1.00 98.50 656 LEU A C 1
ATOM 4984 O O . LEU A 1 656 ? -8.958 -2.626 20.166 1.00 98.50 656 LEU A O 1
ATOM 4988 N N . VAL A 1 657 ? -8.207 -1.066 21.583 1.00 98.38 657 VAL A N 1
ATOM 4989 C CA . VAL A 1 657 ? -7.601 -0.204 20.555 1.00 98.38 657 VAL A CA 1
ATOM 4990 C C . VAL A 1 657 ? -6.086 -0.305 20.643 1.00 98.38 657 VAL A C 1
ATOM 4992 O O . VAL A 1 657 ? -5.533 -0.209 21.740 1.00 98.38 657 VAL A O 1
ATOM 4995 N N . THR A 1 658 ? -5.397 -0.486 19.517 1.00 97.81 658 THR A N 1
ATOM 4996 C CA . THR A 1 658 ? -3.929 -0.456 19.534 1.00 97.81 658 THR A CA 1
ATOM 4997 C C . THR A 1 658 ? -3.409 0.962 19.713 1.00 97.81 658 THR A C 1
ATOM 4999 O O . THR A 1 658 ? -3.965 1.923 19.193 1.00 97.81 658 THR A O 1
ATOM 5002 N N . SER A 1 659 ? -2.320 1.095 20.461 1.00 97.06 659 SER A N 1
ATOM 5003 C CA . SER A 1 659 ? -1.565 2.335 20.619 1.00 97.06 659 SER A CA 1
ATOM 5004 C C . SER A 1 659 ? -0.254 2.331 19.831 1.00 97.06 659 SER A C 1
ATOM 5006 O O . SER A 1 659 ? 0.514 3.295 19.920 1.00 97.06 659 SER A O 1
ATOM 5008 N N . GLN A 1 660 ? 0.054 1.220 19.156 1.00 95.56 660 GLN A N 1
ATOM 5009 C CA . GLN A 1 660 ? 1.277 1.042 18.375 1.00 95.56 660 GLN A CA 1
ATOM 5010 C C . GLN A 1 660 ? 1.071 1.511 16.937 1.00 95.56 660 GLN A C 1
ATOM 5012 O O . GLN A 1 660 ? 1.930 2.210 16.414 1.00 95.56 660 GLN A O 1
ATOM 5017 N N . LEU A 1 661 ? -0.090 1.206 16.354 1.00 93.12 661 LEU A N 1
ATOM 5018 C CA . LEU A 1 661 ? -0.536 1.735 15.066 1.00 93.12 661 LEU A CA 1
ATOM 5019 C C . LEU A 1 661 ? -1.536 2.873 15.277 1.00 93.12 661 LEU A C 1
ATOM 5021 O O . LEU A 1 661 ? -2.285 2.873 16.253 1.00 93.12 661 LEU A O 1
ATOM 5025 N N . GLY A 1 662 ? -1.593 3.817 14.343 1.00 93.44 662 GLY A N 1
ATOM 5026 C CA . GLY A 1 662 ? -2.622 4.850 14.355 1.00 93.44 662 GLY A CA 1
ATOM 5027 C C . GLY A 1 662 ? -2.764 5.573 13.024 1.00 93.44 662 GLY A C 1
ATOM 5028 O O . GLY A 1 662 ? -1.817 5.651 12.238 1.00 93.44 662 GLY A O 1
ATOM 5029 N N . TRP A 1 663 ? -3.961 6.108 12.818 1.00 94.81 663 TRP A N 1
ATOM 5030 C CA . TRP A 1 663 ? -4.268 7.148 11.842 1.00 94.81 663 TRP A CA 1
ATOM 5031 C C . TRP A 1 663 ? -4.170 8.519 12.519 1.00 94.81 663 TRP A C 1
ATOM 5033 O O . TRP A 1 663 ? -4.079 8.620 13.744 1.00 94.81 663 TRP A O 1
ATOM 5043 N N . SER A 1 664 ? -4.268 9.596 11.742 1.00 92.19 664 SER A N 1
ATOM 5044 C CA . SER A 1 664 ? -4.330 10.957 12.293 1.00 92.19 664 SER A CA 1
ATOM 5045 C C . SER A 1 664 ? -5.562 11.207 13.180 1.00 92.19 664 SER A C 1
ATOM 5047 O O . SER A 1 664 ? -5.538 12.111 14.009 1.00 92.19 664 SER A O 1
ATOM 5049 N N . PHE A 1 665 ? -6.611 10.388 13.060 1.00 95.06 665 PHE A N 1
ATOM 5050 C CA . PHE A 1 665 ? -7.884 10.541 13.776 1.00 95.06 665 PHE A CA 1
ATOM 5051 C C . PHE A 1 665 ? -8.210 9.405 14.760 1.00 95.06 665 PHE A C 1
ATOM 5053 O O . PHE A 1 665 ? -9.298 9.377 15.339 1.00 95.06 665 PHE A O 1
ATOM 5060 N N . GLY A 1 666 ? -7.317 8.432 14.938 1.00 97.12 666 GLY A N 1
ATOM 5061 C CA . GLY A 1 666 ? -7.595 7.282 15.793 1.00 97.12 666 GLY A CA 1
ATOM 5062 C C . GLY A 1 666 ? -6.723 6.078 15.477 1.00 97.12 666 GLY A C 1
ATOM 5063 O O . GLY A 1 666 ? -5.549 6.231 15.148 1.00 97.12 666 GLY A O 1
ATOM 5064 N N . ALA A 1 667 ? -7.269 4.872 15.610 1.00 97.81 667 ALA A N 1
ATOM 5065 C CA . ALA A 1 667 ? -6.501 3.642 15.431 1.00 97.81 667 ALA A CA 1
ATOM 5066 C C . ALA A 1 667 ? -7.390 2.429 15.114 1.00 97.81 667 ALA A C 1
ATOM 5068 O O . ALA A 1 667 ? -8.588 2.430 15.418 1.00 97.81 667 ALA A O 1
ATOM 5069 N N . PRO A 1 668 ? -6.815 1.360 14.540 1.00 98.06 668 PRO A N 1
ATOM 5070 C CA . PRO A 1 668 ? -7.516 0.093 14.421 1.00 98.06 668 PRO A CA 1
ATOM 5071 C C . PRO A 1 668 ? -7.784 -0.526 15.806 1.00 98.06 668 PRO A C 1
ATOM 5073 O O . PRO A 1 668 ? -7.048 -0.314 16.775 1.00 98.06 668 PRO A O 1
ATOM 5076 N N . GLY A 1 669 ? -8.853 -1.311 15.921 1.00 98.00 669 GLY A N 1
ATOM 5077 C CA . GLY A 1 669 ? -9.199 -1.980 17.172 1.00 98.00 669 GLY A CA 1
ATOM 5078 C C . GLY A 1 669 ? -10.071 -3.217 16.997 1.00 98.00 669 GLY A C 1
ATOM 5079 O O . GLY A 1 669 ? -10.438 -3.597 15.885 1.00 98.00 669 GLY A O 1
ATOM 5080 N N . LEU A 1 670 ? -10.397 -3.850 18.122 1.00 98.25 670 LEU A N 1
ATOM 5081 C CA . LEU A 1 670 ? -11.258 -5.023 18.232 1.00 98.25 670 LEU A CA 1
ATOM 5082 C C . LEU A 1 670 ? -12.371 -4.753 19.252 1.00 98.25 670 LEU A C 1
ATOM 5084 O O . LEU A 1 670 ? -12.089 -4.396 20.393 1.00 98.25 670 LEU A O 1
ATOM 5088 N N . ALA A 1 671 ? -13.626 -5.000 18.896 1.00 97.88 671 ALA A N 1
ATOM 5089 C CA . ALA A 1 671 ? -14.684 -5.210 19.875 1.00 97.88 671 ALA A CA 1
ATOM 5090 C C . ALA A 1 671 ? -14.569 -6.632 20.430 1.00 97.88 671 ALA A C 1
ATOM 5092 O O . ALA A 1 671 ? -14.720 -7.604 19.692 1.00 97.88 671 ALA A O 1
ATOM 5093 N N . GLN A 1 672 ? -14.309 -6.741 21.729 1.00 97.19 672 GLN A N 1
ATOM 5094 C CA . GLN A 1 672 ? -14.303 -7.984 22.489 1.00 97.19 672 GLN A CA 1
ATOM 5095 C C . GLN A 1 672 ? -15.653 -8.163 23.186 1.00 97.19 672 GLN A C 1
ATOM 5097 O O . GLN A 1 672 ? -16.101 -7.271 23.906 1.00 97.19 672 GLN A O 1
ATOM 5102 N N . PHE A 1 673 ? -16.280 -9.323 23.018 1.00 95.31 673 PHE A N 1
ATOM 5103 C CA . PHE A 1 673 ? -17.512 -9.693 23.718 1.00 95.31 673 PHE A CA 1
ATOM 5104 C C . PHE A 1 673 ? -17.560 -11.203 23.956 1.00 95.31 673 PHE A C 1
ATOM 5106 O O . PHE A 1 673 ? -16.848 -11.970 23.310 1.00 95.31 673 PHE A O 1
ATOM 5113 N N . THR A 1 674 ? -18.400 -11.637 24.890 1.00 93.12 674 THR A N 1
ATOM 5114 C CA . THR A 1 674 ? -18.562 -13.054 25.230 1.00 93.12 674 THR A CA 1
ATOM 5115 C C . THR A 1 674 ? -19.940 -13.533 24.796 1.00 93.12 674 THR A C 1
ATOM 5117 O O . THR A 1 674 ? -20.945 -12.881 25.078 1.00 93.12 674 THR A O 1
ATOM 5120 N N . LEU A 1 675 ? -19.967 -14.672 24.113 1.00 89.00 675 LEU A N 1
ATOM 5121 C CA . LEU A 1 675 ? -21.162 -15.450 23.795 1.00 89.00 675 LEU A CA 1
ATOM 5122 C C . LEU A 1 675 ? -21.070 -16.809 24.506 1.00 89.00 675 LEU A C 1
ATOM 5124 O O . LEU A 1 675 ? -20.041 -17.136 25.098 1.00 89.00 675 LEU A O 1
ATOM 5128 N N . ASP A 1 676 ? -22.111 -17.635 24.394 1.00 87.31 676 ASP A N 1
ATOM 5129 C CA . ASP A 1 676 ? -22.137 -18.985 24.981 1.00 87.31 676 ASP A CA 1
ATOM 5130 C C . ASP A 1 676 ? -20.974 -19.876 24.500 1.00 87.31 676 ASP A C 1
ATOM 5132 O O . ASP A 1 676 ? -20.561 -20.802 25.195 1.00 87.31 676 ASP A O 1
ATOM 5136 N N . ASN A 1 677 ? -20.419 -19.585 23.317 1.00 83.50 677 ASN A N 1
ATOM 5137 C CA . ASN A 1 677 ? -19.295 -20.307 22.720 1.00 83.50 677 ASN A CA 1
ATOM 5138 C C . ASN A 1 677 ? -17.905 -19.749 23.095 1.00 83.50 677 ASN A C 1
ATOM 5140 O O . ASN A 1 677 ? -16.904 -20.270 22.606 1.00 83.50 677 ASN A O 1
ATOM 5144 N N . GLY A 1 678 ? -17.833 -18.712 23.937 1.00 90.38 678 GLY A N 1
ATOM 5145 C CA . GLY A 1 678 ? -16.587 -18.103 24.399 1.00 90.38 678 GLY A CA 1
ATOM 5146 C C . GLY A 1 678 ? -16.414 -16.635 24.004 1.00 90.38 678 GLY A C 1
ATOM 5147 O O . GLY A 1 678 ? -17.364 -15.915 23.684 1.00 90.38 678 GLY A O 1
ATOM 5148 N N . THR A 1 679 ? -15.171 -16.166 24.085 1.00 93.25 679 THR A N 1
ATOM 5149 C CA . THR A 1 679 ? -14.800 -14.794 23.722 1.00 93.25 679 THR A CA 1
ATOM 5150 C C . THR A 1 679 ? -14.684 -14.666 22.209 1.00 93.25 679 THR A C 1
ATOM 5152 O O . THR A 1 679 ? -14.064 -15.495 21.552 1.00 93.25 679 THR A O 1
ATOM 5155 N N . ASN A 1 680 ? -15.277 -13.612 21.663 1.00 94.00 680 ASN A N 1
ATOM 5156 C CA . ASN A 1 680 ? -15.290 -13.297 20.244 1.00 94.00 680 ASN A CA 1
ATOM 5157 C C . ASN A 1 680 ? -14.713 -11.894 20.021 1.00 94.00 680 ASN A C 1
ATOM 5159 O O . ASN A 1 680 ? -14.777 -11.031 20.903 1.00 94.00 680 ASN A O 1
ATOM 5163 N N . TYR A 1 681 ? -14.166 -11.673 18.825 1.00 96.69 681 TYR A N 1
ATOM 5164 C CA . TYR A 1 681 ? -13.490 -10.432 18.460 1.00 96.69 681 TYR A CA 1
ATOM 5165 C C . TYR A 1 681 ? -13.944 -9.946 17.087 1.00 96.69 681 TYR A C 1
ATOM 5167 O O . TYR A 1 681 ? -13.770 -10.647 16.094 1.00 96.69 681 TYR A O 1
ATOM 5175 N N . ILE A 1 682 ? -14.449 -8.718 16.998 1.00 97.19 682 ILE A N 1
ATOM 5176 C CA . ILE A 1 682 ? -14.801 -8.095 15.715 1.00 97.19 682 ILE A CA 1
ATOM 5177 C C . ILE A 1 682 ? -13.890 -6.888 15.470 1.00 97.19 682 ILE A C 1
ATOM 5179 O O . ILE A 1 682 ? -13.833 -5.999 16.319 1.00 97.19 682 ILE A O 1
ATOM 5183 N N . PRO A 1 683 ? -13.142 -6.849 14.352 1.00 97.88 683 PRO A N 1
ATOM 5184 C CA . PRO A 1 683 ? -12.291 -5.712 14.016 1.00 97.88 683 PRO A CA 1
ATOM 5185 C C . PRO A 1 683 ? -13.114 -4.459 13.746 1.00 97.88 683 PRO A C 1
ATOM 5187 O O . PRO A 1 683 ? -14.283 -4.560 13.397 1.00 97.88 683 PRO A O 1
ATOM 5190 N N . GLY A 1 684 ? -12.509 -3.282 13.859 1.00 98.19 684 GLY A N 1
ATOM 5191 C CA . GLY A 1 684 ? -13.182 -2.027 13.551 1.00 98.19 684 GLY A CA 1
ATOM 5192 C C . GLY A 1 684 ? -12.274 -0.811 13.640 1.00 98.19 684 GLY A C 1
ATOM 5193 O O . GLY A 1 684 ? -11.128 -0.903 14.086 1.00 98.19 684 GLY A O 1
ATOM 5194 N N . ALA A 1 685 ? -12.800 0.328 13.203 1.00 98.44 685 ALA A N 1
ATOM 5195 C CA . ALA A 1 685 ? -12.117 1.611 13.248 1.00 98.44 685 ALA A CA 1
ATOM 5196 C C . ALA A 1 685 ? -12.501 2.364 14.527 1.00 98.44 685 ALA A C 1
ATOM 5198 O O . ALA A 1 685 ? -13.682 2.588 14.797 1.00 98.44 685 ALA A O 1
ATOM 5199 N N . PHE A 1 686 ? -11.508 2.767 15.320 1.00 98.62 686 PHE A N 1
ATOM 5200 C CA . PHE A 1 686 ? -11.703 3.696 16.428 1.00 98.62 686 PHE A CA 1
ATOM 5201 C C . PHE A 1 686 ? -11.362 5.114 15.977 1.00 98.62 686 PHE A C 1
ATOM 5203 O O . PHE A 1 686 ? -10.267 5.349 15.469 1.00 98.62 686 PHE A O 1
ATOM 5210 N N . VAL A 1 687 ? -12.276 6.053 16.213 1.00 98.38 687 VAL A N 1
ATOM 5211 C CA . VAL A 1 687 ? -12.085 7.490 15.998 1.00 98.38 687 VAL A CA 1
ATOM 5212 C C . VAL A 1 687 ? -12.093 8.178 17.357 1.00 98.38 687 VAL A C 1
ATOM 5214 O O . VAL A 1 687 ? -13.111 8.176 18.054 1.00 98.38 687 VAL A O 1
ATOM 5217 N N . GLY A 1 688 ? -10.956 8.738 17.760 1.00 98.12 688 GLY A N 1
ATOM 5218 C CA . GLY A 1 688 ? -10.792 9.295 19.098 1.00 98.12 688 GLY A CA 1
ATOM 5219 C C . GLY A 1 688 ? -9.351 9.342 19.592 1.00 98.12 688 GLY A C 1
ATOM 5220 O O . GLY A 1 688 ? -8.402 8.974 18.900 1.00 98.12 688 GLY A O 1
ATOM 5221 N N . SER A 1 689 ? -9.198 9.759 20.848 1.00 97.38 689 SER A N 1
ATOM 5222 C CA . SER A 1 689 ? -7.896 9.895 21.496 1.00 97.38 689 SER A CA 1
ATOM 5223 C C . SER A 1 689 ? -7.371 8.547 21.999 1.00 97.38 689 SER A C 1
ATOM 5225 O O . SER A 1 689 ? -7.986 7.895 22.843 1.00 97.38 689 SER A O 1
ATOM 5227 N N . VAL A 1 690 ? -6.189 8.139 21.529 1.00 96.75 690 VAL A N 1
ATOM 5228 C CA . VAL A 1 690 ? -5.512 6.918 21.993 1.00 96.75 690 VAL A CA 1
ATOM 5229 C C . VAL A 1 690 ? -4.371 7.279 22.942 1.00 96.75 690 VAL A C 1
ATOM 5231 O O . VAL A 1 690 ? -3.267 7.650 22.540 1.00 96.75 690 VAL A O 1
ATOM 5234 N N . VAL A 1 691 ? -4.626 7.158 24.244 1.00 95.25 691 VAL A N 1
ATOM 5235 C CA . VAL A 1 691 ? -3.657 7.531 25.283 1.00 95.25 691 VAL A CA 1
ATOM 5236 C C . VAL A 1 691 ? -2.633 6.408 25.491 1.00 95.25 691 VAL A C 1
ATOM 5238 O O . VAL A 1 691 ? -2.870 5.482 26.267 1.00 95.25 691 VAL A O 1
ATOM 5241 N N . LYS A 1 692 ? -1.464 6.511 24.840 1.00 94.62 692 LYS A N 1
ATOM 5242 C CA . LYS A 1 692 ? -0.386 5.495 24.883 1.00 94.62 692 LYS A CA 1
ATOM 5243 C C . LYS A 1 692 ? 0.044 5.089 26.300 1.00 94.62 692 LYS A C 1
ATOM 5245 O O . LYS A 1 692 ? 0.396 3.938 26.521 1.00 94.62 692 LYS A O 1
ATOM 5250 N N . SER A 1 693 ? -0.023 5.989 27.284 1.00 96.06 693 SER A N 1
ATOM 5251 C CA . SER A 1 693 ? 0.323 5.669 28.681 1.00 96.06 693 SER A CA 1
ATOM 5252 C C . SER A 1 693 ? -0.681 4.748 29.387 1.00 96.06 693 SER A C 1
ATOM 5254 O O . SER A 1 693 ? -0.348 4.180 30.423 1.00 96.06 693 SER A O 1
ATOM 5256 N N . LYS A 1 694 ? -1.895 4.574 28.842 1.00 96.81 694 LYS A N 1
ATOM 5257 C CA . LYS A 1 694 ? -2.892 3.598 29.318 1.00 96.81 694 LYS A CA 1
ATOM 5258 C C . LYS A 1 694 ? -2.717 2.216 28.675 1.00 96.81 694 LYS A C 1
ATOM 5260 O O . LYS A 1 694 ? -3.447 1.288 29.027 1.00 96.81 694 LYS A O 1
ATOM 5265 N N . ALA A 1 695 ? -1.814 2.088 27.704 1.00 97.44 695 ALA A N 1
ATOM 5266 C CA . ALA A 1 695 ? -1.642 0.867 26.944 1.00 97.44 695 ALA A CA 1
ATOM 5267 C C . ALA A 1 695 ? -1.003 -0.233 27.801 1.00 97.44 695 ALA A C 1
ATOM 5269 O O . ALA A 1 695 ? -0.084 0.007 28.584 1.00 97.44 695 ALA A O 1
ATOM 5270 N N . LYS A 1 696 ? -1.506 -1.454 27.651 1.00 97.62 696 LYS A N 1
ATOM 5271 C CA . LYS A 1 696 ? -1.047 -2.645 28.367 1.00 97.62 696 LYS A CA 1
ATOM 5272 C C . LYS A 1 696 ? -1.070 -3.841 27.431 1.00 97.62 696 LYS A C 1
ATOM 5274 O O . LYS A 1 696 ? -1.784 -3.838 26.433 1.00 97.62 696 LYS A O 1
ATOM 5279 N N . SER A 1 697 ? -0.334 -4.886 27.781 1.00 97.19 697 SER A N 1
ATOM 5280 C CA . SER A 1 697 ? -0.435 -6.139 27.042 1.00 97.19 697 SER A CA 1
ATOM 5281 C C . SER A 1 697 ? -1.674 -6.926 27.500 1.00 97.19 697 SER A C 1
ATOM 5283 O O . SER A 1 697 ? -1.875 -7.103 28.707 1.00 97.19 697 SER A O 1
ATOM 5285 N N . ILE A 1 698 ? -2.495 -7.406 26.564 1.00 96.25 698 ILE A N 1
ATOM 5286 C CA . ILE A 1 698 ? -3.762 -8.111 26.823 1.00 96.25 698 ILE A CA 1
ATOM 5287 C C . ILE A 1 698 ? -3.685 -9.530 26.267 1.00 96.25 698 ILE A C 1
ATOM 5289 O O . ILE A 1 698 ? -3.305 -9.724 25.117 1.00 96.25 698 ILE A O 1
ATOM 5293 N N . VAL A 1 699 ? -4.040 -10.517 27.094 1.00 94.62 699 VAL A N 1
ATOM 5294 C CA . VAL A 1 699 ? -4.131 -11.921 26.673 1.00 94.62 699 VAL A CA 1
ATOM 5295 C C . VAL A 1 699 ? -5.384 -12.101 25.823 1.00 94.62 699 VAL A C 1
ATOM 5297 O O . VAL A 1 699 ? -6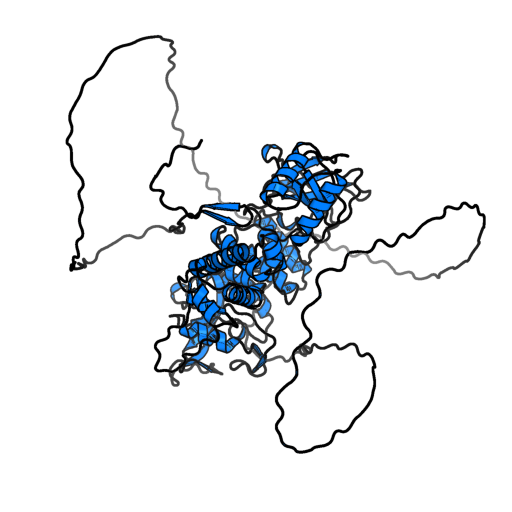.475 -11.694 26.228 1.00 94.62 699 VAL A O 1
ATOM 5300 N N . MET A 1 700 ? -5.210 -12.703 24.654 1.00 93.81 700 MET A N 1
ATOM 5301 C CA . MET A 1 700 ? -6.286 -13.030 23.729 1.00 93.81 700 MET A CA 1
ATOM 5302 C C . MET A 1 700 ? -6.795 -14.446 24.011 1.00 93.81 700 MET A C 1
ATOM 5304 O O . MET A 1 700 ? -5.994 -15.342 24.276 1.00 93.81 700 MET A O 1
ATOM 5308 N N . ALA A 1 701 ? -8.118 -14.619 23.998 1.00 81.94 701 ALA A N 1
ATOM 5309 C CA . ALA A 1 701 ? -8.806 -15.844 24.416 1.00 81.94 701 ALA A CA 1
ATOM 5310 C C . ALA A 1 701 ? -9.162 -16.797 23.259 1.00 81.94 701 ALA A C 1
ATOM 5312 O O . ALA A 1 701 ? -9.378 -16.334 22.110 1.00 81.94 701 ALA A O 1
#